Protein AF-A0AB73GB42-F1 (afdb_monomer_lite)

Radius of gyration: 40.01 Å; chains: 1; bounding box: 75×73×167 Å

Sequence (627 aa):
MSNLFEYNYPGRYLLINYNDEFYKKLLDSGYIVHRFNSINGIDCNIVTGPIDYFYIKLSTEISNFLELCNLIDHYRIKNLMLSIECVNEGHLDFIDTLIEKGYQINSNDKIKVGEGKVDIEITSIKSHQHNFKLNREILYLKERIDKIVSYICSGDEILIVDDGNNNIRNYLSYQIISDKIKFIQSSDLLIREKNKQYNIIFFINKKITFDSVTLEFLSESLLPSGRCILFNINTKIRKLLTTVNLDIESYSSTDKISSSIVNYSGSIENLCSSILIFMRNPLIFDSFKYSESFYGYNSPPDNLLAFQRDYINPWIVRSLVEFPSRNKSTYNLRNYCNTILETYPLLSPDYGAALAVLGYQYLNNHLKDDFIIQKITSYCSDIEKESFVSPHQTRWYISLSTLLGLIYRKKGFFFKSMPWFSKAYQSSERKFSPTIATKILQSYYMNITMLISLEKITSATVLLDSSINRIIDFFNVHENELLGRKKNPLNFVMYIYHDIIDWTIKLINIKRSLNINRMGSFYLANKNTWSSLLSERMEAINFQSLLINERDITIKDQTKIIDDRGLAIESQSIMIDERDNTIKDQAKLIDERDNTIRDQTQLIEERESTILSQEKIIKKLQDLAKE

Structure (mmCIF, N/CA/C/O backbone):
data_AF-A0AB73GB42-F1
#
_entry.id   AF-A0AB73GB42-F1
#
loop_
_atom_site.group_PDB
_atom_site.id
_atom_site.type_symbol
_atom_site.label_atom_id
_atom_site.label_alt_id
_atom_site.label_comp_id
_atom_site.label_asym_id
_atom_site.label_entity_id
_atom_site.label_seq_id
_atom_site.pdbx_PDB_ins_code
_atom_site.Cartn_x
_atom_site.Cartn_y
_atom_site.Cartn_z
_atom_site.occupancy
_atom_site.B_iso_or_equiv
_atom_site.auth_seq_id
_atom_site.auth_comp_id
_atom_site.auth_asym_id
_atom_site.auth_atom_id
_atom_site.pdbx_PDB_model_num
ATOM 1 N N . MET A 1 1 ? -10.241 51.118 22.091 1.00 37.38 1 MET A N 1
ATOM 2 C CA . MET A 1 1 ? -10.412 50.677 20.687 1.00 37.38 1 MET A CA 1
ATOM 3 C C . MET A 1 1 ? -9.047 50.198 20.200 1.00 37.38 1 MET A C 1
ATOM 5 O O . MET A 1 1 ? -8.408 50.839 19.382 1.00 37.38 1 MET A O 1
ATOM 9 N N . SER A 1 2 ? -8.550 49.121 20.802 1.00 31.88 2 SER A N 1
ATOM 10 C CA . SER A 1 2 ? -7.169 48.656 20.649 1.00 31.88 2 SER A CA 1
ATOM 11 C C . SER A 1 2 ? -7.150 47.162 20.966 1.00 31.88 2 SER A C 1
ATOM 13 O O . SER A 1 2 ? -7.649 46.783 22.019 1.00 31.88 2 SER A O 1
ATOM 15 N N . ASN A 1 3 ? -6.611 46.372 20.028 1.00 36.22 3 ASN A N 1
ATOM 16 C CA . ASN A 1 3 ? -6.337 44.920 20.044 1.00 36.22 3 ASN A CA 1
ATOM 17 C C . ASN A 1 3 ? -7.259 43.960 19.266 1.00 36.22 3 ASN A C 1
ATOM 19 O O . ASN A 1 3 ? -6.889 42.802 19.125 1.00 36.22 3 ASN A O 1
ATOM 23 N N . LEU A 1 4 ? -8.350 44.395 18.620 1.00 43.78 4 LEU A N 1
ATOM 24 C CA . LEU A 1 4 ? -9.080 43.500 17.689 1.00 43.78 4 LEU A CA 1
ATOM 25 C C . LEU A 1 4 ? -8.375 43.299 16.328 1.00 43.78 4 LEU A C 1
ATOM 27 O O . LEU A 1 4 ? -8.826 42.500 15.514 1.00 43.78 4 LEU A O 1
ATOM 31 N N . PHE A 1 5 ? -7.317 44.065 16.039 1.00 43.09 5 PHE A N 1
ATOM 32 C CA . PHE A 1 5 ? -6.806 44.254 14.675 1.00 43.09 5 PHE A CA 1
ATOM 33 C C . PHE A 1 5 ? -5.547 43.456 14.308 1.00 43.09 5 PHE A C 1
ATOM 35 O O . PHE A 1 5 ? -5.167 43.490 13.138 1.00 43.09 5 PHE A O 1
ATOM 42 N N . GLU A 1 6 ? -4.902 42.757 15.244 1.00 41.78 6 GLU A N 1
ATOM 43 C CA . GLU A 1 6 ? -3.605 42.104 14.977 1.00 41.78 6 GLU A CA 1
ATOM 44 C C . GLU A 1 6 ? -3.692 40.630 14.551 1.00 41.78 6 GLU A C 1
ATOM 46 O O . GLU A 1 6 ? -2.685 40.062 14.139 1.00 41.78 6 GLU A O 1
ATOM 51 N N . TYR A 1 7 ? -4.882 40.018 14.544 1.00 46.22 7 TYR A N 1
ATOM 52 C CA . TYR A 1 7 ? -5.030 38.582 14.272 1.00 46.22 7 TYR A CA 1
ATOM 53 C C . TYR A 1 7 ? -6.213 38.257 13.341 1.00 46.22 7 TYR A C 1
ATOM 55 O O . TYR A 1 7 ? -7.136 37.530 13.700 1.00 46.22 7 TYR A O 1
ATOM 63 N N . ASN A 1 8 ? -6.195 38.779 12.109 1.00 58.00 8 ASN A N 1
ATOM 64 C CA . ASN A 1 8 ? -7.148 38.367 11.069 1.00 58.00 8 ASN A CA 1
ATOM 65 C C . ASN A 1 8 ? -6.638 37.116 10.340 1.00 58.00 8 ASN A C 1
ATOM 67 O O . ASN A 1 8 ? -5.873 37.204 9.378 1.00 58.00 8 ASN A O 1
ATOM 71 N N . TYR A 1 9 ? -7.062 35.948 10.807 1.00 62.38 9 TYR A N 1
ATOM 72 C CA . TYR A 1 9 ? -6.734 34.659 10.205 1.00 62.38 9 TYR A CA 1
ATOM 73 C C . TYR A 1 9 ? -7.627 34.333 8.992 1.00 62.38 9 TYR A C 1
ATOM 75 O O . TYR A 1 9 ? -8.787 34.725 8.951 1.00 62.38 9 TYR A O 1
ATOM 83 N N . PRO A 1 10 ? -7.142 33.565 8.005 1.00 68.12 10 PRO A N 1
ATOM 84 C CA . PRO A 1 10 ? -7.968 33.165 6.871 1.00 68.12 10 PRO A CA 1
ATOM 85 C C . PRO A 1 10 ? -9.165 32.312 7.316 1.00 68.12 10 PRO A C 1
ATOM 87 O O . PRO A 1 10 ? -8.990 31.309 8.010 1.00 68.12 10 PRO A O 1
ATOM 90 N N . GLY A 1 11 ? -10.377 32.686 6.892 1.00 78.25 11 GLY A N 1
ATOM 91 C CA . GLY A 1 11 ? -11.596 31.953 7.240 1.00 78.25 11 GLY A CA 1
ATOM 92 C C . GLY A 1 11 ? -12.894 32.627 6.800 1.00 78.25 11 GLY A C 1
ATOM 93 O O . GLY A 1 11 ? -12.893 33.647 6.108 1.00 78.25 11 GLY A O 1
ATOM 94 N N . ARG A 1 12 ? -14.018 32.024 7.194 1.00 82.25 12 ARG A N 1
ATOM 95 C CA . ARG A 1 12 ? -15.366 32.577 7.012 1.00 82.25 12 ARG A CA 1
ATOM 96 C C . ARG A 1 12 ? -15.800 33.347 8.253 1.00 82.25 12 ARG A C 1
ATOM 98 O O . ARG A 1 12 ? -15.747 32.812 9.360 1.00 82.25 12 ARG A O 1
ATOM 105 N N . TYR A 1 13 ? -16.260 34.574 8.051 1.00 84.00 13 TYR A N 1
ATOM 106 C CA . TYR A 1 13 ? -16.623 35.512 9.105 1.00 84.00 13 TYR A CA 1
ATOM 107 C C . TYR A 1 13 ? -18.128 35.760 9.133 1.00 84.00 13 TYR A C 1
ATOM 109 O O . TYR A 1 13 ? -18.738 36.032 8.099 1.00 84.00 13 TYR A O 1
ATOM 117 N N . LEU A 1 14 ? -18.710 35.741 10.328 1.00 85.12 14 LEU A N 1
ATOM 118 C CA . LEU A 1 14 ? -20.053 36.244 10.598 1.00 85.12 14 LEU A CA 1
ATOM 119 C C . LEU A 1 14 ? -19.937 37.459 11.515 1.00 85.12 14 LEU A C 1
ATOM 121 O O . LEU A 1 14 ? -19.317 37.378 12.571 1.00 85.12 14 LEU A O 1
ATOM 125 N N . LEU A 1 15 ? -20.503 38.589 11.103 1.00 83.62 15 LEU A N 1
ATOM 126 C CA . LEU A 1 15 ? -20.446 39.850 11.837 1.00 83.62 15 LEU A CA 1
ATOM 127 C C . LEU A 1 15 ? -21.859 40.298 12.213 1.00 83.62 15 LEU A C 1
ATOM 129 O O . LEU A 1 15 ? -22.701 40.475 11.332 1.00 83.62 15 LEU A O 1
ATOM 133 N N . ILE A 1 16 ? -22.099 40.556 13.498 1.00 82.44 16 ILE A N 1
ATOM 134 C CA . ILE A 1 16 ? -23.348 41.145 13.996 1.00 82.44 16 ILE A CA 1
ATOM 135 C C . ILE A 1 16 ? -23.044 42.462 14.703 1.00 82.44 16 ILE A C 1
ATOM 137 O O . ILE A 1 16 ? -22.248 42.495 15.640 1.00 82.44 16 ILE A O 1
ATOM 141 N N . ASN A 1 17 ? -23.703 43.543 14.277 1.00 77.38 17 ASN A N 1
ATOM 142 C CA . ASN A 1 17 ? -23.570 44.883 14.871 1.00 77.38 17 ASN A CA 1
ATOM 143 C C . ASN A 1 17 ? -22.151 45.492 14.813 1.00 77.38 17 ASN A C 1
ATOM 145 O O . ASN A 1 17 ? -21.779 46.313 15.653 1.00 77.38 17 ASN A O 1
ATOM 149 N N . TYR A 1 18 ? -21.363 45.134 13.792 1.00 77.19 18 TYR A N 1
ATOM 150 C CA . TYR A 1 18 ? -20.072 45.771 13.490 1.00 77.19 18 TYR A CA 1
ATOM 151 C C . TYR A 1 18 ? -20.193 46.855 12.412 1.00 77.19 18 TYR A C 1
ATOM 153 O O . TYR A 1 18 ? -21.120 46.850 11.597 1.00 77.19 18 TYR A O 1
ATOM 161 N N . ASN A 1 19 ? -19.247 47.798 12.415 1.00 76.56 19 ASN A N 1
ATOM 162 C CA . ASN A 1 19 ? -19.203 48.927 11.485 1.00 76.56 19 ASN A CA 1
ATOM 163 C C . ASN A 1 19 ? -18.773 48.519 10.058 1.00 76.56 19 ASN A C 1
ATOM 165 O O . ASN A 1 19 ? -18.157 47.475 9.838 1.00 76.56 19 ASN A O 1
ATOM 169 N N . ASP A 1 20 ? -19.089 49.373 9.079 1.00 77.00 20 ASP A N 1
ATOM 170 C CA . ASP A 1 20 ? -18.779 49.157 7.655 1.00 77.00 20 ASP A CA 1
ATOM 171 C C . ASP A 1 20 ? -17.281 49.074 7.357 1.00 77.00 20 ASP A C 1
ATOM 173 O O . ASP A 1 20 ? -16.865 48.381 6.430 1.00 77.00 20 ASP A O 1
ATOM 177 N N . GLU A 1 21 ? -16.467 49.767 8.147 1.00 79.75 21 GLU A N 1
ATOM 178 C CA . GLU A 1 21 ? -15.018 49.814 7.973 1.00 79.75 21 GLU A CA 1
ATOM 179 C C . GLU A 1 21 ? -14.362 48.449 8.241 1.00 79.75 21 GLU A C 1
ATOM 181 O O . GLU A 1 21 ? -13.542 47.989 7.445 1.00 79.75 21 GLU A O 1
ATOM 186 N N . PHE A 1 22 ? -14.776 47.749 9.305 1.00 76.94 22 PHE A N 1
ATOM 187 C CA . PHE A 1 22 ? -14.261 46.414 9.627 1.00 76.94 22 PHE A CA 1
ATOM 188 C C . PHE A 1 22 ? -14.697 45.361 8.599 1.00 76.94 22 PHE A C 1
ATOM 190 O O . PHE A 1 22 ? -13.892 44.535 8.169 1.00 76.94 22 PHE A O 1
ATOM 197 N N . TYR A 1 23 ? -15.952 45.437 8.149 1.00 81.25 23 TYR A N 1
ATOM 198 C CA . TYR A 1 23 ? -16.490 44.571 7.100 1.00 81.25 23 TYR A CA 1
ATOM 199 C C . TYR A 1 23 ? -15.720 44.702 5.780 1.00 81.25 23 TYR A C 1
ATOM 201 O O . TYR A 1 23 ? -15.296 43.693 5.215 1.00 81.25 23 TYR A O 1
ATOM 209 N N . LYS A 1 24 ? -15.483 45.938 5.314 1.00 80.38 24 LYS A N 1
ATOM 210 C CA . LYS A 1 24 ? -14.729 46.190 4.075 1.00 80.38 24 LYS A CA 1
ATOM 211 C C . LYS A 1 24 ? -13.308 45.636 4.147 1.00 80.38 24 LYS A C 1
ATOM 213 O O . LYS A 1 24 ? -12.878 44.961 3.223 1.00 80.38 24 LYS A O 1
ATOM 218 N N . LYS A 1 25 ? -12.619 45.816 5.277 1.00 80.00 25 LYS A N 1
ATOM 219 C CA . LYS A 1 25 ? -11.246 45.323 5.463 1.00 80.00 25 LYS A CA 1
ATOM 220 C C . LYS A 1 25 ? -11.128 43.795 5.345 1.00 80.00 25 LYS A C 1
ATOM 222 O O . LYS A 1 25 ? -10.147 43.294 4.795 1.00 80.00 25 LYS A O 1
ATOM 227 N N . LEU A 1 26 ? -12.111 43.049 5.857 1.00 80.19 26 LEU A N 1
ATOM 228 C CA . LEU A 1 26 ? -12.140 41.585 5.743 1.00 80.19 26 LEU A CA 1
ATOM 229 C C . LEU A 1 26 ? -12.457 41.126 4.310 1.00 80.19 26 LEU A C 1
ATOM 231 O O . LEU A 1 26 ? -11.834 40.180 3.829 1.00 80.19 26 LEU A O 1
ATOM 235 N N . LEU A 1 27 ? -13.361 41.820 3.611 1.00 79.19 27 LEU A N 1
ATOM 236 C CA . LEU A 1 27 ? -13.637 41.555 2.195 1.00 79.19 27 LEU A CA 1
ATOM 237 C C . LEU A 1 27 ? -12.428 41.837 1.297 1.00 79.19 27 LEU A C 1
ATOM 239 O O . LEU A 1 27 ? -12.094 41.005 0.457 1.00 79.19 27 LEU A O 1
ATOM 243 N N . ASP A 1 28 ? -11.740 42.963 1.504 1.00 80.38 28 ASP A N 1
ATOM 244 C CA . ASP A 1 28 ? -10.545 43.342 0.736 1.00 80.38 28 ASP A CA 1
ATOM 245 C C . ASP A 1 28 ? -9.388 42.341 0.934 1.00 80.38 28 ASP A C 1
ATOM 247 O O . ASP A 1 28 ? -8.522 42.202 0.073 1.00 80.38 28 ASP A O 1
ATOM 251 N N . SER A 1 29 ? -9.399 41.591 2.044 1.00 77.69 29 SER A N 1
ATOM 252 C CA . SER A 1 29 ? -8.449 40.504 2.331 1.00 77.69 29 SER A CA 1
ATOM 253 C C . SER A 1 29 ? -8.814 39.172 1.648 1.00 77.69 29 SER A C 1
ATOM 255 O O . SER A 1 29 ? -8.097 38.185 1.802 1.00 77.69 29 SER A O 1
ATOM 257 N N . GLY A 1 30 ? -9.919 39.123 0.893 1.00 75.81 30 GLY A N 1
ATOM 258 C CA . GLY A 1 30 ? -10.374 37.942 0.153 1.00 75.81 30 GLY A CA 1
ATOM 259 C C . GLY A 1 30 ? -11.151 36.918 0.987 1.00 75.81 30 GLY A C 1
ATOM 260 O O . GLY A 1 30 ? -11.306 35.774 0.557 1.00 75.81 30 GLY A O 1
ATOM 261 N N . TYR A 1 31 ? -11.627 37.293 2.177 1.00 82.94 31 TYR A N 1
ATOM 262 C CA . TYR A 1 31 ? -12.375 36.400 3.063 1.00 82.94 31 TYR A CA 1
ATOM 263 C C . TYR A 1 31 ? -13.877 36.410 2.763 1.00 82.94 31 TYR A C 1
ATOM 265 O O . TYR A 1 31 ? -14.429 37.382 2.249 1.00 82.94 31 TYR A O 1
ATOM 273 N N . ILE A 1 32 ? -14.562 35.318 3.111 1.00 80.94 32 ILE A N 1
ATOM 274 C CA . ILE A 1 32 ? -16.024 35.236 3.001 1.00 80.94 32 ILE A CA 1
ATOM 275 C C . ILE A 1 32 ? -16.608 35.869 4.261 1.00 80.94 32 ILE A C 1
ATOM 277 O O . ILE A 1 32 ? -16.381 35.359 5.357 1.00 80.94 32 ILE A O 1
ATOM 281 N N . VAL A 1 33 ? -17.351 36.965 4.114 1.00 83.25 33 VAL A N 1
ATOM 282 C CA . VAL A 1 33 ? -17.886 37.733 5.245 1.00 83.25 33 VAL A CA 1
ATOM 283 C C . VAL A 1 33 ? -19.393 37.899 5.097 1.00 83.25 33 VAL A C 1
ATOM 285 O O . VAL A 1 33 ? -19.867 38.482 4.125 1.00 83.25 33 VAL A O 1
ATOM 288 N N . HIS A 1 34 ? -20.145 37.429 6.086 1.00 84.50 34 HIS A N 1
ATOM 289 C CA . HIS A 1 34 ? -21.583 37.648 6.205 1.00 84.50 34 HIS A CA 1
ATOM 290 C C . HIS A 1 34 ? -21.840 38.680 7.307 1.00 84.50 34 HIS A C 1
ATOM 292 O O . HIS A 1 34 ? -21.381 38.501 8.433 1.00 84.50 34 HIS A O 1
ATOM 298 N N . ARG A 1 35 ? -22.559 39.768 7.004 1.00 83.88 35 ARG A N 1
ATOM 299 C CA . ARG A 1 35 ? -22.850 40.838 7.972 1.00 83.88 35 ARG A CA 1
ATOM 300 C C . ARG A 1 35 ? -24.347 41.021 8.169 1.00 83.88 35 ARG A C 1
ATOM 302 O O . ARG A 1 35 ? -25.082 41.147 7.195 1.00 83.88 35 ARG A O 1
ATOM 309 N N . PHE A 1 36 ? -24.758 41.121 9.431 1.00 81.31 36 PHE A N 1
ATOM 310 C CA . PHE A 1 36 ? -26.142 41.344 9.836 1.00 81.31 36 PHE A CA 1
ATOM 311 C C . PHE A 1 36 ? -26.248 42.431 10.919 1.00 81.31 36 PHE A C 1
ATOM 313 O O . PHE A 1 36 ? -25.330 42.643 11.714 1.00 81.31 36 PHE A O 1
ATOM 320 N N . ASN A 1 37 ? -27.395 43.115 10.956 1.00 73.75 37 ASN A N 1
ATOM 321 C CA . ASN A 1 37 ? -27.709 44.156 11.950 1.00 73.75 37 ASN A CA 1
ATOM 322 C C . ASN A 1 37 ? -28.471 43.610 13.170 1.00 73.75 37 ASN A C 1
ATOM 324 O O . ASN A 1 37 ? -28.777 44.346 14.097 1.00 73.75 37 ASN A O 1
ATOM 328 N N . SER A 1 38 ? -28.874 42.341 13.147 1.00 71.94 38 SER A N 1
ATOM 329 C CA . SER A 1 38 ? -29.502 41.669 14.284 1.00 71.94 38 SER A CA 1
ATOM 330 C C . SER A 1 38 ? -29.405 40.158 14.111 1.00 71.94 38 SER A C 1
ATOM 332 O O . SER A 1 38 ? -29.253 39.666 12.991 1.00 71.94 38 SER A O 1
ATOM 334 N N . ILE A 1 39 ? -29.513 39.430 15.221 1.00 69.00 39 ILE A N 1
ATOM 335 C CA . ILE A 1 39 ? -29.509 37.960 15.253 1.00 69.00 39 ILE A CA 1
ATOM 336 C C . ILE A 1 39 ? -30.718 37.400 14.485 1.00 69.00 39 ILE A C 1
ATOM 338 O O . ILE A 1 39 ? -30.569 36.491 13.674 1.00 69.00 39 ILE A O 1
ATOM 342 N N . ASN A 1 40 ? -31.890 38.021 14.645 1.00 66.06 40 ASN A N 1
ATOM 343 C CA . ASN A 1 40 ? -33.143 37.594 14.009 1.00 66.06 40 ASN A CA 1
ATOM 344 C C . ASN A 1 40 ? -33.156 37.805 12.484 1.00 66.06 40 ASN A C 1
ATOM 346 O O . ASN A 1 40 ? -34.045 37.306 11.801 1.00 66.06 40 ASN A O 1
ATOM 350 N N . GLY A 1 41 ? -32.193 38.560 11.947 1.00 63.03 41 GLY A N 1
ATOM 351 C CA . GLY A 1 41 ? -32.036 38.799 10.512 1.00 63.03 41 GLY A CA 1
ATOM 352 C C . GLY A 1 41 ? -31.163 37.772 9.785 1.00 63.03 41 GLY A C 1
ATOM 353 O O . GLY A 1 41 ? -30.924 37.945 8.592 1.00 63.03 41 GLY A O 1
ATOM 354 N N . ILE A 1 42 ? -30.648 36.747 10.476 1.00 68.94 42 ILE A N 1
ATOM 355 C CA . ILE A 1 42 ? -29.793 35.720 9.871 1.00 68.94 42 ILE A CA 1
ATOM 356 C C . ILE A 1 42 ? -30.660 34.731 9.090 1.00 68.94 42 ILE A C 1
ATOM 358 O O . ILE A 1 42 ? -31.368 33.913 9.670 1.00 68.94 42 ILE A O 1
ATOM 362 N N . ASP A 1 43 ? -30.564 34.774 7.763 1.00 67.19 43 ASP A N 1
ATOM 363 C CA . ASP A 1 43 ? -31.169 33.763 6.896 1.00 67.19 43 ASP A CA 1
ATOM 364 C C . ASP A 1 43 ? -30.204 32.582 6.703 1.00 67.19 43 ASP A C 1
ATOM 366 O O . ASP A 1 43 ? -29.174 32.694 6.027 1.00 67.19 43 ASP A O 1
ATOM 370 N N . CYS A 1 44 ? -30.552 31.429 7.284 1.00 59.94 44 CYS A N 1
ATOM 371 C CA . CYS A 1 44 ? -29.765 30.196 7.193 1.00 59.94 44 CYS A CA 1
ATOM 372 C C . CYS A 1 44 ? -29.655 29.626 5.770 1.00 59.94 44 CYS A C 1
ATOM 374 O O . CYS A 1 44 ? -28.834 28.745 5.530 1.00 59.94 44 CYS A O 1
ATOM 376 N N . ASN A 1 45 ? -30.439 30.129 4.811 1.00 55.41 45 ASN A N 1
ATOM 377 C CA . ASN A 1 45 ? -30.300 29.753 3.404 1.00 55.41 45 ASN A CA 1
ATOM 378 C C . ASN A 1 45 ? -29.192 30.540 2.685 1.00 55.41 45 ASN A C 1
ATOM 380 O O . ASN A 1 45 ? -28.692 30.088 1.656 1.00 55.41 45 ASN A O 1
ATOM 384 N N . ILE A 1 46 ? -28.799 31.707 3.211 1.00 59.28 46 ILE A N 1
ATOM 385 C CA . ILE A 1 46 ? -27.765 32.579 2.626 1.00 59.28 46 ILE A CA 1
ATOM 386 C C . ILE A 1 46 ? -26.374 32.219 3.167 1.00 59.28 46 ILE A C 1
ATOM 388 O O . ILE A 1 46 ? -25.376 32.307 2.450 1.00 59.28 46 ILE A O 1
ATOM 392 N N . VAL A 1 47 ? -26.293 31.796 4.430 1.00 63.22 47 VAL A N 1
ATOM 393 C CA . VAL A 1 47 ? -25.034 31.417 5.083 1.00 63.22 47 VAL A CA 1
ATOM 394 C C . VAL A 1 47 ? -24.826 29.907 4.946 1.00 63.22 47 VAL A C 1
ATOM 396 O O . VAL A 1 47 ? -25.342 29.117 5.727 1.00 63.22 47 VAL A O 1
ATOM 399 N N . THR A 1 48 ? -24.068 29.477 3.936 1.00 57.66 48 THR A N 1
ATOM 400 C CA . THR A 1 48 ? -23.853 28.043 3.675 1.00 57.66 48 THR A CA 1
ATOM 401 C C . THR A 1 48 ? -22.505 27.549 4.199 1.00 57.66 48 THR A C 1
ATOM 403 O O . THR A 1 48 ? -21.452 27.931 3.680 1.00 57.66 48 THR A O 1
ATOM 406 N N . GLY A 1 49 ? -22.525 26.616 5.152 1.00 63.38 49 GLY A N 1
ATOM 407 C CA . GLY A 1 49 ? -21.340 25.925 5.680 1.00 63.38 49 GLY A CA 1
ATOM 408 C C . GLY A 1 49 ? -20.792 26.517 6.988 1.00 63.38 49 GLY A C 1
ATOM 409 O O . GLY A 1 49 ? -21.378 27.450 7.529 1.00 63.38 49 GLY A O 1
ATOM 410 N N . PRO A 1 50 ? -19.691 25.960 7.526 1.00 69.94 50 PRO A N 1
ATOM 411 C CA . PRO A 1 50 ? -19.172 26.346 8.836 1.00 69.94 50 PRO A CA 1
ATOM 412 C C . PRO A 1 50 ? -18.608 27.771 8.829 1.00 69.94 50 PRO A C 1
ATOM 414 O O . PRO A 1 50 ? -18.054 28.210 7.821 1.00 69.94 50 PRO A O 1
ATOM 417 N N . ILE A 1 51 ? -18.726 28.472 9.953 1.00 77.56 51 ILE A N 1
ATOM 418 C CA . ILE A 1 51 ? -18.177 29.814 10.167 1.00 77.56 51 ILE A CA 1
ATOM 419 C C . ILE A 1 51 ? -16.960 29.678 11.078 1.00 77.56 51 ILE A C 1
ATOM 421 O O . ILE A 1 51 ? -17.051 29.118 12.163 1.00 77.56 51 ILE A O 1
ATOM 425 N N . ASP A 1 52 ? -15.803 30.171 10.646 1.00 75.69 52 ASP A N 1
ATOM 426 C CA . ASP A 1 52 ? -14.577 30.076 11.443 1.00 75.69 52 ASP A CA 1
ATOM 427 C C . ASP A 1 52 ? -14.562 31.123 12.564 1.00 75.69 52 ASP A C 1
ATOM 429 O O . ASP A 1 52 ? -14.111 30.843 13.676 1.00 75.69 52 ASP A O 1
ATOM 433 N N . TYR A 1 53 ? -15.096 32.311 12.278 1.00 79.56 53 TYR A N 1
ATOM 434 C CA . TYR A 1 53 ? -15.023 33.473 13.151 1.00 79.56 53 TYR A CA 1
ATOM 435 C C . TYR A 1 53 ? -16.382 34.155 13.285 1.00 79.56 53 TYR A C 1
ATOM 437 O O . TYR A 1 53 ? -16.951 34.615 12.294 1.00 79.56 53 TYR A O 1
ATOM 445 N N . PHE A 1 54 ? -16.886 34.274 14.510 1.00 82.88 54 PHE A N 1
ATOM 446 C CA . PHE A 1 54 ? -18.136 34.966 14.799 1.00 82.88 54 PHE A CA 1
ATOM 447 C C . PHE A 1 54 ? -17.886 36.166 15.695 1.00 82.88 54 PHE A C 1
ATOM 449 O O . PHE A 1 54 ? -17.472 36.015 16.838 1.00 82.88 54 PHE A O 1
ATOM 456 N N . TYR A 1 55 ? -18.143 37.359 15.177 1.00 81.81 55 TYR A N 1
ATOM 457 C CA . TYR A 1 55 ? -17.982 38.607 15.906 1.00 81.81 55 TYR A CA 1
ATOM 458 C C . TYR A 1 55 ? -19.355 39.194 16.189 1.00 81.81 55 TYR A C 1
ATOM 460 O O . TYR A 1 55 ? -20.120 39.479 15.262 1.00 81.81 55 TYR A O 1
ATOM 468 N N . ILE A 1 56 ? -19.658 39.409 17.465 1.00 81.12 56 ILE A N 1
ATOM 469 C CA . ILE A 1 56 ? -20.933 39.978 17.891 1.00 81.12 56 ILE A CA 1
ATOM 470 C C . ILE A 1 56 ? -20.687 41.143 18.834 1.00 81.12 56 ILE A C 1
ATOM 472 O O . ILE A 1 56 ? -19.990 41.017 19.839 1.00 81.12 56 ILE A O 1
ATOM 476 N N . LYS A 1 57 ? -21.323 42.273 18.531 1.00 77.00 57 LYS A N 1
ATOM 477 C CA . LYS A 1 57 ? -21.406 43.400 19.451 1.00 77.00 57 LYS A CA 1
ATOM 478 C C . LYS A 1 57 ? -22.755 43.378 20.181 1.00 77.00 57 LYS A C 1
ATOM 480 O O . LYS A 1 57 ? -23.797 43.575 19.548 1.00 77.00 57 LYS A O 1
ATOM 485 N N . LEU A 1 58 ? -22.730 43.122 21.491 1.00 72.69 58 LEU A N 1
ATOM 486 C CA . LEU A 1 58 ? -23.915 43.060 22.352 1.00 72.69 58 LEU A CA 1
ATOM 487 C C . LEU A 1 58 ? -24.179 44.443 22.981 1.00 72.69 58 LEU A C 1
ATOM 489 O O . LEU A 1 58 ? -23.316 44.996 23.667 1.00 72.69 58 LEU A O 1
ATOM 493 N N . SER A 1 59 ? -25.372 44.998 22.755 1.00 64.12 59 SER A N 1
ATOM 494 C CA . SER A 1 59 ? -25.926 46.093 23.566 1.00 64.12 59 SER A CA 1
ATOM 495 C C . SER A 1 59 ? -26.651 45.522 24.788 1.00 64.12 59 SER A C 1
ATOM 497 O O . SER A 1 59 ? -27.022 44.353 24.788 1.00 64.12 59 SER A O 1
ATOM 499 N N . THR A 1 60 ? -26.873 46.348 25.811 1.00 51.62 60 THR A N 1
ATOM 500 C CA . THR A 1 60 ? -27.331 45.994 27.174 1.00 51.62 60 THR A CA 1
ATOM 501 C C . THR A 1 60 ? -28.584 45.117 27.308 1.00 51.62 60 THR A C 1
ATOM 503 O O . THR A 1 60 ? -28.824 44.602 28.396 1.00 51.62 60 THR A O 1
ATOM 506 N N . GLU A 1 61 ? -29.355 44.900 26.243 1.00 53.75 61 GLU A N 1
ATOM 507 C CA . GLU A 1 61 ? -30.490 43.976 26.230 1.00 53.75 61 GLU A CA 1
ATOM 508 C C . GLU A 1 61 ? -30.397 43.025 25.035 1.00 53.75 61 GLU A C 1
ATOM 510 O O . GLU A 1 61 ? -30.606 43.415 23.885 1.00 53.75 61 GLU A O 1
ATOM 515 N N . ILE A 1 62 ? -30.112 41.754 25.313 1.00 53.78 62 ILE A N 1
ATOM 516 C CA . ILE A 1 62 ? -30.367 40.657 24.382 1.00 53.78 62 ILE A CA 1
ATOM 517 C C . ILE A 1 62 ? -31.307 39.698 25.083 1.00 53.78 62 ILE A C 1
ATOM 519 O O . ILE A 1 62 ? -30.954 39.055 26.065 1.00 53.78 62 ILE A O 1
ATOM 523 N N . SER A 1 63 ? -32.525 39.618 24.566 1.00 49.91 63 SER A N 1
ATOM 5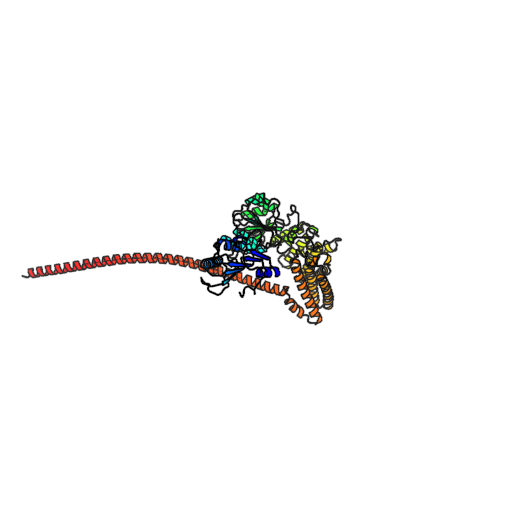24 C CA . SER A 1 63 ? -33.588 38.779 25.108 1.00 49.91 63 SER A CA 1
ATOM 525 C C . SER A 1 63 ? -33.459 37.297 24.731 1.00 49.91 63 SER A C 1
ATOM 527 O O . SER A 1 63 ? -34.160 36.483 25.319 1.00 49.91 63 SER A O 1
ATOM 529 N N . ASN A 1 64 ? -32.551 36.914 23.818 1.00 62.53 64 ASN A N 1
ATOM 530 C CA . ASN A 1 64 ? -32.487 35.555 23.258 1.00 62.53 64 ASN A CA 1
ATOM 531 C C . ASN A 1 64 ? -31.070 34.938 23.232 1.00 62.53 64 ASN A C 1
ATOM 533 O O . ASN A 1 64 ? -30.540 34.570 22.182 1.00 62.53 64 ASN A O 1
ATOM 537 N N . PHE A 1 65 ? -30.461 34.730 24.403 1.00 67.56 65 PHE A N 1
ATOM 538 C CA . PHE A 1 65 ? -29.213 33.950 24.528 1.00 67.56 65 PHE A CA 1
ATOM 539 C C . PHE A 1 65 ? -29.332 32.509 23.989 1.00 67.56 65 PHE A C 1
ATOM 541 O O . PHE A 1 65 ? -28.360 31.940 23.490 1.00 67.56 65 PHE A O 1
ATOM 548 N N . LEU A 1 66 ? -30.539 31.932 24.014 1.00 63.31 66 LEU A N 1
ATOM 549 C CA . LEU A 1 66 ? -30.815 30.595 23.483 1.00 63.31 66 LEU A CA 1
ATOM 550 C C . LEU A 1 66 ? -30.637 30.511 21.955 1.00 63.31 66 LEU A C 1
ATOM 552 O O . LEU A 1 66 ? -30.095 29.529 21.450 1.00 63.31 66 LEU A O 1
ATOM 556 N N . GLU A 1 67 ? -31.047 31.539 21.209 1.00 67.25 67 GLU A N 1
ATOM 557 C CA . GLU A 1 67 ? -30.889 31.571 19.746 1.00 67.25 67 GLU A CA 1
ATOM 558 C C . GLU A 1 67 ? -29.425 31.737 19.338 1.00 67.25 67 GLU A C 1
ATOM 560 O O . GLU A 1 67 ? -28.967 31.084 18.402 1.00 67.25 67 GLU A O 1
ATOM 565 N N . LEU A 1 68 ? -28.666 32.539 20.087 1.00 71.56 68 LEU A N 1
ATOM 566 C CA . LEU A 1 68 ? -27.219 32.669 19.916 1.00 71.56 68 LEU A CA 1
ATOM 567 C C . LEU A 1 68 ? -26.502 31.332 20.093 1.00 71.56 68 LEU A C 1
ATOM 569 O O . LEU A 1 68 ? -25.705 30.946 19.239 1.00 71.56 68 LEU A O 1
ATOM 573 N N . CYS A 1 69 ? -26.836 30.597 21.154 1.00 67.25 69 CYS A N 1
ATOM 574 C CA . CYS A 1 69 ? -26.344 29.240 21.373 1.00 67.25 69 CYS A CA 1
ATOM 575 C C . CYS A 1 69 ? -26.668 28.314 20.192 1.00 67.25 69 CYS A C 1
ATOM 577 O O . CYS A 1 69 ? -25.789 27.596 19.719 1.00 67.25 69 CYS A O 1
ATOM 579 N N . ASN A 1 70 ? -27.900 28.360 19.680 1.00 67.94 70 ASN A N 1
ATOM 580 C CA . ASN A 1 70 ? -28.306 27.537 18.541 1.00 67.94 70 ASN A CA 1
ATOM 581 C C . ASN A 1 70 ? -27.539 27.891 17.258 1.00 67.94 70 ASN A C 1
ATOM 583 O O . ASN A 1 70 ? -27.196 26.996 16.491 1.00 67.94 70 ASN A O 1
ATOM 587 N N . LEU A 1 71 ? -27.239 29.171 17.023 1.00 70.38 71 LEU A N 1
ATOM 588 C CA . LEU A 1 71 ? -26.450 29.619 15.871 1.00 70.38 71 LEU A CA 1
ATOM 589 C C . LEU A 1 71 ? -24.983 29.194 15.979 1.00 70.38 71 LEU A C 1
ATOM 591 O O . LEU A 1 71 ? -24.406 28.738 14.991 1.00 70.38 71 LEU A O 1
ATOM 595 N N . ILE A 1 72 ? -24.400 29.308 17.174 1.00 72.19 72 ILE A N 1
ATOM 596 C CA . ILE A 1 72 ? -23.037 28.845 17.463 1.00 72.19 72 ILE A CA 1
ATOM 597 C C . ILE A 1 72 ? -22.910 27.348 17.160 1.00 72.19 72 ILE A C 1
ATOM 599 O O . ILE A 1 72 ? -21.983 26.939 16.451 1.00 72.19 72 ILE A O 1
ATOM 603 N N . ASP A 1 73 ? -23.888 26.558 17.608 1.00 67.12 73 ASP A N 1
ATOM 604 C CA . ASP A 1 73 ? -23.946 25.117 17.363 1.00 67.12 73 ASP A CA 1
ATOM 605 C C . ASP A 1 73 ? -24.199 24.798 15.874 1.00 67.12 73 ASP A C 1
ATOM 607 O O . ASP A 1 73 ? -23.546 23.920 15.301 1.00 67.12 73 ASP A O 1
ATOM 611 N N . HIS A 1 74 ? -25.108 25.528 15.216 1.00 70.50 74 HIS A N 1
ATOM 612 C CA . HIS A 1 74 ? -25.473 25.315 13.812 1.00 70.50 74 HIS A CA 1
ATOM 613 C C . HIS A 1 74 ? -24.299 25.571 12.856 1.00 70.50 74 HIS A C 1
ATOM 615 O O . HIS A 1 74 ? -24.020 24.748 11.980 1.00 70.50 74 HIS A O 1
ATOM 621 N N . TYR A 1 75 ? -23.579 26.682 13.044 1.00 67.56 75 TYR A N 1
ATOM 622 C CA . TYR A 1 75 ? -22.483 27.094 12.163 1.00 67.56 75 TYR A CA 1
ATOM 623 C C . TYR A 1 75 ? -21.100 26.597 12.598 1.00 67.56 75 TYR A C 1
ATOM 625 O O . TYR A 1 75 ? -20.121 26.882 11.909 1.00 67.56 75 TYR A O 1
ATOM 633 N N . ARG A 1 76 ? -21.001 25.808 13.680 1.00 64.19 76 ARG A N 1
ATOM 634 C CA . ARG A 1 76 ? -19.755 25.152 14.133 1.00 64.19 76 ARG A CA 1
ATOM 635 C C . ARG A 1 76 ? -18.617 26.156 14.350 1.00 64.19 76 ARG A C 1
ATOM 637 O O . ARG A 1 76 ? -17.516 26.002 13.818 1.00 64.19 76 ARG A O 1
ATOM 644 N N . ILE A 1 77 ? -18.925 27.200 15.111 1.00 71.44 77 ILE A N 1
ATOM 645 C CA . ILE A 1 77 ? -18.082 28.388 15.248 1.00 71.44 77 ILE A CA 1
ATOM 646 C C . ILE A 1 77 ? -16.829 28.067 16.062 1.00 71.44 77 ILE A C 1
ATOM 648 O O . ILE A 1 77 ? -16.931 27.614 17.204 1.00 71.44 77 ILE A O 1
ATOM 652 N N . LYS A 1 78 ? -15.647 28.291 15.470 1.00 69.62 78 LYS A N 1
ATOM 653 C CA . LYS A 1 78 ? -14.354 28.001 16.118 1.00 69.62 78 LYS A CA 1
ATOM 654 C C . LYS A 1 78 ? -13.968 29.084 17.116 1.00 69.62 78 LYS A C 1
ATOM 656 O O . LYS A 1 78 ? -13.548 28.766 18.224 1.00 69.62 78 LYS A O 1
ATOM 661 N N . ASN A 1 79 ? -14.113 30.345 16.714 1.00 74.00 79 ASN A N 1
ATOM 662 C CA . ASN A 1 79 ? -13.754 31.497 17.531 1.00 74.00 79 ASN A CA 1
ATOM 663 C C . ASN A 1 79 ? -14.930 32.468 17.598 1.00 74.00 79 ASN A C 1
ATOM 665 O O . ASN A 1 79 ? -15.435 32.917 16.565 1.00 74.00 79 ASN A O 1
ATOM 669 N N . LEU A 1 80 ? -15.354 32.779 18.817 1.00 79.06 80 LEU A N 1
ATOM 670 C CA . LEU A 1 80 ? -16.411 33.727 19.123 1.00 79.06 80 LEU A CA 1
ATOM 671 C C . LEU A 1 80 ? -15.788 34.951 19.795 1.00 79.06 80 LEU A C 1
ATOM 673 O O . LEU A 1 80 ? -15.138 34.836 20.830 1.00 79.06 80 LEU A O 1
ATOM 677 N N . MET A 1 81 ? -16.012 36.121 19.213 1.00 77.94 81 MET A N 1
ATOM 678 C CA . MET A 1 81 ? -15.602 37.399 19.771 1.00 77.94 81 MET A CA 1
ATOM 679 C C . MET A 1 81 ? -16.842 38.163 20.226 1.00 77.94 81 MET A C 1
ATOM 681 O O . MET A 1 81 ? -17.690 38.524 19.404 1.00 77.94 81 MET A O 1
ATOM 685 N N . LEU A 1 82 ? -16.946 38.404 21.532 1.00 76.81 82 LEU A N 1
ATOM 686 C CA . LEU A 1 82 ? -18.045 39.149 22.142 1.00 76.81 82 LEU A CA 1
ATOM 687 C C . LEU A 1 82 ? -17.557 40.532 22.562 1.00 76.81 82 LEU A C 1
ATOM 689 O O . LEU A 1 82 ? -16.734 40.659 23.461 1.00 76.81 82 LEU A O 1
ATOM 693 N N . SER A 1 83 ? -18.097 41.573 21.941 1.00 75.88 83 SER A N 1
ATOM 694 C CA . SER A 1 83 ? -17.896 42.959 22.368 1.00 75.88 83 SER A CA 1
ATOM 695 C C . SER A 1 83 ? -19.112 43.420 23.169 1.00 75.88 83 SER A C 1
ATOM 697 O O . SER A 1 83 ? -20.162 43.688 22.583 1.00 75.88 83 SER A O 1
ATOM 699 N N . ILE A 1 84 ? -18.980 43.529 24.490 1.00 73.50 84 ILE A N 1
ATOM 700 C CA . ILE A 1 84 ? -20.058 43.898 25.420 1.00 73.50 84 ILE A CA 1
ATOM 701 C C . ILE A 1 84 ? -19.837 45.336 25.886 1.00 73.50 84 ILE A C 1
ATOM 703 O O . ILE A 1 84 ? -18.761 45.665 26.373 1.00 73.50 84 ILE A O 1
ATOM 707 N N . GLU A 1 85 ? -20.827 46.218 25.727 1.00 71.62 85 GLU A N 1
ATOM 708 C CA . GLU A 1 85 ? -20.682 47.627 26.139 1.00 71.62 85 GLU A CA 1
ATOM 709 C C . GLU A 1 85 ? -20.791 47.838 27.656 1.00 71.62 85 GLU A C 1
ATOM 711 O O . GLU A 1 85 ? -20.100 48.703 28.194 1.00 71.62 85 GLU A O 1
ATOM 716 N N . CYS A 1 86 ? -21.636 47.056 28.331 1.00 72.19 86 CYS A N 1
ATOM 717 C CA . CYS A 1 86 ? -21.767 47.028 29.787 1.00 72.19 86 CYS A CA 1
ATOM 718 C C . CYS A 1 86 ? -22.213 45.625 30.226 1.00 72.19 86 CYS A C 1
ATOM 720 O O . CYS A 1 86 ? -23.213 45.099 29.723 1.00 72.19 86 CYS A O 1
ATOM 722 N N . VAL A 1 87 ? -21.453 44.998 31.125 1.00 70.00 87 VAL A N 1
ATOM 723 C CA . VAL A 1 87 ? -21.697 43.612 31.555 1.00 70.00 87 VAL A CA 1
ATOM 724 C C . VAL A 1 87 ? -22.836 43.562 32.580 1.00 70.00 87 VAL A C 1
ATOM 726 O O . VAL A 1 87 ? -22.813 44.284 33.577 1.00 70.00 87 VAL A O 1
ATOM 729 N N . ASN A 1 88 ? -23.814 42.680 32.354 1.00 72.06 88 ASN A N 1
ATOM 730 C CA . ASN A 1 88 ? -24.940 42.409 33.255 1.00 72.06 88 ASN A CA 1
ATOM 731 C C . ASN A 1 88 ? -24.936 40.919 33.658 1.00 72.06 88 ASN A C 1
ATOM 733 O O . ASN A 1 88 ? -24.144 40.144 33.120 1.00 72.06 88 ASN A O 1
ATOM 737 N N . GLU A 1 89 ? -25.806 40.516 34.589 1.00 66.06 89 GLU A N 1
ATOM 738 C CA . GLU A 1 89 ? -25.879 39.119 35.056 1.00 66.06 89 GLU A CA 1
ATOM 739 C C . GLU A 1 89 ? -26.201 38.132 33.921 1.00 66.06 89 GLU A C 1
ATOM 741 O O . GLU A 1 89 ? -25.539 37.108 33.806 1.00 66.06 89 GLU A O 1
ATOM 746 N N . GLY A 1 90 ? -27.105 38.478 32.997 1.00 68.19 90 GLY A N 1
ATOM 747 C CA . GLY A 1 90 ? -27.440 37.609 31.861 1.00 68.19 90 GLY A CA 1
ATOM 748 C C . GLY A 1 90 ? -26.271 37.351 30.898 1.00 68.19 90 GLY A C 1
ATOM 749 O O . GLY A 1 90 ? -26.169 36.270 30.320 1.00 68.19 90 GLY A O 1
ATOM 750 N N . HIS A 1 91 ? -25.354 38.311 30.738 1.00 72.62 91 HIS A N 1
ATOM 751 C CA . HIS A 1 91 ? -24.123 38.114 29.970 1.00 72.62 91 HIS A CA 1
ATOM 752 C C . HIS A 1 91 ? -23.172 37.127 30.659 1.00 72.62 91 HIS A C 1
ATOM 754 O O . HIS A 1 91 ? -22.527 36.342 29.966 1.00 72.62 91 HIS A O 1
ATOM 760 N N . LEU A 1 92 ? -23.096 37.150 31.995 1.00 68.12 92 LEU A N 1
ATOM 761 C CA . LEU A 1 92 ? -22.300 36.189 32.763 1.00 68.12 92 LEU A CA 1
ATOM 762 C C . LEU A 1 92 ? -22.903 34.784 32.667 1.00 68.12 92 LEU A C 1
ATOM 764 O O . LEU A 1 92 ? -22.178 33.860 32.316 1.00 68.12 92 LEU A O 1
ATOM 768 N N . ASP A 1 93 ? -24.223 34.647 32.821 1.00 66.81 93 ASP A N 1
ATOM 769 C CA . ASP A 1 93 ? -24.926 33.365 32.660 1.00 66.81 93 ASP A CA 1
ATOM 770 C C . ASP A 1 93 ? -24.715 32.763 31.259 1.00 66.81 93 ASP A C 1
ATOM 772 O O . ASP A 1 93 ? -24.515 31.557 31.095 1.00 66.81 93 ASP A O 1
ATOM 776 N N . PHE A 1 94 ? -24.732 33.600 30.218 1.00 72.12 94 PHE A N 1
ATOM 777 C CA . PHE A 1 94 ? -24.460 33.167 28.847 1.00 72.12 94 PHE A CA 1
ATOM 778 C C . PHE A 1 94 ? -23.019 32.680 28.666 1.00 72.12 94 PHE A C 1
ATOM 780 O O . PHE A 1 94 ? -22.786 31.658 28.017 1.00 72.12 94 PHE A O 1
ATOM 787 N N . ILE A 1 95 ? -22.054 33.394 29.242 1.00 70.50 95 ILE A N 1
ATOM 788 C CA . ILE A 1 95 ? -20.645 33.005 29.215 1.00 70.50 95 ILE A CA 1
ATOM 789 C C . ILE A 1 95 ? -20.447 31.685 29.971 1.00 70.50 95 ILE A C 1
ATOM 791 O O . ILE A 1 95 ? -19.822 30.776 29.426 1.00 70.50 95 ILE A O 1
ATOM 795 N N . ASP A 1 96 ? -21.040 31.53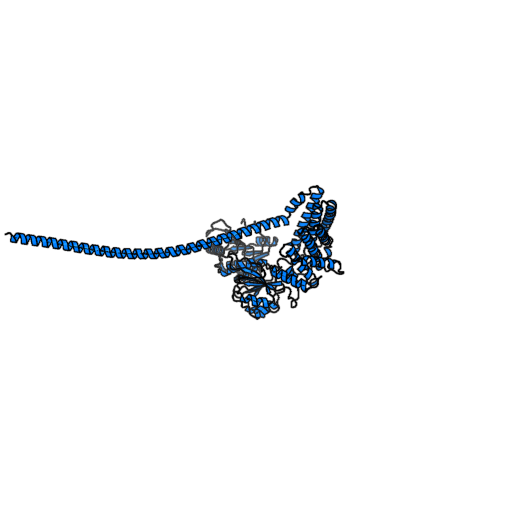4 31.155 1.00 64.81 96 ASP A N 1
ATOM 796 C CA . ASP A 1 96 ? -21.000 30.292 31.932 1.00 64.81 96 ASP A CA 1
ATOM 797 C C . ASP A 1 96 ? -21.629 29.129 31.152 1.00 64.81 96 ASP A C 1
ATOM 799 O O . ASP A 1 96 ? -21.045 28.050 31.071 1.00 64.81 96 ASP A O 1
ATOM 803 N N . THR A 1 97 ? -22.739 29.369 30.447 1.00 65.69 97 THR A N 1
ATOM 804 C CA . THR A 1 97 ? -23.359 28.374 29.553 1.00 65.69 97 THR A CA 1
ATOM 805 C C . THR A 1 97 ? -22.409 27.941 28.424 1.00 65.69 97 THR A C 1
ATOM 807 O O . THR A 1 97 ? -22.383 26.771 28.033 1.00 65.69 97 THR A O 1
ATOM 810 N N . LEU A 1 98 ? -21.606 28.858 27.873 1.00 67.25 98 LEU A N 1
ATOM 811 C CA . LEU A 1 98 ? -20.598 28.528 26.858 1.00 67.25 98 LEU A CA 1
ATOM 812 C C . LEU A 1 98 ? -19.419 27.741 27.453 1.00 67.25 98 LEU A C 1
ATOM 814 O O . LEU A 1 98 ? -18.943 26.798 26.814 1.00 67.25 98 LEU A O 1
ATOM 818 N N . ILE A 1 99 ? -18.985 28.070 28.674 1.00 63.53 99 ILE A N 1
ATOM 819 C CA . ILE A 1 99 ? -17.973 27.294 29.409 1.00 63.53 99 ILE A CA 1
ATOM 820 C C . ILE A 1 99 ? -18.484 25.872 29.666 1.00 63.53 99 ILE A C 1
ATOM 822 O O . ILE A 1 99 ? -17.773 24.906 29.382 1.00 63.53 99 ILE A O 1
ATOM 826 N N . GLU A 1 100 ? -19.729 25.718 30.128 1.00 57.47 100 GLU A N 1
ATOM 827 C CA . GLU A 1 100 ? -20.374 24.411 30.317 1.00 57.47 100 GLU A CA 1
ATOM 828 C C . GLU A 1 100 ? -20.428 23.601 29.012 1.00 57.47 100 GLU A C 1
ATOM 830 O O . GLU A 1 100 ? -20.260 22.379 29.021 1.00 57.47 100 GLU A O 1
ATOM 835 N N . LYS A 1 101 ? -20.590 24.278 27.868 1.00 57.16 101 LYS A N 1
ATOM 836 C CA . LYS A 1 101 ? -20.538 23.675 26.527 1.00 57.16 101 LYS A CA 1
ATOM 837 C C . LYS A 1 101 ? -19.120 23.366 26.018 1.00 57.16 101 LYS A C 1
ATOM 839 O O . LYS A 1 101 ? -18.989 22.782 24.940 1.00 57.16 101 LYS A O 1
ATOM 844 N N . GLY A 1 102 ? -18.069 23.680 26.779 1.00 55.69 102 GLY A N 1
ATOM 845 C CA . GLY A 1 102 ? -16.678 23.324 26.471 1.00 55.69 102 GLY A CA 1
ATOM 846 C C . GLY A 1 102 ? -15.878 24.394 25.721 1.00 55.69 102 GLY A C 1
ATOM 847 O O . GLY A 1 102 ? -14.839 24.082 25.133 1.00 55.69 102 GLY A O 1
ATOM 848 N N . TYR A 1 103 ? -16.342 25.644 25.723 1.00 66.12 103 TYR A N 1
ATOM 849 C CA . TYR A 1 103 ? -15.579 26.776 25.204 1.00 66.12 103 TYR A CA 1
ATOM 850 C C . TYR A 1 103 ? -14.649 27.363 26.276 1.00 66.12 103 TYR A C 1
ATOM 852 O O . TYR A 1 103 ? -14.986 27.383 27.457 1.00 66.12 103 TYR A O 1
ATOM 860 N N . GLN A 1 104 ? -13.477 27.861 25.868 1.00 65.38 104 GLN A N 1
ATOM 861 C CA . GLN A 1 104 ? -12.519 28.496 26.772 1.00 65.38 104 GLN A CA 1
ATOM 862 C C . GLN A 1 104 ? -12.454 29.999 26.531 1.00 65.38 104 GLN A C 1
ATOM 864 O O . GLN A 1 104 ? -12.311 30.458 25.397 1.00 65.38 104 GLN A O 1
ATOM 869 N N . ILE A 1 105 ? -12.522 30.757 27.620 1.00 67.75 105 ILE A N 1
ATOM 870 C CA . ILE A 1 105 ? -12.303 32.199 27.616 1.00 67.75 105 ILE A CA 1
ATOM 871 C C . ILE A 1 105 ? -10.797 32.452 27.642 1.00 67.75 105 ILE A C 1
ATOM 873 O O . ILE A 1 105 ? -10.103 31.976 28.542 1.00 67.75 105 ILE A O 1
ATOM 877 N N . ASN A 1 106 ? -10.294 33.208 26.670 1.00 62.00 106 ASN A N 1
ATOM 878 C CA . ASN A 1 106 ? -8.871 33.540 26.572 1.00 62.00 106 ASN A CA 1
ATOM 879 C C . ASN A 1 106 ? -8.497 34.838 27.313 1.00 62.00 106 ASN A C 1
ATOM 881 O O . ASN A 1 106 ? -7.330 35.229 27.306 1.00 62.00 106 ASN A O 1
ATOM 885 N N . SER A 1 107 ? -9.449 35.510 27.970 1.00 61.19 107 SER A N 1
ATOM 886 C CA . SER A 1 107 ? -9.172 36.679 28.810 1.00 61.19 107 SER A CA 1
ATOM 887 C C . SER A 1 107 ? -8.764 36.267 30.231 1.00 61.19 107 SER A C 1
ATOM 889 O O . SER A 1 107 ? -9.526 35.605 30.930 1.00 61.19 107 SER A O 1
ATOM 891 N N . ASN A 1 108 ? -7.587 36.711 30.681 1.00 44.56 108 ASN A N 1
ATOM 892 C CA . ASN A 1 108 ? -7.054 36.446 32.029 1.00 44.56 108 ASN A CA 1
ATOM 893 C C . ASN A 1 108 ? -7.738 37.253 33.157 1.00 44.56 108 ASN A C 1
ATOM 895 O O . ASN A 1 108 ? -7.398 37.069 34.327 1.00 44.56 108 ASN A O 1
ATOM 899 N N . ASP A 1 109 ? -8.686 38.134 32.831 1.00 52.47 109 ASP A N 1
ATOM 900 C CA . ASP A 1 109 ? -9.309 39.053 33.784 1.00 52.47 109 ASP A CA 1
ATOM 901 C C . ASP A 1 109 ? -10.645 38.511 34.322 1.00 52.47 109 ASP A C 1
ATOM 903 O O . ASP A 1 109 ? -11.464 37.960 33.586 1.00 52.47 109 ASP A O 1
ATOM 907 N N . LYS A 1 110 ? -10.881 38.670 35.633 1.00 55.22 110 LYS A N 1
ATOM 908 C CA . LYS A 1 110 ? -12.162 38.330 36.275 1.00 55.22 110 LYS A CA 1
ATOM 909 C C . LYS A 1 110 ? -13.217 39.371 35.892 1.00 55.22 110 LYS A C 1
ATOM 911 O O . LYS A 1 110 ? -13.241 40.432 36.508 1.00 55.22 110 LYS A O 1
ATOM 916 N N . ILE A 1 111 ? -14.078 39.039 34.931 1.00 62.78 111 ILE A N 1
ATOM 917 C CA . ILE A 1 111 ? -15.178 39.895 34.459 1.00 62.78 111 ILE A CA 1
ATOM 918 C C . ILE A 1 111 ? -16.183 40.139 35.599 1.00 62.78 111 ILE A C 1
ATOM 920 O O . ILE A 1 111 ? -16.610 39.189 36.261 1.00 62.78 111 ILE A O 1
ATOM 924 N N . LYS A 1 112 ? -16.577 41.397 35.835 1.00 60.16 112 LYS A N 1
ATOM 925 C CA . LYS A 1 112 ? -17.567 41.780 36.863 1.00 60.16 112 LYS A CA 1
ATOM 926 C C . LYS A 1 112 ? -18.761 42.533 36.279 1.00 60.16 112 LYS A C 1
ATOM 928 O O . LYS A 1 112 ? -18.642 43.285 35.316 1.00 60.16 112 LYS A O 1
ATOM 933 N N . VAL A 1 113 ? -19.917 42.383 36.929 1.00 55.84 113 VAL A N 1
ATOM 934 C CA . VAL A 1 113 ? -21.125 43.169 36.630 1.00 55.84 113 VAL A CA 1
ATOM 935 C C . VAL A 1 113 ? -20.829 44.663 36.805 1.00 55.84 113 VAL A C 1
ATOM 937 O O . VAL A 1 113 ? -20.281 45.072 37.830 1.00 55.84 113 VAL A O 1
ATOM 940 N N . GLY A 1 114 ? -21.195 45.475 35.810 1.00 55.53 114 GLY A N 1
ATOM 941 C CA . GLY A 1 114 ? -20.962 46.923 35.808 1.00 55.53 114 GLY A CA 1
ATOM 942 C C . GLY A 1 114 ? -19.591 47.369 35.282 1.00 55.53 114 GLY A C 1
ATOM 943 O O . GLY A 1 114 ? -19.303 48.567 35.298 1.00 55.53 114 GLY A O 1
ATOM 944 N N . GLU A 1 115 ? -18.750 46.449 34.797 1.00 60.59 115 GLU A N 1
ATOM 945 C CA . GLU A 1 115 ? -17.572 46.816 34.004 1.00 60.59 115 GLU A CA 1
ATOM 946 C C . GLU A 1 115 ? -17.997 47.420 32.656 1.00 60.59 115 GLU A C 1
ATOM 948 O O . GLU A 1 115 ? -19.027 47.046 32.090 1.00 60.59 115 GLU A O 1
ATOM 953 N N . GLY A 1 116 ? -17.215 48.400 32.180 1.00 60.88 116 GLY A N 1
ATOM 954 C CA . GLY A 1 116 ? -17.464 49.127 30.930 1.00 60.88 116 GLY A CA 1
ATOM 955 C C . GLY A 1 116 ? -17.300 48.249 29.685 1.00 60.88 116 GLY A C 1
ATOM 956 O O . GLY A 1 116 ? -17.561 47.054 29.712 1.00 60.88 116 GLY A O 1
ATOM 957 N N . LYS A 1 117 ? -16.850 48.821 28.562 1.00 68.12 117 LYS A N 1
ATOM 958 C CA . LYS A 1 117 ? -16.702 48.029 27.335 1.00 68.12 117 LYS A CA 1
ATOM 959 C C . LYS A 1 117 ? -15.663 46.909 27.518 1.00 68.12 117 LYS A C 1
ATOM 961 O O . LYS A 1 117 ? -14.476 47.211 27.643 1.00 68.12 117 LYS A O 1
ATOM 966 N N . VAL A 1 118 ? -16.104 45.653 27.444 1.00 70.00 118 VAL A N 1
ATOM 967 C CA . VAL A 1 118 ? -15.267 44.445 27.518 1.00 70.00 118 VAL A CA 1
ATOM 968 C C . VAL A 1 118 ? -15.324 43.700 26.186 1.00 70.00 118 VAL A C 1
ATOM 970 O O . VAL A 1 118 ? -16.401 43.455 25.644 1.00 70.00 118 VAL A O 1
ATOM 973 N N . ASP A 1 119 ? -14.157 43.337 25.660 1.00 67.56 119 ASP A N 1
ATOM 974 C CA . ASP A 1 119 ? -14.011 42.486 24.480 1.00 67.56 119 ASP A CA 1
ATOM 975 C C . ASP A 1 119 ? -13.519 41.104 24.951 1.00 67.56 119 ASP A C 1
ATOM 977 O O . ASP A 1 119 ? -12.426 40.988 25.502 1.00 67.56 119 ASP A O 1
ATOM 981 N N . ILE A 1 120 ? -14.340 40.069 24.774 1.00 69.19 120 ILE A N 1
ATOM 982 C CA . ILE A 1 120 ? -14.093 38.710 25.268 1.00 69.19 120 ILE A CA 1
ATOM 983 C C . ILE A 1 120 ? -13.864 37.792 24.074 1.00 69.19 120 ILE A C 1
ATOM 985 O O . ILE A 1 120 ? -14.750 37.608 23.236 1.00 69.19 120 ILE A O 1
ATOM 989 N N . GLU A 1 121 ? -12.680 37.190 24.027 1.00 69.88 121 GLU A N 1
ATOM 990 C CA . GLU A 1 121 ? -12.367 36.142 23.065 1.00 69.88 121 GLU A CA 1
ATOM 991 C C . GLU A 1 121 ? -12.654 34.774 23.682 1.00 69.88 121 GLU A C 1
ATOM 993 O O . GLU A 1 121 ? -12.085 34.392 24.710 1.00 69.88 121 GLU A O 1
ATOM 998 N N . ILE A 1 122 ? -13.543 34.033 23.030 1.00 69.56 122 ILE A N 1
ATOM 999 C CA . ILE A 1 122 ? -13.941 32.690 23.413 1.00 69.56 122 ILE A CA 1
ATOM 1000 C C . ILE A 1 122 ? -13.541 31.755 22.278 1.00 69.56 122 ILE A C 1
ATOM 1002 O O . ILE A 1 122 ? -14.038 31.852 21.154 1.00 69.56 122 ILE A O 1
ATOM 1006 N N . THR A 1 123 ? -12.637 30.829 22.571 1.00 60.53 123 THR A N 1
ATOM 1007 C CA . THR A 1 123 ? -12.149 29.867 21.583 1.00 60.53 123 THR A CA 1
ATOM 1008 C C . THR A 1 123 ? -12.675 28.481 21.903 1.00 60.53 123 THR A C 1
ATOM 1010 O O . THR A 1 123 ? -12.710 28.052 23.059 1.00 60.53 123 THR A O 1
ATOM 1013 N N . SER A 1 124 ? -13.118 27.757 20.876 1.00 61.00 124 SER A N 1
ATOM 1014 C CA . SER A 1 124 ? -13.401 26.338 21.043 1.00 61.00 124 SER A CA 1
ATOM 1015 C C . SER A 1 124 ? -12.068 25.645 21.315 1.00 61.00 124 SER A C 1
ATOM 1017 O O . SER A 1 124 ? -11.158 25.712 20.478 1.00 61.00 124 SER A O 1
ATOM 1019 N N . ILE A 1 125 ? -11.933 24.968 22.454 1.00 50.12 125 ILE A N 1
ATOM 1020 C CA . ILE A 1 125 ? -10.766 24.121 22.694 1.00 50.12 125 ILE A CA 1
ATOM 1021 C C . ILE A 1 125 ? -10.727 23.106 21.551 1.00 50.12 125 ILE A C 1
ATOM 1023 O O . ILE A 1 125 ? -11.742 22.486 21.228 1.00 50.12 125 ILE A O 1
ATOM 1027 N N . LYS A 1 126 ? -9.560 22.933 20.914 1.00 41.22 126 LYS A N 1
ATOM 1028 C CA . LYS A 1 126 ? -9.305 21.844 19.961 1.00 41.22 126 LYS A CA 1
ATOM 1029 C C . LYS A 1 126 ? -9.395 20.498 20.678 1.00 41.22 126 LYS A C 1
ATOM 1031 O O . LYS A 1 126 ? -8.403 19.860 20.994 1.00 41.22 126 LYS A O 1
ATOM 1036 N N . SER A 1 127 ? -10.621 20.077 20.908 1.00 36.09 127 SER A N 1
ATOM 1037 C CA . SER A 1 127 ? -11.109 18.719 20.901 1.00 36.09 127 SER A CA 1
ATOM 1038 C C . SER A 1 127 ? -12.624 18.858 20.975 1.00 36.09 127 SER A C 1
ATOM 1040 O O . SER A 1 127 ? -13.158 19.485 21.883 1.00 36.09 127 SER A O 1
ATOM 1042 N N . HIS A 1 128 ? -13.357 18.229 20.064 1.00 38.03 128 HIS A N 1
ATOM 1043 C CA . HIS A 1 128 ? -14.680 17.735 20.426 1.00 38.03 128 HIS A CA 1
ATOM 1044 C C . HIS A 1 128 ? -14.510 16.625 21.491 1.00 38.03 128 HIS A C 1
ATOM 1046 O O . HIS A 1 128 ? -14.901 15.479 21.271 1.00 38.03 128 HIS A O 1
ATOM 1052 N N . GLN A 1 129 ? -13.920 16.930 22.653 1.00 32.34 129 GLN A N 1
ATOM 1053 C CA . GLN A 1 129 ? -14.254 16.235 23.885 1.00 32.34 129 GLN A CA 1
ATOM 1054 C C . GLN A 1 129 ? -15.584 16.820 24.329 1.00 32.34 129 GLN A C 1
ATOM 1056 O O . GLN A 1 129 ? -15.686 17.702 25.171 1.00 32.34 129 GLN A O 1
ATOM 1061 N N . HIS A 1 130 ? -16.628 16.335 23.668 1.00 38.31 130 HIS A N 1
ATOM 1062 C CA . HIS A 1 130 ? -17.977 16.449 24.167 1.00 38.31 130 HIS A CA 1
ATOM 1063 C C . HIS A 1 130 ? -18.008 15.902 25.602 1.00 38.31 130 HIS A C 1
ATOM 1065 O O . HIS A 1 130 ? -18.143 14.694 25.779 1.00 38.31 130 HIS A O 1
ATOM 1071 N N . ASN A 1 131 ? -18.012 16.780 26.605 1.00 28.33 131 ASN A N 1
ATOM 1072 C CA . ASN A 1 131 ? -18.676 16.513 27.882 1.00 28.33 131 ASN A CA 1
ATOM 1073 C C . ASN A 1 131 ? -20.198 16.632 27.698 1.00 28.33 131 ASN A C 1
ATOM 1075 O O . ASN A 1 131 ? -20.916 17.255 28.467 1.00 28.33 131 ASN A O 1
ATOM 1079 N N . PHE A 1 132 ? -20.722 15.982 26.660 1.00 34.78 132 PHE A N 1
ATOM 1080 C CA . PHE A 1 132 ? -22.062 15.439 26.768 1.00 34.78 132 PHE A CA 1
ATOM 1081 C C . PHE A 1 132 ? -21.950 14.272 27.751 1.00 34.78 132 PHE A C 1
ATOM 1083 O O . PHE A 1 132 ? -20.953 13.546 27.740 1.00 34.78 132 PHE A O 1
ATOM 1090 N N . LYS A 1 133 ? -23.001 13.995 28.521 1.00 34.00 133 LYS A N 1
ATOM 1091 C CA . LYS A 1 133 ? -23.288 12.613 28.929 1.00 34.00 133 LYS A CA 1
ATOM 1092 C C . LYS A 1 133 ? -23.483 11.781 27.649 1.00 34.00 133 LYS A C 1
ATOM 1094 O O . LYS A 1 133 ? -24.600 11.498 27.234 1.00 34.00 133 LYS A O 1
ATOM 1099 N N . LEU A 1 134 ? -22.395 11.467 26.950 1.00 37.34 134 LEU A N 1
ATOM 1100 C CA . LEU A 1 134 ? -22.384 10.594 25.792 1.00 37.34 134 LEU A CA 1
ATOM 1101 C C . LEU A 1 134 ? -22.555 9.186 26.358 1.00 37.34 134 LEU A C 1
ATOM 1103 O O . LEU A 1 134 ? -21.746 8.742 27.174 1.00 37.34 134 LEU A O 1
ATOM 1107 N N . ASN A 1 135 ? -23.612 8.484 25.952 1.00 44.34 135 ASN A N 1
ATOM 1108 C CA . ASN A 1 135 ? -23.774 7.070 26.283 1.00 44.34 135 ASN A CA 1
ATOM 1109 C C . ASN A 1 135 ? -22.461 6.321 25.999 1.00 44.34 135 ASN A C 1
ATOM 1111 O O . ASN A 1 135 ? -21.865 6.518 24.936 1.00 44.34 135 ASN A O 1
ATOM 1115 N N . ARG A 1 136 ? -22.031 5.438 26.916 1.00 48.56 136 ARG A N 1
ATOM 1116 C CA . ARG A 1 136 ? -20.826 4.592 26.754 1.00 48.56 136 ARG A CA 1
ATOM 1117 C C . ARG A 1 136 ? -20.772 3.909 25.378 1.00 48.56 136 ARG A C 1
ATOM 1119 O O . ARG A 1 136 ? -19.696 3.750 24.813 1.00 48.56 136 ARG A O 1
ATOM 1126 N N . GLU A 1 137 ? -21.931 3.571 24.807 1.00 51.41 137 GLU A N 1
ATOM 1127 C CA . GLU A 1 137 ? -22.045 2.990 23.464 1.00 51.41 137 GLU A CA 1
ATOM 1128 C C . GLU A 1 137 ? -21.554 3.911 22.331 1.00 51.41 137 GLU A C 1
ATOM 1130 O O . GLU A 1 137 ? -20.940 3.423 21.385 1.00 51.41 137 GLU A O 1
ATOM 1135 N N . ILE A 1 138 ? -21.765 5.231 22.414 1.00 54.31 138 ILE A N 1
ATOM 1136 C CA . ILE A 1 138 ? -21.335 6.180 21.371 1.00 54.31 138 ILE A CA 1
ATOM 1137 C C . ILE A 1 138 ? -19.818 6.379 21.426 1.00 54.31 138 ILE A C 1
ATOM 1139 O O . ILE A 1 138 ? -19.170 6.394 20.381 1.00 54.31 138 ILE A O 1
ATOM 1143 N N . LEU A 1 139 ? -19.240 6.498 22.627 1.00 54.75 139 LEU A N 1
ATOM 1144 C CA . LEU A 1 139 ? -17.786 6.616 22.798 1.00 54.75 139 LEU A CA 1
ATOM 1145 C C . LEU A 1 139 ? -17.071 5.371 22.246 1.00 54.75 139 LEU A C 1
ATOM 1147 O O . LEU A 1 139 ? -16.118 5.476 21.480 1.00 54.75 139 LEU A O 1
ATOM 1151 N N . TYR A 1 140 ? -17.624 4.194 22.548 1.00 59.66 140 TYR A N 1
ATOM 1152 C CA . TYR A 1 140 ? -17.141 2.913 22.045 1.00 59.66 140 TYR A CA 1
ATOM 1153 C C . TYR A 1 140 ? -17.248 2.778 20.516 1.00 59.66 140 TYR A C 1
ATOM 1155 O O . TYR A 1 140 ? -16.375 2.194 19.876 1.00 59.66 140 TYR A O 1
ATOM 1163 N N . LEU A 1 141 ? -18.302 3.321 19.897 1.00 63.03 141 LEU A N 1
ATOM 1164 C CA . LEU A 1 141 ? -18.437 3.340 18.436 1.00 63.03 141 LEU A CA 1
ATOM 1165 C C . LEU A 1 141 ? -17.437 4.298 17.774 1.00 63.03 141 LEU A C 1
ATOM 1167 O O . LEU A 1 141 ? -16.886 3.944 16.733 1.00 63.03 141 LEU A O 1
ATOM 1171 N N . LYS A 1 142 ? -17.142 5.456 18.383 1.00 65.31 142 LYS A N 1
ATOM 1172 C CA . LYS A 1 142 ? -16.150 6.418 17.868 1.00 65.31 142 LYS A CA 1
ATOM 1173 C C . LYS A 1 142 ? -14.750 5.809 17.757 1.00 65.31 142 LYS A C 1
ATOM 1175 O O . LYS A 1 142 ? -14.189 5.804 16.666 1.00 65.31 142 LYS A O 1
ATOM 1180 N N . GLU A 1 143 ? -14.250 5.182 18.824 1.00 65.69 143 GLU A N 1
ATOM 1181 C CA . GLU A 1 143 ? -12.937 4.506 18.810 1.00 65.69 143 GLU A CA 1
ATOM 1182 C C . GLU A 1 143 ? -12.828 3.420 17.730 1.00 65.69 143 GLU A C 1
ATOM 1184 O O . GLU A 1 143 ? -11.748 3.111 17.224 1.00 65.69 143 GLU A O 1
ATOM 1189 N N . ARG A 1 144 ? -13.954 2.789 17.388 1.00 71.12 144 ARG A N 1
ATOM 1190 C CA . ARG A 1 144 ? -14.014 1.730 16.380 1.00 71.12 144 ARG A CA 1
ATOM 1191 C C . ARG A 1 144 ? -14.052 2.294 14.968 1.00 71.12 144 ARG A C 1
ATOM 1193 O O . ARG A 1 144 ? -13.415 1.727 14.085 1.00 71.12 144 ARG A O 1
ATOM 1200 N N . ILE A 1 145 ? -14.756 3.406 14.773 1.00 71.44 145 ILE A N 1
ATOM 1201 C CA . ILE A 1 145 ? -14.793 4.151 13.513 1.00 71.44 145 ILE A CA 1
ATOM 1202 C C . ILE A 1 145 ? -13.392 4.648 13.149 1.00 71.44 145 ILE A C 1
ATOM 1204 O O . ILE A 1 145 ? -12.966 4.419 12.020 1.00 71.44 145 ILE A O 1
ATOM 1208 N N . ASP A 1 146 ? -12.641 5.214 14.098 1.00 70.56 146 ASP A N 1
ATOM 1209 C CA . ASP A 1 146 ? -11.291 5.751 13.850 1.00 70.56 146 ASP A CA 1
ATOM 1210 C C . ASP A 1 146 ? -10.335 4.692 13.280 1.00 70.56 146 ASP A C 1
ATOM 1212 O O . ASP A 1 146 ? -9.519 4.964 12.400 1.00 70.56 146 ASP A O 1
ATOM 1216 N N . LYS A 1 147 ? -10.493 3.436 13.708 1.00 72.56 147 LYS A N 1
ATOM 1217 C CA . LYS A 1 147 ? -9.701 2.298 13.208 1.00 72.56 147 LYS A CA 1
ATOM 1218 C C . LYS A 1 147 ? -10.054 1.920 11.769 1.00 72.56 147 LYS A C 1
ATOM 1220 O O . LYS A 1 147 ? -9.214 1.393 11.033 1.00 72.56 147 LYS A O 1
ATOM 1225 N N . ILE A 1 148 ? -11.289 2.191 11.358 1.00 78.12 148 ILE A N 1
ATOM 1226 C CA . ILE A 1 148 ? -11.816 1.867 10.033 1.00 78.12 148 ILE A CA 1
ATOM 1227 C C . ILE A 1 148 ? -11.515 2.972 9.015 1.00 78.12 148 ILE A C 1
ATOM 1229 O O . ILE A 1 148 ? -11.425 2.662 7.831 1.00 78.12 148 ILE A O 1
ATOM 1233 N N . VAL A 1 149 ? -11.267 4.220 9.438 1.00 74.62 149 VAL A N 1
ATOM 1234 C CA . VAL A 1 149 ? -10.932 5.337 8.526 1.00 74.62 149 VAL A CA 1
ATOM 1235 C C . VAL A 1 149 ? -9.791 4.969 7.564 1.00 74.62 149 VAL A C 1
ATOM 1237 O O . VAL A 1 149 ? -9.837 5.319 6.391 1.00 74.62 149 VAL A O 1
ATOM 1240 N N . SER A 1 150 ? -8.834 4.141 8.002 1.00 76.94 150 SER A N 1
ATOM 1241 C CA . SER A 1 150 ? -7.743 3.606 7.163 1.00 76.94 150 SER A CA 1
ATOM 1242 C C . SER A 1 150 ? -8.168 2.698 5.990 1.00 76.94 150 SER A C 1
ATOM 1244 O O . SER A 1 150 ? -7.313 2.211 5.247 1.00 76.94 150 SER A O 1
ATOM 1246 N N . TYR A 1 151 ? -9.453 2.373 5.860 1.00 80.81 151 TYR A N 1
ATOM 1247 C CA . TYR A 1 151 ? -10.030 1.580 4.769 1.00 80.81 151 TYR A CA 1
ATOM 1248 C C . TYR A 1 151 ? -10.834 2.432 3.781 1.00 80.81 151 TYR A C 1
ATOM 1250 O O . TYR A 1 151 ? -11.321 1.886 2.790 1.00 80.81 151 TYR A O 1
ATOM 1258 N N . ILE A 1 152 ? -10.974 3.732 4.055 1.00 82.06 152 ILE A N 1
ATOM 1259 C CA . ILE A 1 152 ? -11.812 4.666 3.310 1.00 82.06 152 ILE A CA 1
ATOM 1260 C C . ILE A 1 152 ? -10.928 5.663 2.567 1.00 82.06 152 ILE A C 1
ATOM 1262 O O . ILE A 1 152 ? -9.992 6.224 3.137 1.00 82.06 152 ILE A O 1
ATOM 1266 N N . CYS A 1 153 ? -11.249 5.908 1.304 1.00 77.94 153 CYS A N 1
ATOM 1267 C CA . CYS A 1 153 ? -10.555 6.859 0.448 1.00 77.94 153 CYS A CA 1
ATOM 1268 C C . CYS A 1 153 ? -11.473 8.025 0.072 1.00 77.94 153 CYS A C 1
ATOM 1270 O O . CYS A 1 153 ? -12.696 7.908 0.102 1.00 77.94 153 CYS A O 1
ATOM 1272 N N . SER A 1 154 ? -10.887 9.156 -0.323 1.00 75.38 154 SER A N 1
ATOM 1273 C CA . SER A 1 154 ? -11.634 10.374 -0.672 1.00 75.38 154 SER A CA 1
ATOM 1274 C C . SER A 1 154 ? -12.588 10.200 -1.862 1.00 75.38 154 SER A C 1
ATOM 1276 O O . SER A 1 154 ? -13.604 10.880 -1.937 1.00 75.38 154 SER A O 1
ATOM 1278 N N . GLY A 1 155 ? -12.274 9.296 -2.795 1.00 77.25 155 GLY A N 1
ATOM 1279 C CA . GLY A 1 155 ? -13.098 9.023 -3.978 1.00 77.25 155 GLY A CA 1
ATOM 1280 C C . GLY A 1 155 ? -14.207 7.984 -3.776 1.00 77.25 155 GLY A C 1
ATOM 1281 O O . GLY A 1 155 ? -14.963 7.726 -4.712 1.00 77.25 155 GLY A O 1
ATOM 1282 N N . ASP A 1 156 ? -14.303 7.363 -2.597 1.00 85.69 156 ASP A N 1
ATOM 1283 C CA . ASP A 1 156 ? -15.247 6.269 -2.366 1.00 85.69 156 ASP A CA 1
ATOM 1284 C C . ASP A 1 156 ? -16.691 6.771 -2.262 1.00 85.69 156 ASP A C 1
ATOM 1286 O O . ASP A 1 156 ? -16.985 7.695 -1.508 1.00 85.69 156 ASP A O 1
ATOM 1290 N N . GLU A 1 157 ? -17.616 6.120 -2.967 1.00 89.44 157 GLU A N 1
ATOM 1291 C CA . GLU A 1 157 ? -19.054 6.282 -2.745 1.00 89.44 157 GLU A CA 1
ATOM 1292 C C . GLU A 1 157 ? -19.498 5.411 -1.575 1.00 89.44 157 GLU A C 1
ATOM 1294 O O . GLU A 1 157 ? -19.398 4.180 -1.624 1.00 89.44 157 GLU A O 1
ATOM 1299 N N . ILE A 1 158 ? -19.958 6.060 -0.505 1.00 89.81 158 ILE A N 1
ATOM 1300 C CA . ILE A 1 158 ? -20.172 5.416 0.789 1.00 89.81 158 ILE A CA 1
ATOM 1301 C C . ILE A 1 158 ? -21.648 5.458 1.155 1.00 89.81 158 ILE A C 1
ATOM 1303 O O . ILE A 1 158 ? -22.244 6.531 1.277 1.00 89.81 158 ILE A O 1
ATOM 1307 N N . LEU A 1 159 ? -22.216 4.282 1.406 1.00 90.56 159 LEU A N 1
ATOM 1308 C CA . LEU A 1 159 ? -23.535 4.139 2.003 1.00 90.56 159 LEU A CA 1
ATOM 1309 C C . LEU A 1 159 ? -23.404 3.775 3.476 1.00 90.56 159 LEU A C 1
ATOM 1311 O O . LEU A 1 159 ? -22.729 2.813 3.834 1.00 90.56 159 LEU A O 1
ATOM 1315 N N . ILE A 1 160 ? -24.091 4.516 4.331 1.00 87.00 160 ILE A N 1
ATOM 1316 C CA . ILE A 1 160 ? -24.197 4.227 5.753 1.00 87.00 160 ILE A CA 1
ATOM 1317 C C . ILE A 1 160 ? -25.644 3.869 6.059 1.00 87.00 160 ILE A C 1
ATOM 1319 O O . ILE A 1 160 ? -26.544 4.699 5.922 1.00 87.00 160 ILE A O 1
ATOM 1323 N N . VAL A 1 161 ? -25.842 2.624 6.480 1.00 84.44 161 VAL A N 1
ATOM 1324 C CA . VAL A 1 161 ? -27.120 2.082 6.928 1.00 84.44 161 VAL A CA 1
ATOM 1325 C C . VAL A 1 161 ? -27.159 2.154 8.452 1.00 84.44 161 VAL A C 1
ATOM 1327 O O . VAL A 1 161 ? -26.416 1.450 9.149 1.00 84.44 161 VAL A O 1
ATOM 1330 N N . ASP A 1 162 ? -28.010 3.037 8.970 1.00 79.12 162 ASP A N 1
ATOM 1331 C CA . ASP A 1 162 ? -28.202 3.248 10.403 1.00 79.12 162 ASP A CA 1
ATOM 1332 C C . ASP A 1 162 ? -29.684 3.454 10.746 1.00 79.12 162 ASP A C 1
ATOM 1334 O O . ASP A 1 162 ? -30.329 4.392 10.280 1.00 79.12 162 ASP A O 1
ATOM 1338 N N . ASP A 1 163 ? -30.202 2.587 11.616 1.00 70.31 163 ASP A N 1
ATOM 1339 C CA . ASP A 1 163 ? -31.598 2.593 12.066 1.00 70.31 163 ASP A CA 1
ATOM 1340 C C . ASP A 1 163 ? -31.829 3.371 13.369 1.00 70.31 163 ASP A C 1
ATOM 1342 O O . ASP A 1 163 ? -32.926 3.297 13.924 1.00 70.31 163 ASP A O 1
ATOM 1346 N N . GLY A 1 164 ? -30.830 4.077 13.924 1.00 58.19 164 GLY A N 1
ATOM 1347 C CA . GLY A 1 164 ? -31.035 4.637 15.264 1.00 58.19 164 GLY A CA 1
ATOM 1348 C C . GLY A 1 164 ? -30.099 5.696 15.843 1.00 58.19 164 GLY A C 1
ATOM 1349 O O . GLY A 1 164 ? -30.234 5.927 17.040 1.00 58.19 164 GLY A O 1
ATOM 1350 N N . ASN A 1 165 ? -29.187 6.364 15.118 1.00 55.34 165 ASN A N 1
ATOM 1351 C CA . ASN A 1 165 ? -28.300 7.350 15.763 1.00 55.34 165 ASN A CA 1
ATOM 1352 C C . ASN A 1 165 ? -27.957 8.604 14.927 1.00 55.34 165 ASN A C 1
ATOM 1354 O O . ASN A 1 165 ? -26.896 8.707 14.306 1.00 55.34 165 ASN A O 1
ATOM 1358 N N . ASN A 1 166 ? -28.758 9.670 15.073 1.00 54.84 166 ASN A N 1
ATOM 1359 C CA . ASN A 1 166 ? -28.460 10.996 14.496 1.00 54.84 166 ASN A CA 1
ATOM 1360 C C . ASN A 1 166 ? -27.084 11.568 14.915 1.00 54.84 166 ASN A C 1
ATOM 1362 O O . ASN A 1 166 ? -26.464 12.305 14.152 1.00 54.84 166 ASN A O 1
ATOM 1366 N N . ASN A 1 167 ? -26.558 11.196 16.089 1.00 53.41 167 ASN A N 1
ATOM 1367 C CA . ASN A 1 167 ? -25.271 11.697 16.591 1.00 53.41 167 ASN A CA 1
ATOM 1368 C C . ASN A 1 167 ? -24.043 11.050 15.916 1.00 53.41 167 ASN A C 1
ATOM 1370 O O . ASN A 1 167 ? -22.989 11.683 15.823 1.00 53.41 167 ASN A O 1
ATOM 1374 N N . ILE A 1 168 ? -24.158 9.812 15.417 1.00 59.00 168 ILE A N 1
ATOM 1375 C CA . ILE A 1 168 ? -23.062 9.110 14.718 1.00 59.00 168 ILE A CA 1
ATOM 1376 C C . ILE A 1 168 ? -22.899 9.654 13.298 1.00 59.00 168 ILE A C 1
ATOM 1378 O O . ILE A 1 168 ? -21.776 9.774 12.807 1.00 59.00 168 ILE A O 1
ATOM 1382 N N . ARG A 1 169 ? -24.009 10.059 12.672 1.00 64.19 169 ARG A N 1
ATOM 1383 C CA . ARG A 1 169 ? -24.030 10.697 11.353 1.00 64.19 169 ARG A CA 1
ATOM 1384 C C . ARG A 1 169 ? -23.105 11.910 11.281 1.00 64.19 169 ARG A C 1
ATOM 1386 O O . ARG A 1 169 ? -22.277 11.996 10.377 1.00 64.19 169 ARG A O 1
ATOM 1393 N N . ASN A 1 170 ? -23.189 12.791 12.278 1.00 59.00 170 ASN A N 1
ATOM 1394 C CA . ASN A 1 170 ? -22.316 13.958 12.367 1.00 59.00 170 ASN A CA 1
ATOM 1395 C C . ASN A 1 170 ? -20.850 13.538 12.535 1.00 59.00 170 ASN A C 1
ATOM 1397 O O . ASN A 1 170 ? -20.003 14.015 11.789 1.00 59.00 170 ASN A O 1
ATOM 1401 N N . TYR A 1 171 ? -20.544 12.593 13.430 1.00 62.34 171 TYR A N 1
ATOM 1402 C CA . TYR A 1 171 ? -19.171 12.118 13.645 1.00 62.34 171 TYR A CA 1
ATOM 1403 C C . TYR A 1 171 ? -18.534 11.513 12.384 1.00 62.34 171 TYR A C 1
ATOM 1405 O O . TYR A 1 171 ? -17.418 11.876 12.021 1.00 62.34 171 TYR A O 1
ATOM 1413 N N . LEU A 1 172 ? -19.256 10.633 11.683 1.00 63.50 172 LEU A N 1
ATOM 1414 C CA . LEU A 1 172 ? -18.771 10.011 10.450 1.00 63.50 172 LEU A CA 1
ATOM 1415 C C . LEU A 1 172 ? -18.552 11.040 9.343 1.00 63.50 172 LEU A C 1
ATOM 1417 O O . LEU A 1 172 ? -17.549 10.954 8.646 1.00 63.50 172 LEU A O 1
ATOM 1421 N N . SER A 1 173 ? -19.420 12.050 9.235 1.00 65.31 173 SER A N 1
ATOM 1422 C CA . SER A 1 173 ? -19.221 13.145 8.276 1.00 65.31 173 SER A CA 1
ATOM 1423 C C . SER A 1 173 ? -17.971 13.993 8.549 1.00 65.31 173 SER A C 1
ATOM 1425 O O . SER A 1 173 ? -17.480 14.640 7.635 1.00 65.31 173 SER A O 1
ATOM 1427 N N . TYR A 1 174 ? -17.450 13.994 9.783 1.00 61.75 174 TYR A N 1
ATOM 1428 C CA . TYR A 1 174 ? -16.213 14.702 10.129 1.00 61.75 174 TYR A CA 1
ATOM 1429 C C . TYR A 1 174 ? -14.948 13.865 9.924 1.00 61.75 174 TYR A C 1
ATOM 1431 O O . TYR A 1 174 ? -13.903 14.429 9.617 1.00 61.75 174 TYR A O 1
ATOM 1439 N N . GLN A 1 175 ? -15.017 12.549 10.149 1.00 65.94 175 GLN A N 1
ATOM 1440 C CA . GLN A 1 175 ? -13.843 11.666 10.095 1.00 65.94 175 GLN A CA 1
ATOM 1441 C C . GLN A 1 175 ? -13.592 11.070 8.708 1.00 65.94 175 GLN A C 1
ATOM 1443 O O . GLN A 1 175 ? -12.463 10.710 8.374 1.00 65.94 175 GLN A O 1
ATOM 1448 N N . ILE A 1 176 ? -14.642 10.913 7.902 1.00 69.25 176 ILE A N 1
ATOM 1449 C CA . ILE A 1 176 ? -14.532 10.324 6.572 1.00 69.25 176 ILE A CA 1
ATOM 1450 C C . ILE A 1 176 ? -14.039 11.382 5.583 1.00 69.25 176 ILE A C 1
ATOM 1452 O O . ILE A 1 176 ? -14.632 12.442 5.444 1.00 69.25 176 ILE A O 1
ATOM 1456 N N . ILE A 1 177 ? -12.967 11.049 4.864 1.00 67.00 177 ILE A N 1
ATOM 1457 C CA . ILE A 1 177 ? -12.317 11.931 3.880 1.00 67.00 177 ILE A CA 1
ATOM 1458 C C . ILE A 1 177 ? -13.150 12.056 2.585 1.00 67.00 177 ILE A C 1
ATOM 1460 O O . ILE A 1 177 ? -12.926 12.963 1.793 1.00 67.00 177 ILE A O 1
ATOM 1464 N N . SER A 1 178 ? -14.086 11.134 2.332 1.00 70.88 178 SER A N 1
ATOM 1465 C CA . SER A 1 178 ? -14.949 11.174 1.144 1.00 70.88 178 SER A CA 1
ATOM 1466 C C . SER A 1 178 ? -16.062 12.211 1.260 1.00 70.88 178 SER A C 1
ATOM 1468 O O . SER A 1 178 ? -16.791 12.244 2.249 1.00 70.88 178 SER A O 1
ATOM 1470 N N . ASP A 1 179 ? -16.270 12.962 0.179 1.00 71.06 179 ASP A N 1
ATOM 1471 C CA . ASP A 1 179 ? -17.375 13.915 0.040 1.00 71.06 179 ASP A CA 1
ATOM 1472 C C . ASP A 1 179 ? -18.699 13.235 -0.374 1.00 71.06 179 ASP A C 1
ATOM 1474 O O . ASP A 1 179 ? -19.764 13.856 -0.369 1.00 71.06 179 ASP A O 1
ATOM 1478 N N . LYS A 1 180 ? -18.660 11.947 -0.744 1.00 82.56 180 LYS A N 1
ATOM 1479 C CA . LYS A 1 180 ? -19.797 11.195 -1.299 1.00 82.56 180 LYS A CA 1
ATOM 1480 C C . LYS A 1 180 ? -20.383 10.210 -0.288 1.00 82.56 180 LYS A C 1
ATOM 1482 O O . LYS A 1 180 ? -20.378 8.995 -0.496 1.00 82.56 180 LYS A O 1
ATOM 1487 N N . ILE A 1 181 ? -20.908 10.743 0.811 1.00 84.62 181 ILE A N 1
ATOM 1488 C CA . ILE A 1 181 ? -21.500 9.946 1.891 1.00 84.62 181 ILE A CA 1
ATOM 1489 C C . ILE A 1 181 ? -23.021 10.060 1.858 1.00 84.62 181 ILE A C 1
ATOM 1491 O O . ILE A 1 181 ? -23.581 11.158 1.882 1.00 84.62 181 ILE A O 1
ATOM 1495 N N . LYS A 1 182 ? -23.704 8.916 1.884 1.00 86.44 182 LYS A N 1
ATOM 1496 C CA . LYS A 1 182 ? -25.158 8.844 1.995 1.00 86.44 182 LYS A CA 1
ATOM 1497 C C . LYS A 1 182 ? -25.581 8.067 3.235 1.00 86.44 182 LYS A C 1
ATOM 1499 O O . LYS A 1 182 ? -25.027 7.016 3.527 1.00 86.44 182 LYS A O 1
ATOM 1504 N N . PHE A 1 183 ? -26.597 8.572 3.931 1.00 84.62 183 PHE A N 1
ATOM 1505 C CA . PHE A 1 183 ? -27.179 7.941 5.116 1.00 84.62 183 PHE A CA 1
ATOM 1506 C C . PHE A 1 183 ? -28.607 7.492 4.823 1.00 84.62 183 PHE A C 1
ATOM 1508 O O . PHE A 1 183 ? -29.403 8.298 4.334 1.00 84.62 183 PHE A O 1
ATOM 1515 N N . ILE A 1 184 ? -28.925 6.239 5.143 1.00 83.81 184 ILE A N 1
ATOM 1516 C CA . ILE A 1 184 ? -30.265 5.660 5.002 1.00 83.81 184 ILE A CA 1
ATOM 1517 C C . ILE A 1 184 ? -30.613 4.770 6.201 1.00 83.81 184 ILE A C 1
ATOM 1519 O O . ILE A 1 184 ? -29.725 4.300 6.913 1.00 83.81 184 ILE A O 1
ATOM 1523 N N . GLN A 1 185 ? -31.906 4.508 6.378 1.00 81.12 185 GLN A N 1
ATOM 1524 C CA . GLN A 1 185 ? -32.401 3.444 7.253 1.00 81.12 185 GLN A CA 1
ATOM 1525 C C . GLN A 1 185 ? -32.449 2.114 6.484 1.00 81.12 185 GLN A C 1
ATOM 1527 O O . GLN A 1 185 ? -32.558 2.104 5.257 1.00 81.12 185 GLN A O 1
ATOM 1532 N N . SER A 1 186 ? -32.375 0.985 7.185 1.00 76.31 186 SER A N 1
ATOM 1533 C CA . SER A 1 186 ? -32.429 -0.358 6.595 1.00 76.31 186 SER A CA 1
ATOM 1534 C C . SER A 1 186 ? -33.750 -0.622 5.871 1.00 76.31 186 SER A C 1
ATOM 1536 O O . SER A 1 186 ? -33.753 -1.249 4.814 1.00 76.31 186 SER A O 1
ATOM 1538 N N . SER A 1 187 ? -34.860 -0.063 6.362 1.00 74.75 187 SER A N 1
ATOM 1539 C CA . SER A 1 187 ? -36.175 -0.122 5.709 1.00 74.75 187 SER A CA 1
ATOM 1540 C C . SER A 1 187 ? -36.195 0.503 4.307 1.00 74.75 187 SER A C 1
ATOM 1542 O O . SER A 1 187 ? -37.008 0.111 3.472 1.00 74.75 187 SER A O 1
ATOM 1544 N N . ASP A 1 188 ? -35.291 1.444 4.024 1.00 77.12 188 ASP A N 1
ATOM 1545 C CA . ASP A 1 188 ? -35.241 2.181 2.760 1.00 77.12 188 ASP A CA 1
ATOM 1546 C C . ASP A 1 188 ? -34.355 1.515 1.689 1.00 77.12 188 ASP A C 1
ATOM 1548 O O . ASP A 1 188 ? -34.324 1.999 0.552 1.00 77.12 188 ASP A O 1
ATOM 1552 N N . LEU A 1 189 ? -33.647 0.421 2.012 1.00 76.38 189 LEU A N 1
ATOM 1553 C CA . LEU A 1 189 ? -32.632 -0.203 1.145 1.00 76.38 189 LEU A CA 1
ATOM 1554 C C . LEU A 1 189 ? -33.149 -0.499 -0.274 1.00 76.38 189 LEU A C 1
ATOM 1556 O O . LEU A 1 189 ? -32.587 -0.012 -1.256 1.00 76.38 189 LEU A O 1
ATOM 1560 N N . LEU A 1 190 ? -34.261 -1.232 -0.390 1.00 68.56 190 LEU A N 1
ATOM 1561 C CA . LEU A 1 190 ? -34.849 -1.599 -1.688 1.00 68.56 190 LEU A CA 1
ATOM 1562 C C . LEU A 1 190 ? -35.618 -0.459 -2.368 1.00 68.56 190 LEU A C 1
ATOM 1564 O O . LEU A 1 190 ? -35.805 -0.481 -3.583 1.00 68.56 190 LEU A O 1
ATOM 1568 N N . ILE A 1 191 ? -36.095 0.523 -1.601 1.00 66.00 191 ILE A N 1
ATOM 1569 C CA . ILE A 1 191 ? -36.973 1.584 -2.112 1.00 66.00 191 ILE A CA 1
ATOM 1570 C C . ILE A 1 191 ? -36.142 2.725 -2.707 1.00 66.00 191 ILE A C 1
ATOM 1572 O O . ILE A 1 191 ? -36.485 3.260 -3.760 1.00 66.00 191 ILE A O 1
ATOM 1576 N N . ARG A 1 192 ? -35.050 3.115 -2.038 1.00 61.66 192 ARG A N 1
ATOM 1577 C CA . ARG A 1 192 ? -34.286 4.327 -2.378 1.00 61.66 192 ARG A CA 1
ATOM 1578 C C . ARG A 1 192 ? -32.979 4.062 -3.112 1.00 61.66 192 ARG A C 1
ATOM 1580 O O . ARG A 1 192 ? -32.516 4.955 -3.831 1.00 61.66 192 ARG A O 1
ATOM 1587 N N . GLU A 1 193 ? -32.387 2.880 -2.950 1.00 74.56 193 GLU A N 1
ATOM 1588 C CA . GLU A 1 193 ? -31.042 2.574 -3.463 1.00 74.56 193 GLU A CA 1
ATOM 1589 C C . GLU A 1 193 ? -31.000 1.473 -4.526 1.00 74.56 193 GLU A C 1
ATOM 1591 O O . GLU A 1 193 ? -29.916 1.047 -4.922 1.00 74.56 193 GLU A O 1
ATOM 1596 N N . LYS A 1 194 ? -32.158 1.057 -5.053 1.00 67.69 194 LYS A N 1
ATOM 1597 C CA . LYS A 1 194 ? -32.222 0.078 -6.142 1.00 67.69 194 LYS A CA 1
ATOM 1598 C C . LYS A 1 194 ? -31.342 0.512 -7.324 1.00 67.69 194 LYS A C 1
ATOM 1600 O O . LYS A 1 194 ? -31.443 1.649 -7.789 1.00 67.69 194 LYS A O 1
ATOM 1605 N N . ASN A 1 195 ? -30.492 -0.399 -7.800 1.00 71.94 195 ASN A N 1
ATOM 1606 C CA . ASN A 1 195 ? -29.522 -0.209 -8.890 1.00 71.94 195 ASN A CA 1
ATOM 1607 C C . ASN A 1 195 ? -28.411 0.829 -8.641 1.00 71.94 195 ASN A C 1
ATOM 1609 O O . ASN A 1 195 ? -27.681 1.164 -9.577 1.00 71.94 195 ASN A O 1
ATOM 1613 N N . LYS A 1 196 ? -28.256 1.358 -7.421 1.00 85.06 196 LYS A N 1
ATOM 1614 C CA . LYS A 1 196 ? -27.112 2.221 -7.099 1.00 85.06 196 LYS A CA 1
ATOM 1615 C C . LYS A 1 196 ? -25.929 1.397 -6.641 1.00 85.06 196 LYS A C 1
ATOM 1617 O O . LYS A 1 196 ? -26.095 0.343 -6.035 1.00 85.06 196 LYS A O 1
ATOM 1622 N N . GLN A 1 197 ? -24.745 1.901 -6.951 1.00 88.69 197 GLN A N 1
ATOM 1623 C CA . GLN A 1 197 ? -23.485 1.221 -6.718 1.00 88.69 197 GLN A CA 1
ATOM 1624 C C . GLN A 1 197 ? -22.658 1.989 -5.695 1.00 88.69 197 GLN A C 1
ATOM 1626 O O . GLN A 1 197 ? -22.624 3.214 -5.719 1.00 88.69 197 GLN A O 1
ATOM 1631 N N . TYR A 1 198 ? -21.998 1.259 -4.804 1.00 91.00 198 TYR A N 1
ATOM 1632 C CA . TYR A 1 198 ? -21.199 1.824 -3.725 1.00 91.00 198 TYR A CA 1
ATOM 1633 C C . TYR A 1 198 ? -19.835 1.158 -3.659 1.00 91.00 198 TYR A C 1
ATOM 1635 O O . TYR A 1 198 ? -19.695 -0.052 -3.852 1.00 91.00 198 TYR A O 1
ATOM 1643 N N . ASN A 1 199 ? -18.825 1.956 -3.327 1.00 91.19 199 ASN A N 1
ATOM 1644 C CA . ASN A 1 199 ? -17.498 1.470 -2.980 1.00 91.19 199 ASN A CA 1
ATOM 1645 C C . ASN A 1 199 ? -17.501 0.835 -1.591 1.00 91.19 199 ASN A C 1
ATOM 1647 O O . ASN A 1 199 ? -16.858 -0.192 -1.380 1.00 91.19 199 ASN A O 1
ATOM 1651 N N . ILE A 1 200 ? -18.194 1.463 -0.636 1.00 91.38 200 ILE A N 1
ATOM 1652 C CA . ILE A 1 200 ? -18.210 1.023 0.757 1.00 91.38 200 ILE A CA 1
ATOM 1653 C C . ILE A 1 200 ? -19.628 1.089 1.315 1.00 91.38 200 ILE A C 1
ATOM 1655 O O . ILE A 1 200 ? -20.327 2.086 1.145 1.00 91.38 200 ILE A O 1
ATOM 1659 N N . ILE A 1 201 ? -20.036 0.039 2.025 1.00 90.88 201 ILE A N 1
ATOM 1660 C CA . ILE A 1 201 ? -21.314 -0.014 2.738 1.00 90.88 201 ILE A CA 1
ATOM 1661 C C . ILE A 1 201 ? -21.055 -0.296 4.221 1.00 90.88 201 ILE A C 1
ATOM 1663 O O . ILE A 1 201 ? -20.405 -1.281 4.579 1.00 90.88 201 ILE A O 1
ATOM 1667 N N . PHE A 1 202 ? -21.569 0.576 5.086 1.00 87.19 202 PHE A N 1
ATOM 1668 C CA . PHE A 1 202 ? -21.501 0.464 6.541 1.00 87.19 202 PHE A CA 1
ATOM 1669 C C . PHE A 1 202 ? -22.839 0.016 7.115 1.00 87.19 202 PHE A C 1
ATOM 1671 O O . PHE A 1 202 ? -23.864 0.634 6.841 1.00 87.19 202 PHE A O 1
ATOM 1678 N N . PHE A 1 203 ? -22.803 -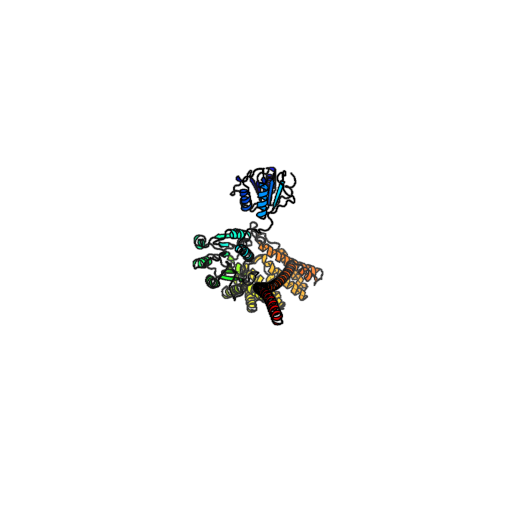0.973 8.003 1.00 84.38 203 PHE A N 1
ATOM 1679 C CA . PHE A 1 203 ? -23.947 -1.369 8.822 1.00 84.38 203 PHE A CA 1
ATOM 1680 C C . PHE A 1 203 ? -23.605 -1.181 10.299 1.00 84.38 203 PHE A C 1
ATOM 1682 O O . PHE A 1 203 ? -22.826 -1.946 10.871 1.00 84.38 203 PHE A O 1
ATOM 1689 N N . ILE A 1 204 ? -24.165 -0.135 10.912 1.00 73.50 204 ILE A N 1
ATOM 1690 C CA . ILE A 1 204 ? -23.755 0.334 12.248 1.00 73.50 204 ILE A CA 1
ATOM 1691 C C . ILE A 1 204 ? -24.569 -0.326 13.375 1.00 73.50 204 ILE A C 1
ATOM 1693 O O . ILE A 1 204 ? -24.071 -0.476 14.494 1.00 73.50 204 ILE A O 1
ATOM 1697 N N . ASN A 1 205 ? -25.812 -0.739 13.110 1.00 66.81 205 ASN A N 1
ATOM 1698 C CA . ASN A 1 205 ? -26.753 -1.134 14.160 1.00 66.81 205 ASN A CA 1
ATOM 1699 C C . ASN A 1 205 ? -26.794 -2.659 14.418 1.00 66.81 205 ASN A C 1
ATOM 1701 O O . ASN A 1 205 ? -26.870 -3.462 13.492 1.00 66.81 205 ASN A O 1
ATOM 1705 N N . LYS A 1 206 ? -26.843 -3.048 15.706 1.00 58.25 206 LYS A N 1
ATOM 1706 C CA . LYS A 1 206 ? -26.970 -4.436 16.208 1.00 58.25 206 LYS A CA 1
ATOM 1707 C C . LYS A 1 206 ? -28.259 -5.146 15.760 1.00 58.25 206 LYS A C 1
ATOM 1709 O O . LYS A 1 206 ? -28.327 -6.367 15.842 1.00 58.25 206 LYS A O 1
ATOM 1714 N N . LYS A 1 207 ? -29.297 -4.401 15.362 1.00 57.72 207 LYS A N 1
ATOM 1715 C CA . LYS A 1 207 ? -30.618 -4.951 15.000 1.00 57.72 207 LYS A CA 1
ATOM 1716 C C . LYS A 1 207 ? -30.776 -5.313 13.520 1.00 57.72 207 LYS A C 1
ATOM 1718 O O . LYS A 1 207 ? -31.831 -5.817 13.152 1.00 57.72 207 LYS A O 1
ATOM 1723 N N . ILE A 1 208 ? -29.766 -5.069 12.685 1.00 64.44 208 ILE A N 1
ATOM 1724 C CA . ILE A 1 208 ? -29.873 -5.316 11.244 1.00 64.44 208 ILE A CA 1
ATOM 1725 C C . ILE A 1 208 ? -29.857 -6.825 10.991 1.00 64.44 208 ILE A C 1
ATOM 1727 O O . ILE A 1 208 ? -28.881 -7.520 11.286 1.00 64.44 208 ILE A O 1
ATOM 1731 N N . THR A 1 209 ? -30.962 -7.338 10.456 1.00 67.56 209 THR A N 1
ATOM 1732 C CA . THR A 1 209 ? -31.097 -8.736 10.051 1.00 67.56 209 THR A CA 1
ATOM 1733 C C . THR A 1 209 ? -30.585 -8.910 8.627 1.00 67.56 209 THR A C 1
ATOM 1735 O O . THR A 1 209 ? -31.122 -8.309 7.706 1.00 67.56 209 THR A O 1
ATOM 1738 N N . PHE A 1 210 ? -29.573 -9.761 8.438 1.00 73.44 210 PHE A N 1
ATOM 1739 C CA . PHE A 1 210 ? -29.118 -10.186 7.108 1.00 73.44 210 PHE A CA 1
ATOM 1740 C C . PHE A 1 210 ? -30.069 -11.245 6.547 1.00 73.44 210 PHE A C 1
ATOM 1742 O O . PHE A 1 210 ? -29.794 -12.444 6.600 1.00 73.44 210 PHE A O 1
ATOM 1749 N N . ASP A 1 211 ? -31.225 -10.784 6.088 1.00 74.88 211 ASP A N 1
ATOM 1750 C CA . ASP A 1 211 ? -32.212 -11.561 5.350 1.00 74.88 211 ASP A CA 1
ATOM 1751 C C . ASP A 1 211 ? -31.870 -11.635 3.851 1.00 74.88 211 ASP A C 1
ATOM 1753 O O . ASP A 1 211 ? -30.874 -11.072 3.388 1.00 74.88 211 ASP A O 1
ATOM 1757 N N . SER A 1 212 ? -32.689 -12.354 3.076 1.00 76.19 212 SER A N 1
ATOM 1758 C CA . SER A 1 212 ? -32.489 -12.497 1.628 1.00 76.19 212 SER A CA 1
ATOM 1759 C C . SER A 1 212 ? -32.433 -11.147 0.913 1.00 76.19 212 SER A C 1
ATOM 1761 O O . SER A 1 212 ? -31.625 -10.980 0.010 1.00 76.19 212 SER A O 1
ATOM 1763 N N . VAL A 1 213 ? -33.229 -10.177 1.367 1.00 78.94 213 VAL A N 1
ATOM 1764 C CA . VAL A 1 213 ? -33.289 -8.819 0.817 1.00 78.94 213 VAL A CA 1
ATOM 1765 C C . VAL A 1 213 ? -31.962 -8.083 0.993 1.00 78.94 213 VAL A C 1
ATOM 1767 O O . VAL A 1 213 ? -31.425 -7.523 0.039 1.00 78.94 213 VAL A O 1
ATOM 1770 N N . THR A 1 214 ? -31.403 -8.093 2.202 1.00 79.88 214 THR A N 1
ATOM 1771 C CA . THR A 1 214 ? -30.135 -7.408 2.492 1.00 79.88 214 THR A CA 1
ATOM 1772 C C . THR A 1 214 ? -28.971 -8.046 1.731 1.00 79.88 214 THR A C 1
ATOM 1774 O O . THR A 1 214 ? -28.061 -7.352 1.272 1.00 79.88 214 THR A O 1
ATOM 1777 N N . LEU A 1 215 ? -28.998 -9.372 1.575 1.00 81.69 215 LEU A N 1
ATOM 1778 C CA . LEU A 1 215 ? -27.999 -10.114 0.804 1.00 81.69 215 LEU A CA 1
ATOM 1779 C C . LEU A 1 215 ? -28.111 -9.835 -0.700 1.00 81.69 215 LEU A C 1
ATOM 1781 O O . LEU A 1 215 ? -27.089 -9.607 -1.343 1.00 81.69 215 LEU A O 1
ATOM 1785 N N . GLU A 1 216 ? -29.326 -9.796 -1.247 1.00 82.00 216 GLU A N 1
ATOM 1786 C CA . GLU A 1 216 ? -29.589 -9.415 -2.639 1.00 82.00 216 GLU A CA 1
ATOM 1787 C C . GLU A 1 216 ? -29.090 -7.991 -2.909 1.00 82.00 216 GLU A C 1
ATOM 1789 O O . GLU A 1 216 ? -28.296 -7.782 -3.825 1.00 82.00 216 GLU A O 1
ATOM 1794 N N . PHE A 1 217 ? -29.416 -7.040 -2.030 1.00 86.38 217 PHE A N 1
ATOM 1795 C CA . PHE A 1 217 ? -28.910 -5.672 -2.114 1.00 86.38 217 PHE A CA 1
ATOM 1796 C C . PHE A 1 217 ? -27.377 -5.613 -2.118 1.00 86.38 217 PHE A C 1
ATOM 1798 O O . PHE A 1 217 ? -26.783 -4.960 -2.972 1.00 86.38 217 PHE A O 1
ATOM 1805 N N . LEU A 1 218 ? -26.705 -6.322 -1.205 1.00 85.62 218 LEU A N 1
ATOM 1806 C CA . LEU A 1 218 ? -25.240 -6.393 -1.203 1.00 85.62 218 LEU A CA 1
ATOM 1807 C C . LEU A 1 218 ? -24.691 -6.952 -2.523 1.00 85.62 218 LEU A C 1
ATOM 1809 O O . LEU A 1 218 ? -23.686 -6.453 -3.033 1.00 85.62 218 LEU A O 1
ATOM 1813 N N . SER A 1 219 ? -25.364 -7.956 -3.086 1.00 84.00 219 SER A N 1
ATOM 1814 C CA . SER A 1 219 ? -24.989 -8.588 -4.350 1.00 84.00 219 SER A CA 1
ATOM 1815 C C . SER A 1 219 ? -25.145 -7.662 -5.561 1.00 84.00 219 SER A C 1
ATOM 1817 O O . SER A 1 219 ? -24.347 -7.755 -6.494 1.00 84.00 219 SER A O 1
ATOM 1819 N N . GLU A 1 220 ? -26.086 -6.723 -5.538 1.00 85.31 220 GLU A N 1
ATOM 1820 C CA . GLU A 1 220 ? -26.348 -5.804 -6.652 1.00 85.31 220 GLU A CA 1
ATOM 1821 C C . GLU A 1 220 ? -25.614 -4.465 -6.506 1.00 85.31 220 GLU A C 1
ATOM 1823 O O . GLU A 1 220 ? -25.140 -3.899 -7.492 1.00 85.31 220 GLU A O 1
ATOM 1828 N N . SER A 1 221 ? -25.488 -3.963 -5.277 1.00 88.88 221 SER A N 1
ATOM 1829 C CA . SER A 1 221 ? -25.070 -2.584 -5.011 1.00 88.88 221 SER A CA 1
ATOM 1830 C C . SER A 1 221 ? -23.622 -2.428 -4.566 1.00 88.88 221 SER A C 1
ATOM 1832 O O . SER A 1 221 ? -23.053 -1.353 -4.741 1.00 88.88 221 SER A O 1
ATOM 1834 N N . LEU A 1 222 ? -22.978 -3.450 -4.000 1.00 91.38 222 LEU A N 1
ATOM 1835 C CA . LEU A 1 222 ? -21.566 -3.333 -3.629 1.00 91.38 222 LEU A CA 1
ATOM 1836 C C . LEU A 1 222 ? -20.676 -3.586 -4.848 1.00 91.38 222 LEU A C 1
ATOM 1838 O O . LEU A 1 222 ? -20.709 -4.678 -5.409 1.00 91.38 222 LEU A O 1
ATOM 1842 N N . LEU A 1 223 ? -19.856 -2.615 -5.247 1.00 92.31 223 LEU A N 1
ATOM 1843 C CA . LEU A 1 223 ? -18.963 -2.768 -6.400 1.00 92.31 223 LEU A CA 1
ATOM 1844 C C . LEU A 1 223 ? -17.934 -3.895 -6.193 1.00 92.31 223 LEU A C 1
ATOM 1846 O O . LEU A 1 223 ? -17.552 -4.174 -5.051 1.00 92.31 223 LEU A O 1
ATOM 1850 N N . PRO A 1 224 ? -17.425 -4.532 -7.267 1.00 92.81 224 PRO A N 1
ATOM 1851 C CA . PRO A 1 224 ? -16.259 -5.409 -7.166 1.00 92.81 224 PRO A CA 1
ATOM 1852 C C . PRO A 1 224 ? -15.078 -4.667 -6.523 1.00 92.81 224 PRO A C 1
ATOM 1854 O O . PRO A 1 224 ? -14.876 -3.477 -6.770 1.00 92.81 224 PRO A O 1
ATOM 1857 N N . SER A 1 225 ? -14.313 -5.345 -5.660 1.00 91.88 225 SER A N 1
ATOM 1858 C CA . SER A 1 225 ? -13.306 -4.716 -4.780 1.00 91.88 225 SER A CA 1
ATOM 1859 C C . SER A 1 225 ? -13.875 -3.726 -3.742 1.00 91.88 225 SER A C 1
ATOM 1861 O O . SER A 1 225 ? -13.104 -3.091 -3.024 1.00 91.88 225 SER A O 1
ATOM 1863 N N . GLY A 1 226 ? -15.197 -3.579 -3.631 1.00 92.06 226 GLY A N 1
ATOM 1864 C CA . GLY A 1 226 ? -15.853 -2.765 -2.609 1.00 92.06 226 GLY A CA 1
ATOM 1865 C C . GLY A 1 226 ? -15.845 -3.430 -1.234 1.00 92.06 226 GLY A C 1
ATOM 1866 O O . GLY A 1 226 ? -15.688 -4.648 -1.121 1.00 92.06 226 GLY A O 1
ATOM 1867 N N . ARG A 1 227 ? -16.017 -2.637 -0.171 1.00 92.56 227 ARG A N 1
ATOM 1868 C CA . ARG A 1 227 ? -15.986 -3.114 1.220 1.00 92.56 227 ARG A CA 1
ATOM 1869 C C . ARG A 1 227 ? -17.346 -3.063 1.899 1.00 92.56 227 ARG A C 1
ATOM 1871 O O . ARG A 1 227 ? -18.061 -2.072 1.816 1.00 92.56 227 ARG A O 1
ATOM 1878 N N . CYS A 1 228 ? -17.662 -4.110 2.650 1.00 91.31 228 CYS A N 1
ATOM 1879 C CA . CYS A 1 228 ? -18.792 -4.137 3.569 1.00 91.31 228 CYS A CA 1
ATOM 1880 C C . CYS A 1 228 ? -18.262 -4.181 5.001 1.00 91.31 228 CYS A C 1
ATOM 1882 O O . CYS A 1 228 ? -17.510 -5.089 5.364 1.00 91.31 228 CYS A O 1
ATOM 1884 N N . ILE A 1 229 ? -18.645 -3.202 5.817 1.00 88.38 229 ILE A N 1
ATOM 1885 C CA . ILE A 1 229 ? -18.159 -3.054 7.189 1.00 88.38 229 ILE A CA 1
ATOM 1886 C C . ILE A 1 229 ? -19.321 -3.222 8.150 1.00 88.38 229 ILE A C 1
ATOM 1888 O O . ILE A 1 229 ? -20.334 -2.526 8.066 1.00 88.38 229 ILE A O 1
ATOM 1892 N N . LEU A 1 230 ? -19.148 -4.151 9.080 1.00 83.38 230 LEU A N 1
ATOM 1893 C CA . LEU A 1 230 ? -20.195 -4.622 9.964 1.00 83.38 230 LEU A CA 1
ATOM 1894 C C . LEU A 1 230 ? -19.761 -4.487 11.427 1.00 83.38 230 LEU A C 1
ATOM 1896 O O . LEU A 1 230 ? -18.631 -4.835 11.790 1.00 83.38 230 LEU A O 1
ATOM 1900 N N . PHE A 1 231 ? -20.679 -4.032 12.281 1.00 75.75 231 PHE A N 1
ATOM 1901 C CA . PHE A 1 231 ? -20.463 -3.899 13.721 1.00 75.75 231 PHE A CA 1
ATOM 1902 C C . PHE A 1 231 ? -21.323 -4.906 14.507 1.00 75.75 231 PHE A C 1
ATOM 1904 O O . PHE A 1 231 ? -22.535 -4.956 14.354 1.00 75.75 231 PHE A O 1
ATOM 1911 N N . ASN A 1 232 ? -20.681 -5.639 15.422 1.00 65.00 232 ASN A N 1
ATOM 1912 C CA . ASN A 1 232 ? -21.224 -6.580 16.413 1.00 65.00 232 ASN A CA 1
ATOM 1913 C C . ASN A 1 232 ? -21.942 -7.790 15.797 1.00 65.00 232 ASN A C 1
ATOM 1915 O O . ASN A 1 232 ? -23.156 -7.784 15.622 1.00 65.00 232 ASN A O 1
ATOM 1919 N N . ILE A 1 233 ? -21.186 -8.848 15.491 1.00 62.59 233 ILE A N 1
ATOM 1920 C CA . ILE A 1 233 ? -21.657 -9.949 14.637 1.00 62.59 233 ILE A CA 1
ATOM 1921 C C . ILE A 1 233 ? -21.587 -11.297 15.347 1.00 62.59 233 ILE A C 1
ATOM 1923 O O . ILE A 1 233 ? -20.644 -11.584 16.079 1.00 62.59 233 ILE A O 1
ATOM 1927 N N . ASN A 1 234 ? -22.576 -12.146 15.058 1.00 59.62 234 ASN A N 1
ATOM 1928 C CA . ASN A 1 234 ? -22.610 -13.553 15.446 1.00 59.62 234 ASN A CA 1
ATOM 1929 C C . ASN A 1 234 ? -22.084 -14.447 14.303 1.00 59.62 234 ASN A C 1
ATOM 1931 O O . ASN A 1 234 ? -22.352 -14.197 13.127 1.00 59.62 234 ASN A O 1
ATOM 1935 N N . THR A 1 235 ? -21.408 -15.540 14.657 1.00 59.59 235 THR A N 1
ATOM 1936 C CA . THR A 1 235 ? -20.895 -16.616 13.785 1.00 59.59 235 THR A CA 1
ATOM 1937 C C . THR A 1 235 ? -21.824 -17.059 12.639 1.00 59.59 235 THR A C 1
ATOM 1939 O O . THR A 1 235 ? -21.329 -17.426 11.573 1.00 59.59 235 THR A O 1
ATOM 1942 N N . LYS A 1 236 ? -23.158 -16.990 12.797 1.00 63.62 236 LYS A N 1
ATOM 1943 C CA . LYS A 1 236 ? -24.140 -17.325 11.741 1.00 63.62 236 LYS A CA 1
ATOM 1944 C C . LYS A 1 236 ? -24.029 -16.439 10.492 1.00 63.62 236 LYS A C 1
ATOM 1946 O O . LYS A 1 236 ? -24.176 -16.945 9.383 1.00 63.62 236 LYS A O 1
ATOM 1951 N N . ILE A 1 237 ? -23.713 -15.153 10.656 1.00 65.75 237 ILE A N 1
ATOM 1952 C CA . ILE A 1 237 ? -23.645 -14.168 9.559 1.00 65.75 237 ILE A CA 1
ATOM 1953 C C . ILE A 1 237 ? -22.491 -14.488 8.593 1.00 65.75 237 ILE A C 1
ATOM 1955 O O . ILE A 1 237 ? -22.610 -14.252 7.394 1.00 65.75 237 ILE A O 1
ATOM 1959 N N . ARG A 1 238 ? -21.413 -15.127 9.075 1.00 64.00 238 ARG A N 1
ATOM 1960 C CA . ARG A 1 238 ? -20.276 -15.541 8.235 1.00 64.00 238 ARG A CA 1
ATOM 1961 C C . ARG A 1 238 ? -20.705 -16.458 7.090 1.00 64.00 238 ARG A C 1
ATOM 1963 O O . ARG A 1 238 ? -20.327 -16.207 5.955 1.00 64.00 238 ARG A O 1
ATOM 1970 N N . LYS A 1 239 ? -21.478 -17.511 7.388 1.00 66.44 239 LYS A N 1
ATOM 1971 C CA . LYS A 1 239 ? -21.913 -18.483 6.369 1.00 66.44 239 LYS A CA 1
ATOM 1972 C C . LYS A 1 239 ? -22.844 -17.848 5.338 1.00 66.44 239 LYS A C 1
ATOM 1974 O O . LYS A 1 239 ? -22.786 -18.216 4.174 1.00 66.44 239 LYS A O 1
ATOM 1979 N N . LEU A 1 240 ? -23.678 -16.902 5.766 1.00 66.56 240 LEU A N 1
ATOM 1980 C CA . LEU A 1 240 ? -24.588 -16.175 4.883 1.00 66.56 240 LEU A CA 1
ATOM 1981 C C . LEU A 1 240 ? -23.820 -15.235 3.949 1.00 66.56 240 LEU A C 1
ATOM 1983 O O . LEU A 1 240 ? -24.022 -15.291 2.745 1.00 66.56 240 LEU A O 1
ATOM 1987 N N . LEU A 1 241 ? -22.877 -14.439 4.450 1.00 67.75 241 LEU A N 1
ATOM 1988 C CA . LEU A 1 241 ? -22.157 -13.479 3.603 1.00 67.75 241 LEU A CA 1
ATOM 1989 C C . LEU A 1 241 ? -21.205 -14.142 2.601 1.00 67.75 241 LEU A C 1
ATOM 1991 O O . LEU A 1 241 ? -21.043 -13.627 1.497 1.00 67.75 241 LEU A O 1
ATOM 1995 N N . THR A 1 242 ? -20.661 -15.325 2.910 1.00 64.62 242 THR A N 1
ATOM 1996 C CA . THR A 1 242 ? -19.897 -16.101 1.917 1.00 64.62 242 THR A CA 1
ATOM 1997 C C . THR A 1 242 ? -20.743 -16.529 0.714 1.00 64.62 242 THR A C 1
ATOM 1999 O O . THR A 1 242 ? -20.189 -16.744 -0.356 1.00 64.62 242 THR A O 1
ATOM 2002 N N . THR A 1 243 ? -22.077 -16.606 0.842 1.00 68.94 243 THR A N 1
ATOM 2003 C CA . THR A 1 243 ? -22.961 -16.905 -0.305 1.00 68.94 243 THR A CA 1
ATOM 2004 C C . THR A 1 243 ? -23.098 -15.739 -1.287 1.00 68.94 243 THR A C 1
ATOM 2006 O O . THR A 1 243 ? -23.546 -15.944 -2.409 1.00 68.94 243 THR A O 1
ATOM 2009 N N . VAL A 1 244 ? -22.661 -14.535 -0.898 1.00 75.94 244 VAL A N 1
ATOM 2010 C CA . VAL A 1 244 ? -22.742 -13.304 -1.704 1.00 75.94 244 VAL A CA 1
ATOM 2011 C C . VAL A 1 244 ? -21.362 -12.875 -2.217 1.00 75.94 244 VAL A C 1
ATOM 2013 O O . VAL A 1 244 ? -21.129 -11.707 -2.514 1.00 75.94 244 VAL A O 1
ATOM 2016 N N . ASN A 1 245 ? -20.414 -13.811 -2.326 1.00 86.12 245 ASN A N 1
ATOM 2017 C CA . ASN A 1 245 ? -19.066 -13.538 -2.841 1.00 86.12 245 ASN A CA 1
ATOM 2018 C C . ASN A 1 245 ? -18.307 -12.461 -2.043 1.00 86.12 245 ASN A C 1
ATOM 2020 O O . ASN A 1 245 ? -17.569 -11.649 -2.608 1.00 86.12 245 ASN A O 1
ATOM 2024 N N . LEU A 1 246 ? -18.518 -12.432 -0.725 1.00 88.38 246 LEU A N 1
ATOM 2025 C CA . LEU A 1 246 ? -17.811 -11.553 0.199 1.00 88.38 246 LEU A CA 1
ATOM 2026 C C . LEU A 1 246 ? -16.743 -12.332 0.960 1.00 88.38 246 LEU A C 1
ATOM 2028 O O . LEU A 1 246 ? -17.048 -13.248 1.726 1.00 88.38 246 LEU A O 1
ATOM 2032 N N . ASP A 1 247 ? -15.498 -11.901 0.795 1.00 89.62 247 ASP A N 1
ATOM 2033 C CA . ASP A 1 247 ? -14.334 -12.488 1.442 1.00 89.62 247 ASP A CA 1
ATOM 2034 C C . ASP A 1 247 ? -13.943 -11.661 2.673 1.00 89.62 247 ASP A C 1
ATOM 2036 O O . ASP A 1 247 ? -13.918 -10.428 2.640 1.00 89.62 247 ASP A O 1
ATOM 2040 N N . ILE A 1 248 ? -13.637 -12.330 3.789 1.00 87.69 248 ILE A N 1
ATOM 2041 C CA . ILE A 1 248 ? -13.241 -11.653 5.035 1.00 87.69 248 ILE A CA 1
ATOM 2042 C C . ILE A 1 248 ? -11.871 -11.016 4.826 1.00 87.69 248 ILE A C 1
ATOM 2044 O O . ILE A 1 248 ? -10.886 -11.724 4.646 1.00 87.69 248 ILE A O 1
ATOM 2048 N N . GLU A 1 249 ? -11.781 -9.694 4.903 1.00 89.62 249 GLU A N 1
ATOM 2049 C CA . GLU A 1 249 ? -10.515 -8.971 4.804 1.00 89.62 249 GLU A CA 1
ATOM 2050 C C . GLU A 1 249 ? -9.849 -8.842 6.177 1.00 89.62 249 GLU A C 1
ATOM 2052 O O . GLU A 1 249 ? -8.686 -9.220 6.340 1.00 89.62 249 GLU A O 1
ATOM 2057 N N . SER A 1 250 ? -10.601 -8.364 7.172 1.00 87.31 250 SER A N 1
ATOM 2058 C CA . SER A 1 250 ? -10.089 -8.088 8.517 1.00 87.31 250 SER A CA 1
ATOM 2059 C C . SER A 1 250 ? -11.185 -8.175 9.577 1.00 87.31 250 SER A C 1
ATOM 2061 O O . SER A 1 250 ? -12.372 -8.030 9.286 1.00 87.31 250 SER A O 1
ATOM 2063 N N . TYR A 1 251 ? -10.792 -8.375 10.832 1.00 82.81 251 TYR A N 1
ATOM 2064 C CA . TYR A 1 251 ? -11.709 -8.456 11.968 1.00 82.81 251 TYR A CA 1
ATOM 2065 C C . TYR A 1 251 ? -11.063 -7.920 13.248 1.00 82.81 251 TYR A C 1
ATOM 2067 O O . TYR A 1 251 ? -9.842 -7.905 13.366 1.00 82.81 251 TYR A O 1
ATOM 2075 N N . SER A 1 252 ? -11.853 -7.490 14.232 1.00 77.38 252 SER A N 1
ATOM 2076 C CA . SER A 1 252 ? -11.341 -7.177 15.576 1.00 77.38 252 SER A CA 1
ATOM 2077 C C . SER A 1 252 ? -11.702 -8.279 16.567 1.00 77.38 252 SER A C 1
ATOM 2079 O O . SER A 1 252 ? -12.864 -8.674 16.667 1.00 77.38 252 SER A O 1
ATOM 2081 N N . SER A 1 253 ? -10.712 -8.767 17.318 1.00 63.03 253 SER A N 1
ATOM 2082 C CA . SER A 1 253 ? -10.944 -9.703 18.427 1.00 63.03 253 SER A CA 1
ATOM 2083 C C . SER A 1 253 ? -11.463 -8.955 19.660 1.00 63.03 253 SER A C 1
ATOM 2085 O O . SER A 1 253 ? -10.996 -7.854 19.960 1.00 63.03 253 SER A O 1
ATOM 2087 N N . THR A 1 254 ? -12.431 -9.541 20.370 1.00 54.16 254 THR A N 1
ATOM 2088 C CA . THR A 1 254 ? -12.940 -9.028 21.654 1.00 54.16 254 THR A CA 1
ATOM 2089 C C . THR A 1 254 ? -12.000 -9.281 22.832 1.00 54.16 254 THR A C 1
ATOM 2091 O O . THR A 1 254 ? -12.192 -8.675 23.879 1.00 54.16 254 THR A O 1
ATOM 2094 N N . ASP A 1 255 ? -10.969 -10.118 22.675 1.00 46.69 255 ASP A N 1
ATOM 2095 C CA . ASP A 1 255 ? -10.130 -10.576 23.797 1.00 46.69 255 ASP A CA 1
ATOM 2096 C C . ASP A 1 255 ? -9.012 -9.589 24.189 1.00 46.69 255 ASP A C 1
ATOM 2098 O O . ASP A 1 255 ? -8.284 -9.806 25.164 1.00 46.69 255 ASP A O 1
ATOM 2102 N N . LYS A 1 256 ? -8.865 -8.485 23.443 1.00 44.72 256 LYS A N 1
ATOM 2103 C CA . LYS A 1 256 ? -7.881 -7.429 23.708 1.00 44.72 256 LYS A CA 1
ATOM 2104 C C . LYS A 1 256 ? -8.588 -6.132 24.097 1.00 44.72 256 LYS A C 1
ATOM 2106 O O . LYS A 1 256 ? -9.395 -5.600 23.338 1.00 44.72 256 LYS A O 1
ATOM 2111 N N . ILE A 1 257 ? -8.227 -5.612 25.272 1.00 40.31 257 ILE A N 1
ATOM 2112 C CA . ILE A 1 257 ? -8.689 -4.325 25.826 1.00 40.31 257 ILE A CA 1
ATOM 2113 C C . ILE A 1 257 ? -8.380 -3.171 24.846 1.00 40.31 257 ILE A C 1
ATOM 2115 O O . ILE A 1 257 ? -9.131 -2.204 24.767 1.00 40.31 257 ILE A O 1
ATOM 2119 N N . SER A 1 258 ? -7.379 -3.342 23.972 1.00 47.75 258 SER A N 1
ATOM 2120 C CA . SER A 1 258 ? -7.253 -2.622 22.705 1.00 47.75 258 SER A CA 1
ATOM 2121 C C . SER A 1 258 ? -7.810 -3.466 21.545 1.00 47.75 258 SER A C 1
ATOM 2123 O O . SER A 1 258 ? -7.205 -4.440 21.093 1.00 47.75 258 SER A O 1
ATOM 2125 N N . SER A 1 259 ? -8.980 -3.091 21.017 1.00 55.06 259 SER A N 1
ATOM 2126 C CA . SER A 1 259 ? -9.588 -3.742 19.843 1.00 55.06 259 SER A CA 1
ATOM 2127 C C . SER A 1 259 ? -8.768 -3.470 18.570 1.00 55.06 259 SER A C 1
ATOM 2129 O O . SER A 1 259 ? -9.124 -2.619 17.759 1.00 55.06 259 SER A O 1
ATOM 2131 N N . SER A 1 260 ? -7.609 -4.105 18.417 1.00 64.50 260 SER A N 1
ATOM 2132 C CA . SER A 1 260 ? -6.794 -4.012 17.203 1.00 64.50 260 SER A CA 1
ATOM 2133 C C . SER A 1 260 ? -7.470 -4.792 16.074 1.00 64.50 260 SER A C 1
ATOM 2135 O O . SER A 1 260 ? -7.972 -5.900 16.274 1.00 64.50 260 SER A O 1
ATOM 2137 N N . ILE A 1 261 ? -7.532 -4.182 14.889 1.00 74.06 261 ILE A N 1
ATOM 2138 C CA . ILE A 1 261 ? -8.017 -4.854 13.684 1.00 74.06 261 ILE A CA 1
ATOM 2139 C C . ILE A 1 261 ? -6.899 -5.777 13.196 1.00 74.06 261 ILE A C 1
ATOM 2141 O O . ILE A 1 261 ? -5.782 -5.328 12.949 1.00 74.06 261 ILE A O 1
ATOM 2145 N N . VAL A 1 262 ? -7.211 -7.062 13.071 1.00 79.81 262 VAL A N 1
ATOM 2146 C CA . VAL A 1 262 ? -6.317 -8.114 12.592 1.00 79.81 262 VAL A CA 1
ATOM 2147 C C . VAL A 1 262 ? -6.728 -8.496 11.174 1.00 79.81 262 VAL A C 1
ATOM 2149 O O . VAL A 1 262 ? -7.911 -8.697 10.891 1.00 79.81 262 VAL A O 1
ATOM 2152 N N . ASN A 1 263 ? -5.750 -8.598 10.277 1.00 84.94 263 ASN A N 1
ATOM 2153 C CA . ASN A 1 263 ? -5.985 -9.030 8.901 1.00 84.94 263 ASN A CA 1
ATOM 2154 C C . ASN A 1 263 ? -6.232 -10.543 8.861 1.00 84.94 263 ASN A C 1
ATOM 2156 O O . ASN A 1 263 ? -5.552 -11.312 9.542 1.00 84.94 263 ASN A O 1
ATOM 2160 N N . TYR A 1 264 ? -7.180 -10.981 8.038 1.00 84.25 264 TYR A N 1
ATOM 2161 C CA . TYR A 1 264 ? -7.540 -12.390 7.923 1.00 84.25 264 TYR A CA 1
ATOM 2162 C C . TYR A 1 264 ? -6.403 -13.232 7.326 1.00 84.25 264 TYR A C 1
ATOM 2164 O O . TYR A 1 264 ? -5.819 -12.872 6.300 1.00 84.25 264 TYR A O 1
ATOM 2172 N N . SER A 1 265 ? -6.118 -14.378 7.950 1.00 81.56 265 SER A N 1
ATOM 2173 C CA . SER A 1 265 ? -5.009 -15.280 7.605 1.00 81.56 265 SER A CA 1
ATOM 2174 C C . SER A 1 265 ? -5.444 -16.651 7.062 1.00 81.56 265 SER A C 1
ATOM 2176 O O . SER A 1 265 ? -4.588 -17.490 6.797 1.00 81.56 265 SER A O 1
ATOM 2178 N N . GLY A 1 266 ? -6.748 -16.887 6.870 1.00 77.56 266 GLY A N 1
ATOM 2179 C CA . GLY A 1 266 ? -7.292 -18.141 6.322 1.00 77.56 266 GLY A CA 1
ATOM 2180 C C . GLY A 1 266 ? -8.065 -18.999 7.331 1.00 77.56 266 GLY A C 1
ATOM 2181 O O . GLY A 1 266 ? -8.999 -19.700 6.947 1.00 77.56 266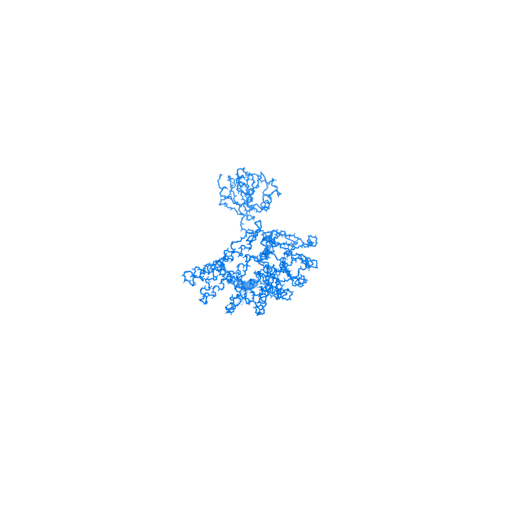 GLY A O 1
ATOM 2182 N N . SER A 1 267 ? -7.799 -18.877 8.632 1.00 70.06 267 SER A N 1
ATOM 2183 C CA . SER A 1 267 ? -8.549 -19.562 9.695 1.00 70.06 267 SER A CA 1
ATOM 2184 C C . SER A 1 267 ? -8.926 -18.597 10.817 1.00 70.06 267 SER A C 1
ATOM 2186 O O . SER A 1 267 ? -8.211 -17.638 11.091 1.00 70.06 267 SER A O 1
ATOM 2188 N N . ILE A 1 268 ? -10.075 -18.833 11.456 1.00 63.28 268 ILE A N 1
ATOM 2189 C CA . ILE A 1 268 ? -10.517 -18.071 12.632 1.00 63.28 268 ILE A CA 1
ATOM 2190 C C . ILE A 1 268 ? -10.997 -19.079 13.671 1.00 63.28 268 ILE A C 1
ATOM 2192 O O . ILE A 1 268 ? -11.925 -19.836 13.386 1.00 63.28 268 ILE A O 1
ATOM 2196 N N . GLU A 1 269 ? -10.358 -19.090 14.842 1.00 54.22 269 GLU A N 1
ATOM 2197 C CA . GLU A 1 269 ? -10.614 -20.076 15.901 1.00 54.22 269 GLU A CA 1
ATOM 2198 C C . GLU A 1 269 ? -11.836 -19.738 16.766 1.00 54.22 269 GLU A C 1
ATOM 2200 O O . GLU A 1 269 ? -12.493 -20.657 17.232 1.00 54.22 269 GLU A O 1
ATOM 2205 N N . ASN A 1 270 ? -12.216 -18.463 16.920 1.00 54.19 270 ASN A N 1
ATOM 2206 C CA . ASN A 1 270 ? -13.462 -18.058 17.584 1.00 54.19 270 ASN A CA 1
ATOM 2207 C C . ASN A 1 270 ? -13.892 -16.657 17.128 1.00 54.19 270 ASN A C 1
ATOM 2209 O O . ASN A 1 270 ? -13.094 -15.724 17.106 1.00 54.19 270 ASN A O 1
ATOM 2213 N N . LEU A 1 271 ? -15.159 -16.508 16.733 1.00 56.03 271 LEU A N 1
ATOM 2214 C CA . LEU A 1 271 ? -15.684 -15.306 16.074 1.00 56.03 271 LEU A CA 1
ATOM 2215 C C . LEU A 1 271 ? -16.752 -14.626 16.942 1.00 56.03 271 LEU A C 1
ATOM 2217 O O . LEU A 1 271 ? -17.912 -14.510 16.557 1.00 56.03 271 LEU A O 1
ATOM 2221 N N . CYS A 1 272 ? -16.338 -14.159 18.119 1.00 54.44 272 CYS A N 1
ATOM 2222 C CA . CYS A 1 272 ? -16.959 -13.001 18.757 1.00 54.44 272 CYS A CA 1
ATOM 2223 C C . CYS A 1 272 ? -16.148 -11.782 18.317 1.00 54.44 272 CYS A C 1
ATOM 2225 O O . CYS A 1 272 ? -15.247 -11.333 19.013 1.00 54.44 272 CYS A O 1
ATOM 2227 N N . SER A 1 273 ? -16.380 -11.299 17.096 1.00 58.47 273 SER A N 1
ATOM 2228 C CA . SER A 1 273 ? -15.674 -10.121 16.591 1.00 58.47 273 SER A CA 1
ATOM 2229 C C . SER A 1 273 ? -16.532 -8.889 16.775 1.00 58.47 273 SER A C 1
ATOM 2231 O O . SER A 1 273 ? -17.699 -8.869 16.366 1.00 58.47 273 SER A O 1
ATOM 2233 N N . SER A 1 274 ? -15.943 -7.835 17.329 1.00 68.12 274 SER A N 1
ATOM 2234 C CA . SER A 1 274 ? -16.660 -6.577 17.418 1.00 68.12 274 SER A CA 1
ATOM 2235 C C . SER A 1 274 ? -16.852 -6.014 16.002 1.00 68.12 274 SER A C 1
ATOM 2237 O O . SER A 1 274 ? -17.984 -5.734 15.633 1.00 68.12 274 SER A O 1
ATOM 2239 N N . ILE A 1 275 ? -15.825 -5.932 15.158 1.00 78.69 275 ILE A N 1
ATOM 2240 C CA . ILE A 1 275 ? -15.868 -5.419 13.777 1.00 78.69 275 ILE A CA 1
ATOM 2241 C C . ILE A 1 275 ? -15.521 -6.554 12.811 1.00 78.69 275 ILE A C 1
ATOM 2243 O O . ILE A 1 275 ? -14.554 -7.279 13.051 1.00 78.69 275 ILE A O 1
ATOM 2247 N N . LEU A 1 276 ? -16.252 -6.655 11.699 1.00 83.12 276 LEU A N 1
ATOM 2248 C CA . LEU A 1 276 ? -15.827 -7.412 10.519 1.00 83.12 276 LEU A CA 1
ATOM 2249 C C . LEU A 1 276 ? -15.797 -6.511 9.295 1.00 83.12 276 LEU A C 1
ATOM 2251 O O . LEU A 1 276 ? -16.711 -5.721 9.062 1.00 83.12 276 LEU A O 1
ATOM 2255 N N . ILE A 1 277 ? -14.748 -6.683 8.504 1.00 88.31 277 ILE A N 1
ATOM 2256 C CA . ILE A 1 277 ? -14.553 -6.017 7.226 1.00 88.31 277 ILE A CA 1
ATOM 2257 C C . ILE A 1 277 ? -14.495 -7.108 6.169 1.00 88.31 277 ILE A C 1
ATOM 2259 O O . ILE A 1 277 ? -13.633 -7.988 6.212 1.00 88.31 277 ILE A O 1
ATOM 2263 N N . PHE A 1 278 ? -15.428 -7.041 5.233 1.00 89.81 278 PHE A N 1
ATOM 2264 C CA . PHE A 1 278 ? -15.472 -7.887 4.055 1.00 89.81 278 PHE A CA 1
ATOM 2265 C C . PHE A 1 278 ? -15.078 -7.072 2.833 1.00 89.81 278 PHE A C 1
ATOM 2267 O O . PHE A 1 278 ? -15.403 -5.888 2.747 1.00 89.81 278 PHE A O 1
ATOM 2274 N N . MET A 1 279 ? -14.449 -7.727 1.868 1.00 92.56 279 MET A N 1
ATOM 2275 C CA . MET A 1 279 ? -14.262 -7.201 0.524 1.00 92.56 279 MET A CA 1
ATOM 2276 C C . MET A 1 279 ? -15.038 -8.078 -0.451 1.00 92.56 279 MET A C 1
ATOM 2278 O O . MET A 1 279 ? -14.972 -9.305 -0.371 1.00 92.56 279 MET A O 1
ATOM 2282 N N . ARG A 1 280 ? -15.766 -7.463 -1.382 1.00 92.81 280 ARG A N 1
ATOM 2283 C CA . ARG A 1 280 ? -16.384 -8.196 -2.483 1.00 92.81 280 ARG A CA 1
ATOM 2284 C C . ARG A 1 280 ? -15.296 -8.790 -3.361 1.00 92.81 280 ARG A C 1
ATOM 2286 O O . ARG A 1 280 ? -14.377 -8.073 -3.768 1.00 92.81 280 ARG A O 1
ATOM 2293 N N . ASN A 1 281 ? -15.427 -10.077 -3.667 1.00 92.62 281 ASN A N 1
ATOM 2294 C CA . ASN A 1 281 ? -14.482 -10.785 -4.508 1.00 92.62 281 ASN A CA 1
ATOM 2295 C C . ASN A 1 281 ? -14.326 -10.042 -5.851 1.00 92.62 281 ASN A C 1
ATOM 2297 O O . ASN A 1 281 ? -15.310 -9.870 -6.578 1.00 92.62 281 ASN A O 1
ATOM 2301 N N . PRO A 1 282 ? -13.113 -9.573 -6.188 1.00 93.56 282 PRO A N 1
ATOM 2302 C CA . PRO A 1 282 ? -12.887 -8.738 -7.362 1.00 93.56 282 PRO A CA 1
ATOM 2303 C C . PRO A 1 282 ? -13.021 -9.498 -8.681 1.00 93.56 282 PRO A C 1
ATOM 2305 O O . PRO A 1 282 ? -13.134 -8.876 -9.733 1.00 93.56 282 PRO A O 1
ATOM 2308 N N . LEU A 1 283 ? -12.991 -10.832 -8.644 1.00 93.69 283 LEU A N 1
ATOM 2309 C CA . LEU A 1 283 ? -13.059 -11.685 -9.828 1.00 93.69 283 LEU A CA 1
ATOM 2310 C C . LEU A 1 283 ? -14.495 -11.909 -10.311 1.00 93.69 283 LEU A C 1
ATOM 2312 O O . LEU A 1 283 ? -14.684 -12.454 -11.392 1.00 93.69 283 LEU A O 1
ATOM 2316 N N . ILE A 1 284 ? -15.494 -11.467 -9.543 1.00 90.00 284 ILE A N 1
ATOM 2317 C CA . ILE A 1 284 ? -16.913 -11.590 -9.882 1.00 90.00 284 ILE A CA 1
ATOM 2318 C C . ILE A 1 284 ? -17.437 -10.197 -10.232 1.00 90.00 284 ILE A C 1
ATOM 2320 O O . ILE A 1 284 ? -17.870 -9.438 -9.361 1.00 90.00 284 ILE A O 1
ATOM 2324 N N . PHE A 1 285 ? -17.340 -9.853 -11.519 1.00 86.62 285 PHE A N 1
ATOM 2325 C CA . PHE A 1 285 ? -17.555 -8.491 -12.017 1.00 86.62 285 PHE A CA 1
ATOM 2326 C C . PHE A 1 285 ? -18.483 -8.382 -13.236 1.00 86.62 285 PHE A C 1
ATOM 2328 O O . PHE A 1 285 ? -18.813 -7.260 -13.606 1.00 86.62 285 PHE A O 1
ATOM 2335 N N . ASP A 1 286 ? -18.934 -9.489 -13.837 1.00 79.44 286 ASP A N 1
ATOM 2336 C CA . ASP A 1 286 ? -19.673 -9.484 -15.117 1.00 79.44 286 ASP A CA 1
ATOM 2337 C C . ASP A 1 286 ? -20.949 -8.626 -15.102 1.00 79.44 286 ASP A C 1
ATOM 2339 O O . ASP A 1 286 ? -21.335 -8.042 -16.112 1.00 79.44 286 ASP A O 1
ATOM 2343 N N . SER A 1 287 ? -21.592 -8.496 -13.940 1.00 79.00 287 SER A N 1
ATOM 2344 C CA . SER A 1 287 ? -22.783 -7.662 -13.754 1.00 79.00 287 SER A CA 1
ATOM 2345 C C . SER A 1 287 ? -22.483 -6.163 -13.594 1.00 79.00 287 SER A C 1
ATOM 2347 O O . SER A 1 287 ? -23.411 -5.373 -13.421 1.00 79.00 287 SER A O 1
ATOM 2349 N N . PHE A 1 288 ? -21.213 -5.743 -13.632 1.00 85.00 288 PHE A N 1
ATOM 2350 C CA . PHE A 1 288 ? -20.783 -4.372 -13.351 1.00 85.00 288 PHE A CA 1
ATOM 2351 C C . PHE A 1 288 ? -19.983 -3.769 -14.503 1.00 85.00 288 PHE A C 1
ATOM 2353 O O . PHE A 1 288 ? -18.935 -4.271 -14.908 1.00 85.00 288 PHE A O 1
ATOM 2360 N N . LYS A 1 289 ? -20.414 -2.594 -14.967 1.00 87.50 289 LYS A N 1
ATOM 2361 C CA . LYS A 1 289 ? -19.612 -1.778 -15.879 1.00 87.50 289 LYS A CA 1
ATOM 2362 C C . LYS A 1 289 ? -18.556 -1.015 -15.085 1.00 87.50 289 LYS A C 1
ATOM 2364 O O . LYS A 1 289 ? -18.890 -0.259 -14.179 1.00 87.50 289 LYS A O 1
ATOM 2369 N N . TYR A 1 290 ? -17.290 -1.178 -15.452 1.00 89.50 290 TYR A N 1
ATOM 2370 C CA . TYR A 1 290 ? -16.209 -0.435 -14.815 1.00 89.50 290 TYR A CA 1
ATOM 2371 C C . TYR A 1 290 ? -16.227 1.056 -15.185 1.00 89.50 290 TYR A C 1
ATOM 2373 O O . TYR A 1 290 ? -16.404 1.425 -16.350 1.00 89.50 290 TYR A O 1
ATOM 2381 N N . SER A 1 291 ? -15.977 1.896 -14.181 1.00 84.19 291 SER A N 1
ATOM 2382 C CA . SER A 1 291 ? -15.688 3.325 -14.316 1.00 84.19 291 SER A CA 1
ATOM 2383 C C . SER A 1 291 ? -14.701 3.751 -13.231 1.00 84.19 291 SER A C 1
ATOM 2385 O O . SER A 1 291 ? -14.884 3.371 -12.071 1.00 84.19 291 SER A O 1
ATOM 2387 N N . GLU A 1 292 ? -13.699 4.569 -13.569 1.00 84.38 292 GLU A N 1
ATOM 2388 C CA . GLU A 1 292 ? -12.753 5.066 -12.565 1.00 84.38 292 GLU A CA 1
ATOM 2389 C C . GLU A 1 292 ? -13.404 6.149 -11.697 1.00 84.38 292 GLU A C 1
ATOM 2391 O O . GLU A 1 292 ? -13.442 7.332 -12.037 1.00 84.38 292 GLU A O 1
ATOM 2396 N N . SER A 1 293 ? -13.951 5.725 -10.561 1.00 77.44 293 SER A N 1
ATOM 2397 C CA . SER A 1 293 ? -14.558 6.617 -9.572 1.00 77.44 293 SER A CA 1
ATOM 2398 C C . SER A 1 293 ? -13.570 7.158 -8.536 1.00 77.44 293 SER A C 1
ATOM 2400 O O . SER A 1 293 ? -13.851 8.184 -7.924 1.00 77.44 293 SER A O 1
ATOM 2402 N N . PHE A 1 294 ? -12.416 6.511 -8.351 1.00 76.69 294 PHE A N 1
ATOM 2403 C CA . PHE A 1 294 ? -11.494 6.780 -7.248 1.00 76.69 294 PHE A CA 1
ATOM 2404 C C . PHE A 1 294 ? -10.729 8.087 -7.455 1.00 76.69 294 PHE A C 1
ATOM 2406 O O . PHE A 1 294 ? -10.641 8.916 -6.554 1.00 76.69 294 PHE A O 1
ATOM 2413 N N . TYR A 1 295 ? -10.216 8.290 -8.670 1.00 81.25 295 TYR A N 1
ATOM 2414 C CA . TYR A 1 295 ? -9.487 9.501 -9.062 1.00 81.25 295 TYR A CA 1
ATOM 2415 C C . TYR A 1 295 ? -10.381 10.537 -9.767 1.00 81.25 295 TYR A C 1
ATOM 2417 O O . TYR A 1 295 ? -9.963 11.662 -10.036 1.00 81.25 295 TYR A O 1
ATOM 2425 N N . GLY A 1 296 ? -11.628 10.163 -10.072 1.00 80.25 296 GLY A N 1
ATOM 2426 C CA . GLY A 1 296 ? -12.635 11.011 -10.713 1.00 80.25 296 GLY A CA 1
ATOM 2427 C C . GLY A 1 296 ? -12.498 11.170 -12.233 1.00 80.25 296 GLY A C 1
ATOM 2428 O O . GLY A 1 296 ? -13.386 11.753 -12.854 1.00 80.25 296 GLY A O 1
ATOM 2429 N N . TYR A 1 297 ? -11.415 10.686 -12.849 1.00 85.94 297 TYR A N 1
ATOM 2430 C CA . TYR A 1 297 ? -11.232 10.646 -14.305 1.00 85.94 297 TYR A CA 1
ATOM 2431 C C . TYR A 1 297 ? -10.155 9.632 -14.724 1.00 85.94 297 TYR A C 1
ATOM 2433 O O . TYR A 1 297 ? -9.323 9.234 -13.915 1.00 85.94 297 TYR A O 1
ATOM 2441 N N . ASN A 1 298 ? -10.138 9.277 -16.017 1.00 84.50 298 ASN A N 1
ATOM 2442 C CA . ASN A 1 298 ? -9.234 8.258 -16.580 1.00 84.50 298 ASN A CA 1
ATOM 2443 C C . ASN A 1 298 ? -8.030 8.848 -17.342 1.00 84.50 298 ASN A C 1
ATOM 2445 O O . ASN A 1 298 ? -7.098 8.121 -17.664 1.00 84.50 298 ASN A O 1
ATOM 2449 N N . SER A 1 299 ? -8.072 10.137 -17.701 1.00 87.81 299 SER A N 1
ATOM 2450 C CA . SER A 1 299 ? -6.966 10.868 -18.342 1.00 87.81 299 SER A CA 1
ATOM 2451 C C . SER A 1 299 ? -7.189 12.393 -18.247 1.00 87.81 299 SER A C 1
ATOM 2453 O O . SER A 1 299 ? -8.348 12.857 -18.163 1.00 87.81 299 SER A O 1
ATOM 2455 N N . PRO A 1 300 ? -6.101 13.192 -18.259 1.00 89.94 300 PRO A N 1
ATOM 2456 C CA . PRO A 1 300 ? -4.679 12.783 -18.227 1.00 89.94 300 PRO A CA 1
ATOM 2457 C C . PRO A 1 300 ? -4.185 12.459 -16.803 1.00 89.94 300 PRO A C 1
ATOM 2459 O O . PRO A 1 300 ? -4.778 13.006 -15.878 1.00 89.94 300 PRO A O 1
ATOM 2462 N N . PRO A 1 301 ? -3.120 11.662 -16.569 1.00 90.88 301 PRO A N 1
ATOM 2463 C CA . PRO A 1 301 ? -2.165 11.114 -17.544 1.00 90.88 301 PRO A CA 1
ATOM 2464 C C . PRO A 1 301 ? -2.772 10.054 -18.466 1.00 90.88 301 PRO A C 1
ATOM 2466 O O . PRO A 1 301 ? -3.712 9.361 -18.079 1.00 90.88 301 PRO A O 1
ATOM 2469 N N . ASP A 1 302 ? -2.236 9.908 -19.675 1.00 89.75 302 ASP A N 1
ATOM 2470 C CA . ASP A 1 302 ? -2.913 9.178 -20.759 1.00 89.75 302 ASP A CA 1
ATOM 2471 C C . ASP A 1 302 ? -2.975 7.665 -20.555 1.00 89.75 302 ASP A C 1
ATOM 2473 O O . ASP A 1 302 ? -3.943 7.011 -20.947 1.00 89.75 302 ASP A O 1
ATOM 2477 N N . ASN A 1 303 ? -1.946 7.093 -19.933 1.00 94.06 303 ASN A N 1
ATOM 2478 C CA . ASN A 1 303 ? -1.861 5.649 -19.725 1.00 94.06 303 ASN A CA 1
ATOM 2479 C C . ASN A 1 303 ? -1.951 5.238 -18.260 1.00 94.06 303 ASN A C 1
ATOM 2481 O O . ASN A 1 303 ? -2.229 4.075 -17.990 1.00 94.06 303 ASN A O 1
ATOM 2485 N N . LEU A 1 304 ? -1.700 6.153 -17.320 1.00 91.38 304 LEU A N 1
ATOM 2486 C CA . LEU A 1 304 ? -1.552 5.814 -15.902 1.00 91.38 304 LEU A CA 1
ATOM 2487 C C . LEU A 1 304 ? -2.833 5.227 -15.296 1.00 91.38 304 LEU A C 1
ATOM 2489 O O . LEU A 1 304 ? -2.742 4.314 -14.481 1.00 91.38 304 LEU A O 1
ATOM 2493 N N . LEU A 1 305 ? -3.991 5.753 -15.707 1.00 91.56 305 LEU A N 1
ATOM 2494 C CA . LEU A 1 305 ? -5.322 5.374 -15.216 1.00 91.56 305 LEU A CA 1
ATOM 2495 C C . LEU A 1 305 ? -6.167 4.668 -16.291 1.00 91.56 305 LEU A C 1
ATOM 2497 O O . LEU A 1 305 ? -7.377 4.499 -16.145 1.00 91.56 305 LEU A O 1
ATOM 2501 N N . ALA A 1 306 ? -5.544 4.238 -17.394 1.00 92.50 306 ALA A N 1
ATOM 2502 C CA . ALA A 1 306 ? -6.219 3.587 -18.518 1.00 92.50 306 ALA A CA 1
ATOM 2503 C C . ALA A 1 306 ? -6.553 2.106 -18.236 1.00 92.50 306 ALA A C 1
ATOM 2505 O O . ALA A 1 306 ? -6.376 1.240 -19.093 1.00 92.50 306 ALA A O 1
ATOM 2506 N N . PHE A 1 307 ? -7.032 1.797 -17.027 1.00 92.19 307 PHE A N 1
ATOM 2507 C CA . PHE A 1 307 ? -7.292 0.428 -16.579 1.00 92.19 307 PHE A CA 1
ATOM 2508 C C . PHE A 1 307 ? -8.361 -0.252 -17.428 1.00 92.19 307 PHE A C 1
ATOM 2510 O O . PHE A 1 307 ? -8.147 -1.361 -17.898 1.00 92.19 307 PHE A O 1
ATOM 2517 N N . GLN A 1 308 ? -9.463 0.449 -17.709 1.00 92.56 308 GLN A N 1
ATOM 2518 C CA . GLN A 1 308 ? -10.550 -0.054 -18.556 1.00 92.56 308 GLN A CA 1
ATOM 2519 C C . GLN A 1 308 ? -10.099 -0.424 -19.975 1.00 92.56 308 GLN A C 1
ATOM 2521 O O . GLN A 1 308 ? -10.726 -1.259 -20.617 1.00 92.56 308 GLN A O 1
ATOM 2526 N N . ARG A 1 309 ? -9.057 0.245 -20.483 1.00 94.00 309 ARG A N 1
ATOM 2527 C CA . ARG A 1 309 ? -8.531 0.017 -21.830 1.00 94.00 309 ARG A CA 1
ATOM 2528 C C . ARG A 1 309 ? -7.650 -1.229 -21.877 1.00 94.00 309 ARG A C 1
ATOM 2530 O O . ARG A 1 309 ? -7.728 -1.974 -22.845 1.00 94.00 309 ARG A O 1
ATOM 2537 N N . ASP A 1 310 ? -6.807 -1.417 -20.861 1.00 95.12 310 ASP A N 1
ATOM 2538 C CA . ASP A 1 310 ? -5.713 -2.389 -20.926 1.00 95.12 310 ASP A CA 1
ATOM 2539 C C . ASP A 1 310 ? -5.971 -3.677 -20.116 1.00 95.12 310 ASP A C 1
ATOM 2541 O O . ASP A 1 310 ? -5.434 -4.722 -20.476 1.00 95.12 310 ASP A O 1
ATOM 2545 N N . TYR A 1 311 ? -6.760 -3.633 -19.036 1.00 95.25 311 TYR A N 1
ATOM 2546 C CA . TYR A 1 311 ? -7.074 -4.812 -18.213 1.00 95.25 311 TYR A CA 1
ATOM 2547 C C . TYR A 1 311 ? -8.323 -5.528 -18.715 1.00 95.25 311 TYR A C 1
ATOM 2549 O O . TYR A 1 311 ? -9.288 -4.894 -19.140 1.00 95.25 311 TYR A O 1
ATOM 2557 N N . ILE A 1 312 ? -8.332 -6.852 -18.567 1.00 95.56 312 ILE A N 1
ATOM 2558 C CA . ILE A 1 312 ? -9.533 -7.667 -18.779 1.00 95.56 312 ILE A CA 1
ATOM 2559 C C . ILE A 1 312 ? -10.520 -7.408 -17.642 1.00 95.56 312 ILE A C 1
ATOM 2561 O O . ILE A 1 312 ? -11.701 -7.164 -17.882 1.00 95.56 312 ILE A O 1
ATOM 2565 N N . ASN A 1 313 ? -10.020 -7.405 -16.405 1.00 95.56 313 ASN A N 1
ATOM 2566 C CA . ASN A 1 313 ? -10.783 -7.059 -15.221 1.00 95.56 313 ASN A CA 1
ATOM 2567 C C . ASN A 1 313 ? -10.147 -5.849 -14.516 1.00 95.56 313 ASN A C 1
ATOM 2569 O O . ASN A 1 313 ? -9.341 -6.006 -13.599 1.00 95.56 313 ASN A O 1
ATOM 2573 N N . PRO A 1 314 ? -10.527 -4.613 -14.875 1.00 93.88 314 PRO A N 1
ATOM 2574 C CA . PRO A 1 314 ? -9.952 -3.411 -14.270 1.00 93.88 314 PRO A CA 1
ATOM 2575 C C . PRO A 1 314 ? -10.239 -3.269 -12.762 1.00 93.88 314 PRO A C 1
ATOM 2577 O O . PRO A 1 314 ? -9.532 -2.534 -12.071 1.00 93.88 314 PRO A O 1
ATOM 2580 N N . TRP A 1 315 ? -11.218 -3.994 -12.204 1.00 92.75 315 TRP A N 1
ATOM 2581 C CA . TRP A 1 315 ? -11.532 -3.933 -10.773 1.00 92.75 315 TRP A CA 1
ATOM 2582 C C . TRP A 1 315 ? -10.430 -4.509 -9.881 1.00 92.75 315 TRP A C 1
ATOM 2584 O O . TRP A 1 315 ? -10.323 -4.110 -8.715 1.00 92.75 315 TRP A O 1
ATOM 2594 N N . ILE A 1 316 ? -9.590 -5.414 -10.399 1.00 94.19 316 ILE A N 1
ATOM 2595 C CA . ILE A 1 316 ? -8.529 -6.056 -9.605 1.00 94.19 316 ILE A CA 1
ATOM 2596 C C . ILE A 1 316 ? -7.452 -5.055 -9.193 1.00 94.19 316 ILE A C 1
ATOM 2598 O O . ILE A 1 316 ? -6.749 -5.281 -8.214 1.00 94.19 316 ILE A O 1
ATOM 2602 N N . VAL A 1 317 ? -7.307 -3.944 -9.922 1.00 90.38 317 VAL A N 1
ATOM 2603 C CA . VAL A 1 317 ? -6.286 -2.931 -9.635 1.00 90.38 317 VAL A CA 1
ATOM 2604 C C . VAL A 1 317 ? -6.472 -2.391 -8.214 1.00 90.38 317 VAL A C 1
ATOM 2606 O O . VAL A 1 317 ? -5.508 -2.340 -7.445 1.00 90.38 317 VAL A O 1
ATOM 2609 N N . ARG A 1 318 ? -7.727 -2.143 -7.816 1.00 87.81 318 ARG A N 1
ATOM 2610 C CA . ARG A 1 318 ? -8.095 -1.690 -6.468 1.00 87.81 318 ARG A CA 1
ATOM 2611 C C . ARG A 1 318 ? -7.822 -2.728 -5.387 1.00 87.81 318 ARG A C 1
ATOM 2613 O O . ARG A 1 318 ? -7.422 -2.370 -4.290 1.00 87.81 318 ARG A O 1
ATOM 2620 N N . SER A 1 319 ? -8.043 -4.011 -5.660 1.00 89.12 319 SER A N 1
ATOM 2621 C CA . SER A 1 319 ? -7.918 -5.062 -4.641 1.00 89.12 319 SER A CA 1
ATOM 2622 C C . SER A 1 319 ? -6.521 -5.671 -4.552 1.00 89.12 319 SER A C 1
ATOM 2624 O O . SER A 1 319 ? -6.141 -6.115 -3.469 1.00 89.12 319 SER A O 1
ATOM 2626 N N . LEU A 1 320 ? -5.733 -5.678 -5.632 1.00 89.94 320 LEU A N 1
ATOM 2627 C CA . LEU A 1 320 ? -4.408 -6.309 -5.680 1.00 89.94 320 LEU A CA 1
ATOM 2628 C C . LEU A 1 320 ? -3.250 -5.311 -5.596 1.00 89.94 320 LEU A C 1
ATOM 2630 O O . LEU A 1 320 ? -2.208 -5.654 -5.029 1.00 89.94 320 LEU A O 1
ATOM 2634 N N . VAL A 1 321 ? -3.392 -4.115 -6.178 1.00 84.12 321 VAL A N 1
ATOM 2635 C CA . VAL A 1 321 ? -2.244 -3.257 -6.522 1.00 84.12 321 VAL A CA 1
ATOM 2636 C C . VAL A 1 321 ? -2.258 -1.919 -5.789 1.00 84.12 321 VAL A C 1
ATOM 2638 O O . VAL A 1 321 ? -1.229 -1.528 -5.237 1.00 84.12 321 VAL A O 1
ATOM 2641 N N . GLU A 1 322 ? -3.381 -1.209 -5.796 1.00 82.12 322 GLU A N 1
ATOM 2642 C CA . GLU A 1 322 ? -3.459 0.177 -5.328 1.00 82.12 322 GLU A CA 1
ATOM 2643 C C . GLU A 1 322 ? -3.471 0.305 -3.809 1.00 82.12 322 GLU A C 1
ATOM 2645 O O . GLU A 1 322 ? -4.190 -0.393 -3.112 1.00 82.12 322 GLU A O 1
ATOM 2650 N N . PHE A 1 323 ? -2.716 1.258 -3.271 1.00 72.00 323 PHE A N 1
ATOM 2651 C CA . PHE A 1 323 ? -2.810 1.623 -1.860 1.00 72.00 323 PHE A CA 1
ATOM 2652 C C . PHE A 1 323 ? -3.634 2.910 -1.709 1.00 72.00 323 PHE A C 1
ATOM 2654 O O . PHE A 1 323 ? -3.442 3.827 -2.507 1.00 72.00 323 PHE A O 1
ATOM 2661 N N . PRO A 1 324 ? -4.512 3.017 -0.690 1.00 74.19 324 PRO A N 1
ATOM 2662 C CA . PRO A 1 324 ? -4.746 2.062 0.402 1.00 74.19 324 PRO A CA 1
ATOM 2663 C C . PRO A 1 324 ? -5.899 1.061 0.143 1.00 74.19 324 PRO A C 1
ATOM 2665 O O . PRO A 1 324 ? -6.296 0.337 1.057 1.00 74.19 324 PRO A O 1
ATOM 2668 N N . SER A 1 325 ? -6.453 1.009 -1.073 1.00 82.38 325 SER A N 1
ATOM 2669 C CA . SER A 1 325 ? -7.611 0.172 -1.433 1.00 82.38 325 SER A CA 1
ATOM 2670 C C . SER A 1 325 ? -7.318 -1.332 -1.463 1.00 82.38 325 SER A C 1
ATOM 2672 O O . SER A 1 325 ? -8.234 -2.120 -1.228 1.00 82.38 325 SER A O 1
ATOM 2674 N N . ARG A 1 326 ? -6.058 -1.738 -1.647 1.00 88.12 326 ARG A N 1
ATOM 2675 C CA . ARG A 1 326 ? -5.609 -3.134 -1.698 1.00 88.12 326 ARG A CA 1
ATOM 2676 C C . ARG A 1 326 ? -6.126 -3.945 -0.517 1.00 88.12 326 ARG A C 1
ATOM 2678 O O . ARG A 1 326 ? -6.111 -3.487 0.626 1.00 88.12 326 ARG A O 1
ATOM 2685 N N . ASN A 1 327 ? -6.526 -5.181 -0.802 1.00 90.88 327 ASN A N 1
ATOM 2686 C CA . ASN A 1 327 ? -6.992 -6.123 0.204 1.00 90.88 327 ASN A CA 1
ATOM 2687 C C . ASN A 1 327 ? -5.891 -6.369 1.247 1.00 90.88 327 ASN A C 1
ATOM 2689 O O . ASN A 1 327 ? -4.766 -6.735 0.901 1.00 90.88 327 ASN A O 1
ATOM 2693 N N . LYS A 1 328 ? -6.202 -6.164 2.527 1.00 88.75 328 LYS A N 1
ATOM 2694 C CA . LYS A 1 328 ? -5.236 -6.308 3.625 1.00 88.75 328 LYS A CA 1
ATOM 2695 C C . LYS A 1 328 ? -5.014 -7.768 4.055 1.00 88.75 328 LYS A C 1
ATOM 2697 O O . LYS A 1 328 ? -4.012 -8.055 4.714 1.00 88.75 328 LYS A O 1
ATOM 2702 N N . SER A 1 329 ? -5.878 -8.705 3.651 1.00 89.44 329 SER A N 1
ATOM 2703 C CA . SER A 1 329 ? -5.676 -10.146 3.856 1.00 89.44 329 SER A CA 1
ATOM 2704 C C . SER A 1 329 ? -4.667 -10.703 2.850 1.00 89.44 329 SER A C 1
ATOM 2706 O O . SER A 1 329 ? -4.933 -10.814 1.651 1.00 89.44 329 SER A O 1
ATOM 2708 N N . THR A 1 330 ? -3.504 -11.132 3.347 1.00 85.38 330 THR A N 1
ATOM 2709 C CA . THR A 1 330 ? -2.485 -11.810 2.526 1.00 85.38 330 THR A CA 1
ATOM 2710 C C . THR A 1 330 ? -2.985 -13.141 1.966 1.00 85.38 330 THR A C 1
ATOM 2712 O O . THR A 1 330 ? -2.577 -13.524 0.868 1.00 85.38 330 THR A O 1
ATOM 2715 N N . TYR A 1 331 ? -3.887 -13.811 2.689 1.00 88.75 331 TYR A N 1
ATOM 2716 C CA . TYR A 1 331 ? -4.535 -15.049 2.270 1.00 88.75 331 TYR A CA 1
ATOM 2717 C C . TYR A 1 331 ? -5.437 -14.826 1.048 1.00 88.75 331 TYR A C 1
ATOM 2719 O O . TYR A 1 331 ? -5.207 -15.438 0.005 1.00 88.75 331 TYR A O 1
ATOM 2727 N N . ASN A 1 332 ? -6.391 -13.889 1.123 1.00 91.62 332 ASN A N 1
ATOM 2728 C CA . ASN A 1 332 ? -7.290 -13.616 -0.006 1.00 91.62 332 ASN A CA 1
ATOM 2729 C C . ASN A 1 332 ? -6.536 -13.055 -1.212 1.00 91.62 332 ASN A C 1
ATOM 2731 O O . ASN A 1 332 ? -6.776 -13.493 -2.333 1.00 91.62 332 ASN A O 1
ATOM 2735 N N . LEU A 1 333 ? -5.566 -12.154 -0.990 1.00 90.88 333 LEU A N 1
ATOM 2736 C CA . LEU A 1 333 ? -4.685 -11.666 -2.056 1.00 90.88 333 LEU A CA 1
ATOM 2737 C C . LEU A 1 333 ? -4.042 -12.821 -2.831 1.00 90.88 333 LEU A C 1
ATOM 2739 O O . LEU A 1 333 ? -4.010 -12.791 -4.060 1.00 90.88 333 LEU A O 1
ATOM 2743 N N . ARG A 1 334 ? -3.535 -13.838 -2.123 1.00 91.38 334 ARG A N 1
ATOM 2744 C CA . ARG A 1 334 ? -2.912 -15.008 -2.748 1.00 91.38 334 ARG A CA 1
ATOM 2745 C C . ARG A 1 334 ? -3.927 -15.824 -3.544 1.00 91.38 334 ARG A C 1
ATOM 2747 O O . ARG A 1 334 ? -3.620 -16.211 -4.668 1.00 91.38 334 ARG A O 1
ATOM 2754 N N . ASN A 1 335 ? -5.121 -16.041 -2.999 1.00 93.50 335 ASN A N 1
ATOM 2755 C CA . ASN A 1 335 ? -6.183 -16.779 -3.684 1.00 93.50 335 ASN A CA 1
ATOM 2756 C C . ASN A 1 335 ? -6.621 -16.080 -4.978 1.00 93.50 335 ASN A C 1
ATOM 2758 O O . ASN A 1 335 ? -6.716 -16.733 -6.018 1.00 93.50 335 ASN A O 1
ATOM 2762 N N . TYR A 1 336 ? -6.807 -14.756 -4.948 1.00 96.00 336 TYR A N 1
ATOM 2763 C CA . TYR A 1 336 ? -7.127 -13.985 -6.152 1.00 96.00 336 TYR A CA 1
ATOM 2764 C C . TYR A 1 336 ? -6.020 -14.104 -7.197 1.00 96.00 336 TYR A C 1
ATOM 2766 O O . TYR A 1 336 ? -6.299 -14.382 -8.360 1.00 96.00 336 TYR A O 1
ATOM 2774 N N . CYS A 1 337 ? -4.757 -13.958 -6.783 1.00 96.19 337 CYS A N 1
ATOM 2775 C CA . CYS A 1 337 ? -3.624 -14.079 -7.695 1.00 96.19 337 CYS A CA 1
ATOM 2776 C C . CYS A 1 337 ? -3.548 -15.473 -8.325 1.00 96.19 337 CYS A C 1
ATOM 2778 O O . CYS A 1 337 ? -3.398 -15.569 -9.536 1.00 96.19 337 CYS A O 1
ATOM 2780 N N . ASN A 1 338 ? -3.685 -16.544 -7.540 1.00 95.62 338 ASN A N 1
ATOM 2781 C CA . ASN A 1 338 ? -3.660 -17.911 -8.065 1.00 95.62 338 ASN A CA 1
ATOM 2782 C C . ASN A 1 338 ? -4.779 -18.144 -9.085 1.00 95.62 338 ASN A C 1
ATOM 2784 O O . ASN A 1 338 ? -4.507 -18.638 -10.173 1.00 95.62 338 ASN A O 1
ATOM 2788 N N . THR A 1 339 ? -5.996 -17.693 -8.774 1.00 97.00 339 THR A N 1
ATOM 2789 C CA . THR A 1 339 ? -7.140 -17.807 -9.688 1.00 97.00 339 THR A CA 1
ATOM 2790 C C . THR A 1 339 ? -6.875 -17.060 -10.998 1.00 97.00 339 THR A C 1
ATOM 2792 O O . THR A 1 339 ? -7.116 -17.602 -12.074 1.00 97.00 339 THR A O 1
ATOM 2795 N N . ILE A 1 340 ? -6.310 -15.846 -10.938 1.00 97.62 340 ILE A N 1
ATOM 2796 C CA . ILE A 1 340 ? -5.904 -15.091 -12.135 1.00 97.62 340 ILE A CA 1
ATOM 2797 C C . ILE A 1 340 ? -4.853 -15.870 -12.935 1.00 97.62 340 ILE A C 1
ATOM 2799 O O . ILE A 1 340 ? -4.987 -16.001 -14.148 1.00 97.62 340 ILE A O 1
ATOM 2803 N N . LEU A 1 341 ? -3.833 -16.428 -12.274 1.00 97.12 341 LEU A N 1
ATOM 2804 C CA . LEU A 1 341 ? -2.785 -17.200 -12.948 1.00 97.12 341 LEU A CA 1
ATOM 2805 C C . LEU A 1 341 ? -3.288 -18.508 -13.584 1.00 97.12 341 LEU A C 1
ATOM 2807 O O . LEU A 1 341 ? -2.575 -19.081 -14.407 1.00 97.12 341 LEU A O 1
ATOM 2811 N N . GLU A 1 342 ? -4.455 -19.003 -13.178 1.00 96.88 342 GLU A N 1
ATOM 2812 C CA . GLU A 1 342 ? -5.091 -20.204 -13.729 1.00 96.88 342 GLU A CA 1
ATOM 2813 C C . GLU A 1 342 ? -6.069 -19.887 -14.867 1.00 96.88 342 GLU A C 1
ATOM 2815 O O . GLU A 1 342 ? -6.236 -20.707 -15.767 1.00 96.88 342 GLU A O 1
ATOM 2820 N N . THR A 1 343 ? -6.711 -18.715 -14.841 1.00 96.50 343 THR A N 1
ATOM 2821 C CA . THR A 1 343 ? -7.874 -18.424 -15.700 1.00 96.50 343 THR A CA 1
ATOM 2822 C C . THR A 1 343 ? -7.669 -17.285 -16.700 1.00 96.50 343 THR A C 1
ATOM 2824 O O . THR A 1 343 ? -8.365 -17.250 -17.713 1.00 96.50 343 THR A O 1
ATOM 2827 N N . TYR A 1 344 ? -6.723 -16.367 -16.470 1.00 97.12 344 TYR A N 1
ATOM 2828 C CA . TYR A 1 344 ? -6.514 -15.200 -17.337 1.00 97.12 344 TYR A CA 1
ATOM 2829 C C . TYR A 1 344 ? -5.415 -15.464 -18.382 1.00 97.12 344 TYR A C 1
ATOM 2831 O O . TYR A 1 344 ? -4.480 -16.227 -18.125 1.00 97.12 344 TYR A O 1
ATOM 2839 N N . PRO A 1 345 ? -5.464 -14.801 -19.557 1.00 97.25 345 PRO A N 1
ATOM 2840 C CA . PRO A 1 345 ? -4.420 -14.890 -20.573 1.00 97.25 345 PRO A CA 1
ATOM 2841 C C . PRO A 1 345 ? -3.032 -14.549 -20.022 1.00 97.25 345 PRO A C 1
ATOM 2843 O O . PRO A 1 345 ? -2.859 -13.537 -19.338 1.00 97.25 345 PRO A O 1
ATOM 2846 N N . LEU A 1 346 ? -2.032 -15.355 -20.397 1.00 96.94 346 LEU A N 1
ATOM 2847 C CA . LEU A 1 346 ? -0.660 -15.294 -19.872 1.00 96.94 346 LEU A CA 1
ATOM 2848 C C . LEU A 1 346 ? 0.005 -13.921 -20.014 1.00 96.94 346 LEU A C 1
ATOM 2850 O O . LEU A 1 346 ? 0.831 -13.564 -19.187 1.00 96.94 346 LEU A O 1
ATOM 2854 N N . LEU A 1 347 ? -0.342 -13.158 -21.051 1.00 96.88 347 LEU A N 1
ATOM 2855 C CA . LEU A 1 347 ? 0.260 -11.851 -21.335 1.00 96.88 347 LEU A CA 1
ATOM 2856 C C . LEU A 1 347 ? -0.628 -10.675 -20.927 1.00 96.88 347 LEU A C 1
ATOM 2858 O O . LEU A 1 347 ? -0.277 -9.532 -21.203 1.00 96.88 347 LEU A O 1
ATOM 2862 N N . SER A 1 348 ? -1.772 -10.919 -20.286 1.00 97.69 348 SER A N 1
ATOM 2863 C CA . SER A 1 348 ? -2.644 -9.838 -19.817 1.00 97.69 348 SER A CA 1
ATOM 2864 C C . SER A 1 348 ? -1.974 -9.015 -18.703 1.00 97.69 348 SER A C 1
ATOM 2866 O O . SER A 1 348 ? -1.210 -9.565 -17.897 1.00 97.69 348 SER A O 1
ATOM 2868 N N . PRO A 1 349 ? -2.277 -7.707 -18.587 1.00 97.44 349 PRO A N 1
ATOM 2869 C CA . PRO A 1 349 ? -1.884 -6.923 -17.419 1.00 97.44 349 PRO A CA 1
ATOM 2870 C C . PRO A 1 349 ? -2.367 -7.516 -16.096 1.00 97.44 349 PRO A C 1
ATOM 2872 O O . PRO A 1 349 ? -1.675 -7.393 -15.089 1.00 97.44 349 PRO A O 1
ATOM 2875 N N . ASP A 1 350 ? -3.518 -8.186 -16.096 1.00 97.81 350 ASP A N 1
ATOM 2876 C CA . ASP A 1 350 ? -4.077 -8.876 -14.939 1.00 97.81 350 ASP A CA 1
ATOM 2877 C C . ASP A 1 350 ? -3.132 -9.968 -14.424 1.00 97.81 350 ASP A C 1
ATOM 2879 O O . ASP A 1 350 ? -2.774 -9.996 -13.242 1.00 97.81 350 ASP A O 1
ATOM 2883 N N . TYR A 1 351 ? -2.647 -10.813 -15.339 1.00 98.38 351 TYR A N 1
ATOM 2884 C CA . TYR A 1 351 ? -1.654 -11.843 -15.049 1.00 98.38 351 TYR A CA 1
ATOM 2885 C C . TYR A 1 351 ? -0.342 -11.222 -14.544 1.00 98.38 351 TYR A C 1
ATOM 2887 O O . TYR A 1 351 ? 0.209 -11.658 -13.530 1.00 98.38 351 TYR A O 1
ATOM 2895 N N . GLY A 1 352 ? 0.122 -10.142 -15.184 1.00 97.19 352 GLY A N 1
ATOM 2896 C CA . GLY A 1 352 ? 1.293 -9.377 -14.742 1.00 97.19 352 GLY A CA 1
ATOM 2897 C C . GLY A 1 352 ? 1.154 -8.805 -13.321 1.00 97.19 352 GLY A C 1
ATOM 2898 O O . GLY A 1 352 ? 2.098 -8.876 -12.527 1.00 97.19 352 GLY A O 1
ATOM 2899 N N . ALA A 1 353 ? -0.030 -8.300 -12.964 1.00 95.38 353 ALA A N 1
ATOM 2900 C CA . ALA A 1 353 ? -0.339 -7.786 -11.631 1.00 95.38 353 ALA A CA 1
ATOM 2901 C C . ALA A 1 353 ? -0.300 -8.890 -10.564 1.00 95.38 353 ALA A C 1
ATOM 2903 O O . ALA A 1 353 ? 0.329 -8.720 -9.514 1.00 95.38 353 ALA A O 1
ATOM 2904 N N . ALA A 1 354 ? -0.916 -10.042 -10.849 1.00 96.44 354 ALA A N 1
ATOM 2905 C CA . ALA A 1 354 ? -0.900 -11.207 -9.966 1.00 96.44 354 ALA A CA 1
ATOM 2906 C C . ALA A 1 354 ? 0.529 -11.727 -9.732 1.00 96.44 354 ALA A C 1
ATOM 2908 O O . ALA A 1 354 ? 0.933 -11.975 -8.590 1.00 96.44 354 ALA A O 1
ATOM 2909 N N . LEU A 1 355 ? 1.335 -11.811 -10.797 1.00 97.50 355 LEU A N 1
ATOM 2910 C CA . LEU A 1 355 ? 2.750 -12.169 -10.704 1.00 97.50 355 LEU A CA 1
ATOM 2911 C C . LEU A 1 355 ? 3.546 -11.196 -9.833 1.00 97.50 355 LEU A C 1
ATOM 2913 O O . LEU A 1 355 ? 4.397 -11.632 -9.057 1.00 97.50 355 LEU A O 1
ATOM 2917 N N . ALA A 1 356 ? 3.279 -9.893 -9.927 1.00 94.19 356 ALA A N 1
ATOM 2918 C CA . ALA A 1 356 ? 3.974 -8.904 -9.114 1.00 94.19 356 ALA A CA 1
ATOM 2919 C C . ALA A 1 356 ? 3.650 -9.078 -7.624 1.00 94.19 356 ALA A C 1
ATOM 2921 O O . ALA A 1 356 ? 4.560 -9.070 -6.793 1.00 94.19 356 ALA A O 1
ATOM 2922 N N . VAL A 1 357 ? 2.375 -9.291 -7.279 1.00 90.69 357 VAL A N 1
ATOM 2923 C CA . VAL A 1 357 ? 1.952 -9.544 -5.893 1.00 90.69 357 VAL A CA 1
ATOM 2924 C C . VAL A 1 357 ? 2.648 -10.782 -5.326 1.00 90.69 357 VAL A C 1
ATOM 2926 O O . VAL A 1 357 ? 3.295 -10.688 -4.278 1.00 90.69 357 VAL A O 1
ATOM 2929 N N . LEU A 1 358 ? 2.569 -11.918 -6.023 1.00 93.50 358 LEU A N 1
ATOM 2930 C CA . LEU A 1 358 ? 3.179 -13.171 -5.570 1.00 93.50 358 LEU A CA 1
ATOM 2931 C C . LEU A 1 358 ? 4.710 -13.086 -5.550 1.00 93.50 358 LEU A C 1
ATOM 2933 O O . LEU A 1 358 ? 5.349 -13.542 -4.605 1.00 93.50 358 LEU A O 1
ATOM 2937 N N . GLY A 1 359 ? 5.323 -12.444 -6.542 1.00 91.75 359 GLY A N 1
ATOM 2938 C CA . GLY A 1 359 ? 6.773 -12.290 -6.601 1.00 91.75 359 GLY A CA 1
ATOM 2939 C C . GLY A 1 359 ? 7.328 -11.410 -5.473 1.00 91.75 359 GLY A C 1
ATOM 2940 O O . GLY A 1 359 ? 8.370 -11.737 -4.907 1.00 91.75 359 GLY A O 1
ATOM 2941 N N . TYR A 1 360 ? 6.635 -10.336 -5.073 1.00 89.94 360 TYR A N 1
ATOM 2942 C CA . TYR A 1 360 ? 7.042 -9.539 -3.907 1.00 89.94 360 TYR A CA 1
ATOM 2943 C C . TYR A 1 360 ? 6.821 -10.288 -2.586 1.00 89.94 360 TYR A C 1
ATOM 2945 O O . TYR A 1 360 ? 7.653 -10.189 -1.683 1.00 89.94 360 TYR A O 1
ATOM 2953 N N . GLN A 1 361 ? 5.753 -11.084 -2.470 1.00 89.06 361 GLN A N 1
ATOM 2954 C CA . GLN A 1 361 ? 5.568 -11.970 -1.316 1.00 89.06 361 GLN A CA 1
ATOM 2955 C C . GLN A 1 361 ? 6.683 -13.029 -1.232 1.00 89.06 361 GLN A C 1
ATOM 2957 O O . GLN A 1 361 ? 7.195 -13.290 -0.143 1.00 89.06 361 GLN A O 1
ATOM 2962 N N . TYR A 1 362 ? 7.120 -13.577 -2.369 1.00 89.44 362 TYR A N 1
ATOM 2963 C CA . TYR A 1 362 ? 8.286 -14.458 -2.456 1.00 89.44 362 TYR A CA 1
ATOM 2964 C C . TYR A 1 362 ? 9.573 -13.734 -2.032 1.00 89.44 362 TYR A C 1
ATOM 2966 O O . TYR A 1 362 ? 10.308 -14.221 -1.174 1.00 89.44 362 TYR A O 1
ATOM 2974 N N . LEU A 1 363 ? 9.824 -12.531 -2.564 1.00 90.00 363 LEU A N 1
ATOM 2975 C CA . LEU A 1 363 ? 10.993 -11.721 -2.204 1.00 90.00 363 LEU A CA 1
ATOM 2976 C C . LEU A 1 363 ? 11.054 -11.435 -0.696 1.00 90.00 363 LEU A C 1
ATOM 2978 O O . LEU A 1 363 ? 12.144 -11.422 -0.129 1.00 90.00 363 LEU A O 1
ATOM 2982 N N . ASN A 1 364 ? 9.909 -11.252 -0.038 1.00 86.06 364 ASN A N 1
ATOM 2983 C CA . ASN A 1 364 ? 9.808 -10.982 1.399 1.00 86.06 364 ASN A CA 1
ATOM 2984 C C . ASN A 1 364 ? 9.742 -12.254 2.271 1.00 86.06 364 ASN A C 1
ATOM 2986 O O . ASN A 1 364 ? 9.476 -12.160 3.463 1.00 86.06 364 ASN A O 1
ATOM 2990 N N . ASN A 1 365 ? 10.029 -13.437 1.712 1.00 83.00 365 ASN A N 1
ATOM 2991 C CA . ASN A 1 365 ? 9.981 -14.742 2.392 1.00 83.00 365 ASN A CA 1
ATOM 2992 C C . ASN A 1 365 ? 8.583 -15.156 2.907 1.00 83.00 365 ASN A C 1
ATOM 2994 O O . ASN A 1 365 ? 8.479 -16.081 3.711 1.00 83.00 365 ASN A O 1
ATOM 2998 N N . HIS A 1 366 ? 7.505 -14.518 2.439 1.00 73.50 366 HIS A N 1
ATOM 2999 C CA . HIS A 1 366 ? 6.126 -14.925 2.743 1.00 73.50 366 HIS A CA 1
ATOM 3000 C C . HIS A 1 366 ? 5.644 -16.084 1.854 1.00 73.50 366 HIS A C 1
ATOM 3002 O O . HIS A 1 366 ? 4.647 -16.731 2.168 1.00 73.50 366 HIS A O 1
ATOM 3008 N N . LEU A 1 367 ? 6.356 -16.363 0.757 1.00 76.12 367 LEU A N 1
ATOM 3009 C CA . LEU A 1 367 ? 6.142 -17.500 -0.138 1.00 76.12 367 LEU A CA 1
ATOM 3010 C C . LEU A 1 367 ? 7.462 -18.227 -0.399 1.00 76.12 367 LEU A C 1
ATOM 3012 O O . LEU A 1 367 ? 8.516 -17.598 -0.448 1.00 76.12 367 LEU A O 1
ATOM 3016 N N . LYS A 1 368 ? 7.390 -19.545 -0.608 1.00 79.88 368 LYS A N 1
ATOM 3017 C CA . LYS A 1 368 ? 8.537 -20.407 -0.958 1.00 79.88 368 LYS A CA 1
ATOM 3018 C C . LYS A 1 368 ? 8.345 -21.152 -2.285 1.00 79.88 368 LYS A C 1
ATOM 3020 O O . LYS A 1 368 ? 9.003 -22.153 -2.533 1.00 79.88 368 LYS A O 1
ATOM 3025 N N . ASP A 1 369 ? 7.418 -20.684 -3.115 1.00 81.81 369 ASP A N 1
ATOM 3026 C CA . ASP A 1 369 ? 7.084 -21.315 -4.390 1.00 81.81 369 ASP A CA 1
ATOM 3027 C C . ASP A 1 369 ? 8.033 -20.846 -5.506 1.00 81.81 369 ASP A C 1
ATOM 3029 O O . ASP A 1 369 ? 7.912 -19.732 -6.022 1.00 81.81 369 ASP A O 1
ATOM 3033 N N . ASP A 1 370 ? 8.997 -21.695 -5.865 1.00 84.69 370 ASP A N 1
ATOM 3034 C CA . ASP A 1 370 ? 9.984 -21.400 -6.907 1.00 84.69 370 ASP A CA 1
ATOM 3035 C C . ASP A 1 370 ? 9.377 -21.334 -8.322 1.00 84.69 370 ASP A C 1
ATOM 3037 O O . ASP A 1 370 ? 9.971 -20.699 -9.202 1.00 84.69 370 ASP A O 1
ATOM 3041 N N . PHE A 1 371 ? 8.178 -21.893 -8.553 1.00 91.81 371 PHE A N 1
ATOM 3042 C CA . PHE A 1 371 ? 7.501 -21.804 -9.854 1.00 91.81 371 PHE A CA 1
ATOM 3043 C C . PHE A 1 371 ? 7.146 -20.362 -10.221 1.00 91.81 371 PHE A C 1
ATOM 3045 O O . PHE A 1 371 ? 7.081 -20.019 -11.403 1.00 91.81 371 PHE A O 1
ATOM 3052 N N . ILE A 1 372 ? 6.994 -19.477 -9.232 1.00 94.31 372 ILE A N 1
ATOM 3053 C CA . ILE A 1 372 ? 6.734 -18.055 -9.474 1.00 94.31 372 ILE A CA 1
ATOM 3054 C C . ILE A 1 372 ? 7.881 -17.399 -10.245 1.00 94.31 372 ILE A C 1
ATOM 3056 O O . ILE A 1 372 ? 7.629 -16.624 -11.164 1.00 94.31 372 ILE A O 1
ATOM 3060 N N . ILE A 1 373 ? 9.139 -17.750 -9.959 1.00 95.06 373 ILE A N 1
ATOM 3061 C CA . ILE A 1 373 ? 10.293 -17.206 -10.695 1.00 95.06 373 ILE A CA 1
ATOM 3062 C C . ILE A 1 373 ? 10.230 -17.623 -12.170 1.00 95.06 373 ILE A C 1
ATOM 3064 O O . ILE A 1 373 ? 10.508 -16.805 -13.049 1.00 95.06 373 ILE A O 1
ATOM 3068 N N . GLN A 1 374 ? 9.839 -18.872 -12.445 1.00 96.00 374 GLN A N 1
ATOM 3069 C CA . GLN A 1 374 ? 9.675 -19.373 -13.811 1.00 96.00 374 GLN A CA 1
ATOM 3070 C C . GLN A 1 374 ? 8.550 -18.631 -14.534 1.00 96.00 374 GLN A C 1
ATOM 3072 O O . GLN A 1 374 ? 8.785 -18.104 -15.616 1.00 96.00 374 GLN A O 1
ATOM 3077 N N . LYS A 1 375 ? 7.373 -18.489 -13.909 1.00 97.62 375 LYS A N 1
ATOM 3078 C CA . LYS A 1 375 ? 6.240 -17.760 -14.503 1.00 97.62 375 LYS A CA 1
ATOM 3079 C C . LYS A 1 375 ? 6.575 -16.297 -14.807 1.00 97.62 375 LYS A C 1
ATOM 3081 O O . LYS A 1 375 ? 6.230 -15.814 -15.881 1.00 97.62 375 LYS A O 1
ATOM 3086 N N . ILE A 1 376 ? 7.278 -15.604 -13.903 1.00 98.06 376 ILE A N 1
ATOM 3087 C CA . ILE A 1 376 ? 7.724 -14.223 -14.151 1.00 98.06 376 ILE A CA 1
ATOM 3088 C C . ILE A 1 376 ? 8.732 -14.176 -15.306 1.00 98.06 376 ILE A C 1
ATOM 3090 O O . ILE A 1 376 ? 8.653 -13.295 -16.159 1.00 98.06 376 ILE A O 1
ATOM 3094 N N . THR A 1 377 ? 9.661 -15.134 -15.353 1.00 97.62 377 THR A N 1
ATOM 3095 C CA . THR A 1 377 ? 10.655 -15.229 -16.432 1.00 97.62 377 THR A CA 1
ATOM 3096 C C . THR A 1 377 ? 9.971 -15.411 -17.788 1.00 97.62 377 THR A C 1
ATOM 3098 O O . THR A 1 377 ? 10.269 -14.656 -18.710 1.00 97.62 377 THR A O 1
ATOM 3101 N N . SER A 1 378 ? 9.021 -16.349 -17.888 1.00 97.75 378 SER A N 1
ATOM 3102 C CA . SER A 1 378 ? 8.232 -16.590 -19.100 1.00 97.75 378 SER A CA 1
ATOM 3103 C C . SER A 1 378 ? 7.445 -15.352 -19.522 1.00 97.75 378 SER A C 1
ATOM 3105 O O . SER A 1 378 ? 7.590 -14.919 -20.659 1.00 97.75 378 SER A O 1
ATOM 3107 N N . TYR A 1 379 ? 6.715 -14.716 -18.594 1.00 98.31 379 TYR A N 1
ATOM 3108 C CA . TYR A 1 379 ? 5.964 -13.489 -18.879 1.00 98.31 379 TYR A CA 1
ATOM 3109 C C . TYR A 1 379 ? 6.852 -12.417 -19.519 1.00 98.31 379 TYR A C 1
ATOM 3111 O O . TYR A 1 379 ? 6.529 -11.886 -20.579 1.00 98.31 379 TYR A O 1
ATOM 3119 N N . CYS A 1 380 ? 8.004 -12.115 -18.910 1.00 97.62 380 CYS A N 1
ATOM 3120 C CA . CYS A 1 380 ? 8.896 -11.091 -19.447 1.00 97.62 380 CYS A CA 1
ATOM 3121 C C . CYS A 1 380 ? 9.484 -11.478 -20.811 1.00 97.62 380 CYS A C 1
ATOM 3123 O O . CYS A 1 380 ? 9.597 -10.619 -21.679 1.00 97.62 380 CYS A O 1
ATOM 3125 N N . SER A 1 381 ? 9.861 -12.745 -21.001 1.00 96.38 381 SER A N 1
ATOM 3126 C CA . SER A 1 381 ? 10.414 -13.234 -22.269 1.00 96.38 381 SER A CA 1
ATOM 3127 C C . SER A 1 381 ? 9.401 -13.257 -23.408 1.00 96.38 381 SER A C 1
ATOM 3129 O O . SER A 1 381 ? 9.791 -13.102 -24.562 1.00 96.38 381 SER A O 1
ATOM 3131 N N . ASP A 1 382 ? 8.126 -13.471 -23.108 1.00 97.00 382 ASP A N 1
ATOM 3132 C CA . ASP A 1 382 ? 7.080 -13.524 -24.123 1.00 97.00 382 ASP A CA 1
ATOM 3133 C C . ASP A 1 382 ? 6.590 -12.117 -24.493 1.00 97.00 382 ASP A C 1
ATOM 3135 O O . ASP A 1 382 ? 6.455 -11.835 -25.679 1.00 97.00 382 ASP A O 1
ATOM 3139 N N . ILE A 1 383 ? 6.498 -11.180 -23.536 1.00 95.88 383 ILE A N 1
ATOM 3140 C CA . ILE A 1 383 ? 6.242 -9.755 -23.834 1.00 95.88 383 ILE A CA 1
ATOM 3141 C C . ILE A 1 383 ? 7.294 -9.158 -24.786 1.00 95.88 383 ILE A C 1
ATOM 3143 O O . ILE A 1 383 ? 6.954 -8.330 -25.626 1.00 95.88 383 ILE A O 1
ATOM 3147 N N . GLU A 1 384 ? 8.563 -9.571 -24.701 1.00 93.56 384 GLU A N 1
ATOM 3148 C CA . GLU A 1 384 ? 9.619 -9.113 -25.624 1.00 93.56 384 GLU A CA 1
ATOM 3149 C C . GLU A 1 384 ? 9.388 -9.543 -27.084 1.00 93.56 384 GLU A C 1
ATOM 3151 O O . GLU A 1 384 ? 9.931 -8.916 -27.993 1.00 93.56 384 GLU A O 1
ATOM 3156 N N . LYS A 1 385 ? 8.609 -10.607 -27.312 1.00 94.88 385 LYS A N 1
ATOM 3157 C CA . LYS A 1 385 ? 8.308 -11.147 -28.648 1.00 94.88 385 LYS A CA 1
ATOM 3158 C C . LYS A 1 385 ? 7.026 -10.564 -29.239 1.00 94.88 385 LYS A C 1
ATOM 3160 O O . LYS A 1 385 ? 6.775 -10.746 -30.429 1.00 94.88 385 LYS A O 1
ATOM 3165 N N . GLU A 1 386 ? 6.216 -9.894 -28.424 1.00 93.25 386 GLU A N 1
ATOM 3166 C CA . GLU A 1 386 ? 4.938 -9.344 -28.853 1.00 93.25 386 GLU A CA 1
ATOM 3167 C C . GLU A 1 386 ? 5.116 -8.161 -29.805 1.00 93.25 386 GLU A C 1
ATOM 3169 O O . GLU A 1 386 ? 5.912 -7.247 -29.581 1.00 93.25 386 GLU A O 1
ATOM 3174 N N . SER A 1 387 ? 4.318 -8.160 -30.873 1.00 89.06 387 SER A N 1
ATOM 3175 C CA . SER A 1 387 ? 4.307 -7.079 -31.867 1.00 89.06 387 SER A CA 1
ATOM 3176 C C . SER A 1 387 ? 3.620 -5.816 -31.342 1.00 89.06 387 SER A C 1
ATOM 3178 O O . SER A 1 387 ? 4.031 -4.701 -31.668 1.00 89.06 387 SER A O 1
ATOM 3180 N N . PHE A 1 388 ? 2.610 -5.985 -30.487 1.00 90.62 388 PHE A N 1
ATOM 3181 C CA . PHE A 1 388 ? 1.850 -4.902 -29.877 1.00 90.62 388 PHE A CA 1
ATOM 3182 C C . PHE A 1 388 ? 1.793 -5.101 -28.366 1.00 90.62 388 PHE A C 1
ATOM 3184 O O . PHE A 1 388 ? 1.146 -6.016 -27.867 1.00 90.62 388 PHE A O 1
ATOM 3191 N N . VAL A 1 389 ? 2.466 -4.214 -27.634 1.00 94.44 389 VAL A N 1
ATOM 3192 C CA . VAL A 1 389 ? 2.509 -4.235 -26.169 1.00 94.44 389 VAL A CA 1
ATOM 3193 C C . VAL A 1 389 ? 1.749 -3.026 -25.643 1.00 94.44 389 VAL A C 1
ATOM 3195 O O . VAL A 1 389 ? 2.116 -1.883 -25.923 1.00 94.44 389 VAL A O 1
ATOM 3198 N N . SER A 1 390 ? 0.698 -3.272 -24.864 1.00 95.94 390 SER A N 1
ATOM 3199 C CA . SER A 1 390 ? -0.056 -2.214 -24.195 1.00 95.94 390 SER A CA 1
ATOM 3200 C C . SER A 1 390 ? 0.808 -1.467 -23.165 1.00 95.94 390 SER A C 1
ATOM 3202 O O . SER A 1 390 ? 1.788 -2.007 -22.623 1.00 95.94 39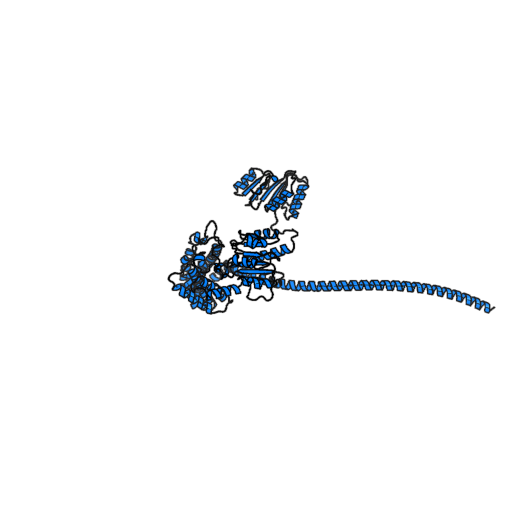0 SER A O 1
ATOM 3204 N N . PRO A 1 391 ? 0.433 -0.229 -22.817 1.00 96.88 391 PRO A N 1
ATOM 3205 C CA . PRO A 1 391 ? 1.112 0.527 -21.771 1.00 96.88 391 PRO A CA 1
ATOM 3206 C C . PRO A 1 391 ? 1.183 -0.202 -20.424 1.00 96.88 391 PRO A C 1
ATOM 3208 O O . PRO A 1 391 ? 2.240 -0.230 -19.787 1.00 96.88 391 PRO A O 1
ATOM 3211 N N . HIS A 1 392 ? 0.107 -0.871 -20.002 1.00 95.62 392 HIS A N 1
ATOM 3212 C CA . HIS A 1 392 ? 0.116 -1.632 -18.750 1.00 95.62 392 HIS A CA 1
ATOM 3213 C C . HIS A 1 392 ? 0.894 -2.953 -18.824 1.00 95.62 392 HIS A C 1
ATOM 3215 O O . HIS A 1 392 ? 1.517 -3.332 -17.830 1.00 95.62 392 HIS A O 1
ATOM 3221 N N . GLN A 1 393 ? 0.964 -3.621 -19.980 1.00 97.19 393 GLN A N 1
ATOM 3222 C CA . GLN A 1 393 ? 1.915 -4.727 -20.160 1.00 97.19 393 GLN A CA 1
ATOM 3223 C C . GLN A 1 393 ? 3.360 -4.234 -20.009 1.00 97.19 393 GLN A C 1
ATOM 3225 O O . GLN A 1 393 ? 4.155 -4.877 -19.322 1.00 97.19 393 GLN A O 1
ATOM 3230 N N . THR A 1 394 ? 3.681 -3.055 -20.560 1.00 96.75 394 THR A N 1
ATOM 3231 C CA . THR A 1 394 ? 5.004 -2.426 -20.404 1.00 96.75 394 THR A CA 1
ATOM 3232 C C . THR A 1 394 ? 5.306 -2.102 -18.936 1.00 96.75 394 THR A C 1
ATOM 3234 O O . THR A 1 394 ? 6.390 -2.420 -18.443 1.00 96.75 394 THR A O 1
ATOM 3237 N N . ARG A 1 395 ? 4.341 -1.534 -18.196 1.00 95.62 395 ARG A N 1
ATOM 3238 C CA . ARG A 1 395 ? 4.454 -1.283 -16.745 1.00 95.62 395 ARG A CA 1
ATOM 3239 C C . ARG A 1 395 ? 4.838 -2.554 -15.981 1.00 95.62 395 ARG A C 1
ATOM 3241 O O . ARG A 1 395 ? 5.749 -2.521 -15.144 1.00 95.62 395 ARG A O 1
ATOM 3248 N N . TRP A 1 396 ? 4.139 -3.661 -16.243 1.00 96.62 396 TRP A N 1
ATOM 3249 C CA . TRP A 1 396 ? 4.405 -4.929 -15.566 1.00 96.62 396 TRP A CA 1
ATOM 3250 C C . TRP A 1 396 ? 5.725 -5.546 -15.996 1.00 96.62 396 TRP A C 1
ATOM 3252 O O . TRP A 1 396 ? 6.476 -5.969 -15.126 1.00 96.62 396 TRP A O 1
ATOM 3262 N N . TYR A 1 397 ? 6.072 -5.508 -17.281 1.00 98.06 397 TYR A N 1
ATOM 3263 C CA . TYR A 1 397 ? 7.373 -5.957 -17.774 1.00 98.06 397 TYR A CA 1
ATOM 3264 C C . TYR A 1 397 ? 8.542 -5.273 -17.046 1.00 98.06 397 TYR A C 1
ATOM 3266 O O . TYR A 1 397 ? 9.442 -5.953 -16.547 1.00 98.06 397 TYR A O 1
ATOM 3274 N N . ILE A 1 398 ? 8.500 -3.942 -16.902 1.00 96.56 398 ILE A N 1
ATOM 3275 C CA . ILE A 1 398 ? 9.532 -3.186 -16.175 1.00 96.56 398 ILE A CA 1
ATOM 3276 C C . ILE A 1 398 ? 9.561 -3.612 -14.702 1.00 96.56 398 ILE A C 1
ATOM 3278 O O . ILE A 1 398 ? 10.616 -3.956 -14.171 1.00 96.56 398 ILE A O 1
ATOM 3282 N N . SER A 1 399 ? 8.396 -3.634 -14.048 1.00 95.81 399 SER A N 1
ATOM 3283 C CA . SER A 1 399 ? 8.281 -3.956 -12.618 1.00 95.81 399 SER A CA 1
ATOM 3284 C C . SER A 1 399 ? 8.750 -5.377 -12.291 1.00 95.81 399 SER A C 1
ATOM 3286 O O . SER A 1 399 ? 9.474 -5.585 -11.316 1.00 95.81 399 SER A O 1
ATOM 3288 N N . LEU A 1 400 ? 8.363 -6.350 -13.114 1.00 97.81 400 LEU A N 1
ATOM 3289 C CA . LEU A 1 400 ? 8.711 -7.760 -12.973 1.00 97.81 400 LEU A CA 1
ATOM 3290 C C . LEU A 1 400 ? 10.183 -8.023 -13.297 1.00 97.81 400 LEU A C 1
ATOM 3292 O O . LEU A 1 400 ? 10.825 -8.815 -12.608 1.00 97.81 400 LEU A O 1
ATOM 3296 N N . SER A 1 401 ? 10.752 -7.308 -14.269 1.00 98.38 401 SER A N 1
ATOM 3297 C CA . SER A 1 401 ? 12.190 -7.350 -14.549 1.00 98.38 401 SER A CA 1
ATOM 3298 C C . SER A 1 401 ? 12.999 -6.826 -13.358 1.00 98.38 401 SER A C 1
ATOM 3300 O O . SER A 1 401 ? 13.918 -7.497 -12.887 1.00 98.38 401 SER A O 1
ATOM 3302 N N . THR A 1 402 ? 12.609 -5.690 -12.768 1.00 97.81 402 THR A N 1
ATOM 3303 C CA . THR A 1 402 ? 13.231 -5.204 -11.524 1.00 97.81 402 THR A CA 1
ATOM 3304 C C . THR A 1 402 ? 13.094 -6.227 -10.392 1.00 97.81 402 THR A C 1
ATOM 3306 O O . THR A 1 402 ? 14.062 -6.492 -9.679 1.00 97.81 402 THR A O 1
ATOM 3309 N N . LEU A 1 403 ? 11.915 -6.835 -10.234 1.00 96.94 403 LEU A N 1
ATOM 3310 C CA . LEU A 1 403 ? 11.641 -7.831 -9.199 1.00 96.94 403 LEU A CA 1
ATOM 3311 C C . LEU A 1 403 ? 12.505 -9.092 -9.343 1.00 96.94 403 LEU A C 1
ATOM 3313 O O . LEU A 1 403 ? 13.097 -9.526 -8.355 1.00 96.94 403 LEU A O 1
ATOM 3317 N N . LEU A 1 404 ? 12.651 -9.647 -10.550 1.00 97.62 404 LEU A N 1
ATOM 3318 C CA . LEU A 1 404 ? 13.557 -10.775 -10.800 1.00 97.62 404 LEU A CA 1
ATOM 3319 C C . LEU A 1 404 ? 15.008 -10.414 -10.480 1.00 97.62 404 LEU A C 1
ATOM 3321 O O . LEU A 1 404 ? 15.703 -11.195 -9.825 1.00 97.62 404 LEU A O 1
ATOM 3325 N N . GLY A 1 405 ? 15.447 -9.212 -10.867 1.00 97.19 405 GLY A N 1
ATOM 3326 C CA . GLY A 1 405 ? 16.756 -8.683 -10.489 1.00 97.19 405 GLY A CA 1
ATOM 3327 C C . GLY A 1 405 ? 16.952 -8.690 -8.969 1.00 97.19 405 GLY A C 1
ATOM 3328 O O . GLY A 1 405 ? 17.955 -9.215 -8.476 1.00 97.19 405 GLY A O 1
ATOM 3329 N N . LEU A 1 406 ? 15.969 -8.191 -8.211 1.00 96.19 406 LEU A N 1
ATOM 3330 C CA . LEU A 1 406 ? 15.995 -8.177 -6.744 1.00 96.19 406 LEU A CA 1
ATOM 3331 C C . LEU A 1 406 ? 16.007 -9.589 -6.139 1.00 96.19 406 LEU A C 1
ATOM 3333 O O . LEU A 1 406 ? 16.789 -9.841 -5.221 1.00 96.19 406 LEU A O 1
ATOM 3337 N N . ILE A 1 407 ? 15.194 -10.515 -6.657 1.00 94.44 407 ILE A N 1
ATOM 3338 C CA . ILE A 1 407 ? 15.126 -11.905 -6.178 1.00 94.44 407 ILE A CA 1
ATOM 3339 C C . ILE A 1 407 ? 16.472 -12.610 -6.377 1.00 94.44 407 ILE A C 1
ATOM 3341 O O . ILE A 1 407 ? 17.018 -13.173 -5.426 1.00 94.44 407 ILE A O 1
ATOM 3345 N N . TYR A 1 408 ? 17.050 -12.552 -7.582 1.00 95.44 408 TYR A N 1
ATOM 3346 C CA . TYR A 1 408 ? 18.346 -13.182 -7.852 1.00 95.44 408 TYR A CA 1
ATOM 3347 C C . TYR A 1 408 ? 19.473 -12.561 -7.028 1.00 95.44 408 TYR A C 1
ATOM 3349 O O . TYR A 1 408 ? 20.318 -13.293 -6.514 1.00 95.44 408 TYR A O 1
ATOM 3357 N N . ARG A 1 409 ? 19.454 -11.236 -6.834 1.00 94.12 409 ARG A N 1
ATOM 3358 C CA . ARG A 1 409 ? 20.407 -10.542 -5.959 1.00 94.12 409 ARG A CA 1
ATOM 3359 C C . ARG A 1 409 ? 20.292 -11.023 -4.513 1.00 94.12 409 ARG A C 1
ATOM 3361 O O . ARG A 1 409 ? 21.314 -11.332 -3.913 1.00 94.12 409 ARG A O 1
ATOM 3368 N N . LYS A 1 410 ? 19.074 -11.138 -3.965 1.00 92.56 410 LYS A N 1
ATOM 3369 C CA . LYS A 1 410 ? 18.843 -11.639 -2.595 1.00 92.56 410 LYS A CA 1
ATOM 3370 C C . LYS A 1 410 ? 19.353 -13.074 -2.416 1.00 92.56 410 LYS A C 1
ATOM 3372 O O . LYS A 1 410 ? 19.872 -13.403 -1.357 1.00 92.56 410 LYS A O 1
ATOM 3377 N N . LYS A 1 411 ? 19.254 -13.906 -3.460 1.00 91.06 411 LYS A N 1
ATOM 3378 C CA . LYS A 1 411 ? 19.806 -15.272 -3.495 1.00 91.06 411 LYS A CA 1
ATOM 3379 C C . LYS A 1 411 ? 21.331 -15.335 -3.732 1.00 91.06 411 LYS A C 1
ATOM 3381 O O . LYS A 1 411 ? 21.878 -16.430 -3.766 1.00 91.06 411 LYS A O 1
ATOM 3386 N N . GLY A 1 412 ? 22.017 -14.205 -3.931 1.00 91.12 412 GLY A N 1
ATOM 3387 C CA . GLY A 1 412 ? 23.463 -14.149 -4.204 1.00 91.12 412 GLY A CA 1
ATOM 3388 C C . GLY A 1 412 ? 23.866 -14.389 -5.667 1.00 91.12 412 GLY A C 1
ATOM 3389 O O . GLY A 1 412 ? 25.051 -14.418 -5.989 1.00 91.12 412 GLY A O 1
ATOM 3390 N N . PHE A 1 413 ? 22.911 -14.523 -6.592 1.00 92.94 413 PHE A N 1
ATOM 3391 C CA . PHE A 1 413 ? 23.180 -14.767 -8.014 1.00 92.94 413 PHE A CA 1
ATOM 3392 C C . PHE A 1 413 ? 23.355 -13.456 -8.799 1.00 92.94 413 PHE A C 1
ATOM 3394 O O . PHE A 1 413 ? 22.524 -13.098 -9.637 1.00 92.94 413 PHE A O 1
ATOM 3401 N N . PHE A 1 414 ? 24.453 -12.734 -8.553 1.00 90.69 414 PHE A N 1
ATOM 3402 C CA . PHE A 1 414 ? 24.707 -11.407 -9.137 1.00 90.69 414 PHE A CA 1
ATOM 3403 C C . PHE A 1 414 ? 24.686 -11.388 -10.675 1.00 90.69 414 PHE A C 1
ATOM 3405 O O . PHE A 1 414 ? 23.988 -10.565 -11.263 1.00 90.69 414 PHE A O 1
ATOM 3412 N N . PHE A 1 415 ? 25.358 -12.332 -11.340 1.00 92.44 415 PHE A N 1
ATOM 3413 C CA . PHE A 1 415 ? 25.388 -12.398 -12.810 1.00 92.44 415 PHE A CA 1
ATOM 3414 C C . PHE A 1 415 ? 24.023 -12.707 -13.437 1.00 92.44 415 PHE A C 1
ATOM 3416 O O . PHE A 1 415 ? 23.745 -12.251 -14.541 1.00 92.44 415 PHE A O 1
ATOM 3423 N N . LYS A 1 416 ? 23.145 -13.435 -12.730 1.00 94.19 416 LYS A N 1
ATOM 3424 C CA . LYS A 1 416 ? 21.757 -13.648 -13.173 1.00 94.19 416 LYS A CA 1
ATOM 3425 C C . LYS A 1 416 ? 20.891 -12.416 -12.934 1.00 94.19 416 LYS A C 1
ATOM 3427 O O . LYS A 1 416 ? 19.943 -12.203 -13.672 1.00 94.19 416 LYS A O 1
ATOM 3432 N N . SER A 1 417 ? 21.206 -11.617 -11.919 1.00 96.31 417 SER A N 1
ATOM 3433 C CA . SER A 1 417 ? 20.458 -10.417 -11.540 1.00 96.31 417 SER A CA 1
ATOM 3434 C C . SER A 1 417 ? 20.665 -9.249 -12.517 1.00 96.31 417 SER A C 1
ATOM 3436 O O . SER A 1 417 ? 19.692 -8.597 -12.902 1.00 96.31 417 SER A O 1
ATOM 3438 N N . MET A 1 418 ? 21.904 -9.012 -12.971 1.00 96.19 418 MET A N 1
ATOM 3439 C CA . MET A 1 418 ? 22.241 -7.840 -13.797 1.00 96.19 418 MET A CA 1
ATOM 3440 C C . MET A 1 418 ? 21.421 -7.701 -15.094 1.00 96.19 418 MET A C 1
ATOM 3442 O O . MET A 1 418 ? 20.940 -6.592 -15.357 1.00 96.19 418 MET A O 1
ATOM 3446 N N . PRO A 1 419 ? 21.208 -8.772 -15.893 1.00 97.56 419 PRO A N 1
ATOM 3447 C CA . PRO A 1 419 ? 20.421 -8.684 -17.122 1.00 97.56 419 PRO A CA 1
ATOM 3448 C C . PRO A 1 419 ? 18.971 -8.262 -16.872 1.00 97.56 419 PRO A C 1
ATOM 3450 O O . PRO A 1 419 ? 18.420 -7.485 -17.642 1.00 97.56 419 PRO A O 1
ATOM 3453 N N . TRP A 1 420 ? 18.361 -8.703 -15.768 1.00 98.00 420 TRP A N 1
ATOM 3454 C CA . TRP A 1 420 ? 16.983 -8.337 -15.427 1.00 98.00 420 TRP A CA 1
ATOM 3455 C C . TRP A 1 420 ? 16.838 -6.857 -15.076 1.00 98.00 420 TRP A C 1
ATOM 3457 O O . TRP A 1 420 ? 15.929 -6.184 -15.557 1.00 98.00 420 TRP A O 1
ATOM 3467 N N . PHE A 1 421 ? 17.774 -6.309 -14.305 1.00 98.12 421 PHE A N 1
ATOM 3468 C CA . PHE A 1 421 ? 17.822 -4.865 -14.082 1.00 98.12 421 PHE A CA 1
ATOM 3469 C C . PHE A 1 421 ? 18.095 -4.091 -15.381 1.00 98.12 421 PHE A C 1
ATOM 3471 O O . PHE A 1 421 ? 17.557 -3.001 -15.557 1.00 98.12 421 PHE A O 1
ATOM 3478 N N . SER A 1 422 ? 18.895 -4.654 -16.294 1.00 97.50 422 SER A N 1
ATOM 3479 C CA . SER A 1 422 ? 19.166 -4.053 -17.604 1.00 97.50 422 SER A CA 1
ATOM 3480 C C . SER A 1 422 ? 17.909 -3.939 -18.460 1.00 97.50 422 SER A C 1
ATOM 3482 O O . SER A 1 422 ? 17.581 -2.843 -18.910 1.00 97.50 422 SER A O 1
ATOM 3484 N N . LYS A 1 423 ? 17.129 -5.022 -18.556 1.00 96.94 423 LYS A N 1
ATOM 3485 C CA . LYS A 1 423 ? 15.809 -5.028 -19.204 1.00 96.94 423 LYS A CA 1
ATOM 3486 C C . LYS A 1 423 ? 14.890 -3.922 -18.678 1.00 96.94 423 LYS A C 1
ATOM 3488 O O . LYS A 1 423 ? 14.255 -3.211 -19.458 1.00 96.94 423 LYS A O 1
ATOM 3493 N N . ALA A 1 424 ? 14.854 -3.736 -17.357 1.00 95.81 424 ALA A N 1
ATOM 3494 C CA . ALA A 1 424 ? 14.039 -2.698 -16.735 1.00 95.81 424 ALA A CA 1
ATOM 3495 C C . ALA A 1 424 ? 14.496 -1.284 -17.128 1.00 95.81 424 ALA A C 1
ATOM 3497 O O . ALA A 1 424 ? 13.671 -0.492 -17.576 1.00 95.81 424 ALA A O 1
ATOM 3498 N N . TYR A 1 425 ? 15.788 -0.951 -16.996 1.00 95.25 425 TYR A N 1
ATOM 3499 C CA . TYR A 1 425 ? 16.238 0.423 -17.245 1.00 95.25 425 TYR A CA 1
ATOM 3500 C C . TYR A 1 425 ? 16.379 0.797 -18.727 1.00 95.25 425 TYR A C 1
ATOM 3502 O O . TYR A 1 425 ? 16.326 1.980 -19.058 1.00 95.25 425 TYR A O 1
ATOM 3510 N N . GLN A 1 426 ? 16.544 -0.184 -19.622 1.00 93.75 426 GLN A N 1
ATOM 3511 C CA . GLN A 1 426 ? 16.574 0.038 -21.076 1.00 93.75 426 GLN A CA 1
ATOM 3512 C C . GLN A 1 426 ? 15.178 0.287 -21.660 1.00 93.75 426 GLN A C 1
ATOM 3514 O O . GLN A 1 426 ? 15.048 0.736 -22.797 1.00 93.75 426 GLN A O 1
ATOM 3519 N N . SER A 1 427 ? 14.126 0.009 -20.890 1.00 90.31 427 SER A N 1
ATOM 3520 C CA . SER A 1 427 ? 12.754 0.247 -21.317 1.00 90.31 427 SER A CA 1
ATOM 3521 C C . SER A 1 427 ? 12.438 1.741 -21.415 1.00 90.31 427 SER A C 1
ATOM 3523 O O . SER A 1 427 ? 12.882 2.563 -20.605 1.00 90.31 427 SER A O 1
ATOM 3525 N N . SER A 1 428 ? 11.613 2.099 -22.401 1.00 83.12 428 SER A N 1
ATOM 3526 C CA . SER A 1 428 ? 11.083 3.456 -22.515 1.00 83.12 428 SER A CA 1
ATOM 3527 C C . SER A 1 428 ? 9.864 3.639 -21.607 1.00 83.12 428 SER A C 1
ATOM 3529 O O . SER A 1 428 ? 8.869 2.931 -21.723 1.00 83.12 428 SER A O 1
ATOM 3531 N N . GLU A 1 429 ? 9.942 4.632 -20.731 1.00 74.06 429 GLU A N 1
ATOM 3532 C CA . GLU A 1 429 ? 8.879 5.182 -19.894 1.00 74.06 429 GLU A CA 1
ATOM 3533 C C . GLU A 1 429 ? 7.743 5.817 -20.694 1.00 74.06 429 GLU A C 1
ATOM 3535 O O . GLU A 1 429 ? 6.597 5.758 -20.257 1.00 74.06 429 GLU A O 1
ATOM 3540 N N . ARG A 1 430 ? 8.038 6.376 -21.879 1.00 80.12 430 ARG A N 1
ATOM 3541 C CA . ARG A 1 430 ? 7.034 7.020 -22.747 1.00 80.12 430 ARG A CA 1
ATOM 3542 C C . ARG A 1 430 ? 5.948 6.048 -23.210 1.00 80.12 430 ARG A C 1
ATOM 3544 O O . ARG A 1 430 ? 4.874 6.474 -23.610 1.00 80.12 430 ARG A O 1
ATOM 3551 N N . LYS A 1 431 ? 6.222 4.742 -23.139 1.00 88.50 431 LYS A N 1
ATOM 3552 C CA . LYS A 1 431 ? 5.251 3.679 -23.421 1.00 88.50 431 LYS A CA 1
ATOM 3553 C C . LYS A 1 431 ? 4.205 3.500 -22.316 1.00 88.50 431 LYS A C 1
ATOM 3555 O O . LYS A 1 431 ? 3.214 2.828 -22.558 1.00 88.50 431 LYS A O 1
ATOM 3560 N N . PHE A 1 432 ? 4.416 4.055 -21.121 1.00 93.06 432 PHE A N 1
ATOM 3561 C CA . PHE A 1 432 ? 3.465 4.007 -20.012 1.00 93.06 432 PHE A CA 1
ATOM 3562 C C . PHE A 1 432 ? 3.296 5.393 -19.385 1.00 93.06 432 PHE A C 1
ATOM 3564 O O . PHE A 1 432 ? 2.492 6.180 -19.866 1.00 93.06 432 PHE A O 1
ATOM 3571 N N . SER A 1 433 ? 4.034 5.690 -18.321 1.00 92.31 433 SER A N 1
ATOM 3572 C CA . SER A 1 433 ? 3.951 6.930 -17.555 1.00 92.31 433 SER A CA 1
ATOM 3573 C C . SER A 1 433 ? 5.288 7.146 -16.844 1.00 92.31 433 SER A C 1
ATOM 3575 O O . SER A 1 433 ? 5.903 6.156 -16.423 1.00 92.31 433 SER A O 1
ATOM 3577 N N . PRO A 1 434 ? 5.733 8.399 -16.636 1.00 92.62 434 PRO A N 1
ATOM 3578 C CA . PRO A 1 434 ? 6.956 8.696 -15.888 1.00 92.62 434 PRO A CA 1
ATOM 3579 C C . PRO A 1 434 ? 6.991 8.100 -14.477 1.00 92.62 434 PRO A C 1
ATOM 3581 O O . PRO A 1 434 ? 8.066 7.861 -13.937 1.00 92.62 434 PRO A O 1
ATOM 3584 N N . THR A 1 435 ? 5.836 7.792 -13.881 1.00 90.38 435 THR A N 1
ATOM 3585 C CA . THR A 1 435 ? 5.736 7.186 -12.543 1.00 90.38 435 THR A CA 1
ATOM 3586 C C . THR A 1 435 ? 6.473 5.841 -12.425 1.00 90.38 435 THR A C 1
ATOM 3588 O O . THR A 1 435 ? 6.936 5.471 -11.341 1.00 90.38 435 THR A O 1
ATOM 3591 N N . ILE A 1 436 ? 6.678 5.123 -13.540 1.00 92.50 436 ILE A N 1
ATOM 3592 C CA . ILE A 1 436 ? 7.461 3.874 -13.570 1.00 92.50 436 ILE A CA 1
ATOM 3593 C C . ILE A 1 436 ? 8.969 4.092 -13.375 1.00 92.50 436 ILE A C 1
ATOM 3595 O O . ILE A 1 436 ? 9.707 3.132 -13.130 1.00 92.50 436 ILE A O 1
ATOM 3599 N N . ALA A 1 437 ? 9.437 5.345 -13.418 1.00 94.50 437 ALA A N 1
ATOM 3600 C CA . ALA A 1 437 ? 10.829 5.709 -13.178 1.00 94.50 437 ALA A CA 1
ATOM 3601 C C . ALA A 1 437 ? 11.351 5.208 -11.826 1.00 94.50 437 ALA A C 1
ATOM 3603 O O . ALA A 1 437 ? 12.533 4.895 -11.713 1.00 94.50 437 ALA A O 1
ATOM 3604 N N . THR A 1 438 ? 10.482 5.030 -10.825 1.00 91.88 438 THR A N 1
ATOM 3605 C CA . THR A 1 438 ? 10.851 4.401 -9.545 1.00 91.88 438 THR A CA 1
ATOM 3606 C C . THR A 1 438 ? 11.530 3.042 -9.735 1.00 91.88 438 THR A C 1
ATOM 3608 O O . THR A 1 438 ? 12.548 2.767 -9.103 1.00 91.88 438 THR A O 1
ATOM 3611 N N . LYS A 1 439 ? 11.026 2.196 -10.644 1.00 94.19 439 LYS A N 1
ATOM 3612 C CA . LYS A 1 439 ? 11.603 0.874 -10.948 1.00 94.19 439 LYS A CA 1
ATOM 3613 C C . LYS A 1 439 ? 12.826 0.964 -11.853 1.00 94.19 439 LYS A C 1
ATOM 3615 O O . LYS A 1 439 ? 13.792 0.225 -11.652 1.00 94.19 439 LYS A O 1
ATOM 3620 N N . ILE A 1 440 ? 12.824 1.900 -12.800 1.00 97.00 440 ILE A N 1
ATOM 3621 C CA . ILE A 1 440 ? 13.960 2.147 -13.700 1.00 97.00 440 ILE A CA 1
ATOM 3622 C C . ILE A 1 440 ? 15.182 2.631 -12.908 1.00 97.00 440 ILE A C 1
ATOM 3624 O O . ILE A 1 440 ? 16.245 2.014 -12.980 1.00 97.00 440 ILE A O 1
ATOM 3628 N N . LEU A 1 441 ? 15.033 3.680 -12.096 1.00 97.12 441 LEU A N 1
ATOM 3629 C CA . LEU A 1 441 ? 16.121 4.243 -11.293 1.00 97.12 441 LEU A CA 1
ATOM 3630 C C . LEU A 1 441 ? 16.578 3.284 -10.190 1.00 97.12 441 LEU A C 1
ATOM 3632 O O . LEU A 1 441 ? 17.781 3.155 -9.960 1.00 97.12 441 LEU A O 1
ATOM 3636 N N . GLN A 1 442 ? 15.654 2.535 -9.572 1.00 96.31 442 GLN A N 1
ATOM 3637 C CA . GLN A 1 442 ? 16.015 1.432 -8.677 1.00 96.31 442 GLN A CA 1
ATOM 3638 C C . GLN A 1 442 ? 16.904 0.405 -9.394 1.00 96.31 442 GLN A C 1
ATOM 3640 O O . GLN A 1 442 ? 17.908 -0.035 -8.838 1.00 96.31 442 GLN A O 1
ATOM 3645 N N . SER A 1 443 ? 16.571 0.039 -10.633 1.00 97.81 443 SER A N 1
ATOM 3646 C CA . SER A 1 443 ? 17.341 -0.935 -11.416 1.00 97.81 443 SER A CA 1
ATOM 3647 C C . SER A 1 443 ? 18.725 -0.407 -11.799 1.00 97.81 443 SER A C 1
ATOM 3649 O O . SER A 1 443 ? 19.703 -1.148 -11.682 1.00 97.81 443 SER A O 1
ATOM 3651 N N . TYR A 1 444 ? 18.838 0.873 -12.179 1.00 98.12 444 TYR A N 1
ATOM 3652 C CA . TYR A 1 444 ? 20.131 1.544 -12.357 1.00 98.12 444 TYR A CA 1
ATOM 3653 C C . TYR A 1 444 ? 20.968 1.474 -11.081 1.00 98.12 444 TYR A C 1
ATOM 3655 O O . TYR A 1 444 ? 22.094 0.983 -11.110 1.00 98.12 444 TYR A O 1
ATOM 3663 N N . TYR A 1 445 ? 20.406 1.904 -9.949 1.00 96.56 445 TYR A N 1
ATOM 3664 C CA . TYR A 1 445 ? 21.101 1.919 -8.665 1.00 96.56 445 TYR A CA 1
ATOM 3665 C C . TYR A 1 445 ? 21.617 0.528 -8.271 1.00 96.56 445 TYR A C 1
ATOM 3667 O O . TYR A 1 445 ? 22.782 0.376 -7.896 1.00 96.56 445 TYR A O 1
ATOM 3675 N N . MET A 1 446 ? 20.778 -0.506 -8.393 1.00 96.00 446 MET A N 1
ATOM 3676 C CA . MET A 1 446 ? 21.170 -1.877 -8.054 1.00 96.00 446 MET A CA 1
ATOM 3677 C C . MET A 1 446 ? 22.297 -2.385 -8.959 1.00 96.00 446 MET A C 1
ATOM 3679 O O . MET A 1 446 ? 23.271 -2.941 -8.459 1.00 96.00 446 MET A O 1
ATOM 3683 N N . ASN A 1 447 ? 22.222 -2.143 -10.271 1.00 96.44 447 ASN A N 1
ATOM 3684 C CA . ASN A 1 447 ? 23.282 -2.557 -11.190 1.00 96.44 447 ASN A CA 1
ATOM 3685 C C . ASN A 1 447 ? 24.596 -1.797 -10.963 1.00 96.44 447 ASN A C 1
ATOM 3687 O O . ASN A 1 447 ? 25.660 -2.411 -10.937 1.00 96.44 447 ASN A O 1
ATOM 3691 N N . ILE A 1 448 ? 24.538 -0.480 -10.757 1.00 95.75 448 ILE A N 1
ATOM 3692 C CA . ILE A 1 448 ? 25.722 0.360 -10.524 1.00 95.75 448 ILE A CA 1
ATOM 3693 C C . ILE A 1 448 ? 26.424 -0.055 -9.230 1.00 95.75 448 ILE A C 1
ATOM 3695 O O . ILE A 1 448 ? 27.633 -0.274 -9.231 1.00 95.75 448 ILE A O 1
ATOM 3699 N N . THR A 1 449 ? 25.679 -0.223 -8.135 1.00 92.88 449 THR A N 1
ATOM 3700 C CA . THR A 1 449 ? 26.258 -0.664 -6.855 1.00 92.88 449 THR A CA 1
ATOM 3701 C C . THR A 1 449 ? 26.874 -2.060 -6.952 1.00 92.88 449 THR A C 1
ATOM 3703 O O . THR A 1 449 ? 27.951 -2.287 -6.402 1.00 92.88 449 THR A O 1
ATOM 3706 N N . MET A 1 450 ? 26.258 -2.973 -7.710 1.00 92.44 450 MET A N 1
ATOM 3707 C CA . MET A 1 450 ? 26.837 -4.288 -7.991 1.00 92.44 450 MET A CA 1
ATOM 3708 C C . MET A 1 450 ? 28.129 -4.192 -8.815 1.00 92.44 450 MET A C 1
ATOM 3710 O O . MET A 1 450 ? 29.120 -4.820 -8.454 1.00 92.44 450 MET A O 1
ATOM 3714 N N . LEU A 1 451 ? 28.166 -3.381 -9.876 1.00 92.88 451 LEU A N 1
ATOM 3715 C CA . LEU A 1 451 ? 29.385 -3.162 -10.667 1.00 92.88 451 LEU A CA 1
ATOM 3716 C C . LEU A 1 451 ? 30.519 -2.573 -9.821 1.00 92.88 451 LEU A C 1
ATOM 3718 O O . LEU A 1 451 ? 31.651 -3.037 -9.926 1.00 92.88 451 LEU A O 1
ATOM 3722 N N . ILE A 1 452 ? 30.211 -1.613 -8.944 1.00 91.56 452 ILE A N 1
ATOM 3723 C CA . ILE A 1 452 ? 31.181 -1.050 -7.993 1.00 91.56 452 ILE A CA 1
ATOM 3724 C C . ILE A 1 452 ? 31.704 -2.138 -7.049 1.00 91.56 452 ILE A C 1
ATOM 3726 O O . ILE A 1 452 ? 32.911 -2.226 -6.848 1.00 91.56 452 ILE A O 1
ATOM 3730 N N . SER A 1 453 ? 30.830 -2.998 -6.512 1.00 89.25 453 SER A N 1
ATOM 3731 C CA . SER A 1 453 ? 31.246 -4.102 -5.629 1.00 89.25 453 SER A CA 1
ATOM 3732 C C . SER A 1 453 ? 32.113 -5.161 -6.321 1.00 89.25 453 SER A C 1
ATOM 3734 O O . SER A 1 453 ? 32.868 -5.856 -5.655 1.00 89.25 453 SER A O 1
ATOM 3736 N N . LEU A 1 454 ? 32.019 -5.265 -7.650 1.00 90.25 454 LEU A N 1
ATOM 3737 C CA . LEU A 1 454 ? 32.845 -6.135 -8.492 1.00 90.25 454 LEU A CA 1
ATOM 3738 C C . LEU A 1 454 ? 34.073 -5.407 -9.069 1.00 90.25 454 LEU A C 1
ATOM 3740 O O . LEU A 1 454 ? 34.689 -5.901 -10.014 1.00 90.25 454 LEU A O 1
ATOM 3744 N N . GLU A 1 455 ? 34.380 -4.207 -8.567 1.00 90.06 455 GLU A N 1
ATOM 3745 C CA . GLU A 1 455 ? 35.495 -3.355 -9.007 1.00 90.06 455 GLU A CA 1
ATOM 3746 C C . GLU A 1 455 ? 35.442 -2.965 -10.500 1.00 90.06 455 GLU A C 1
ATOM 3748 O O . GLU A 1 455 ? 36.421 -2.514 -11.095 1.00 90.06 455 GLU A O 1
ATOM 3753 N N . LYS A 1 456 ? 34.267 -3.063 -11.135 1.00 92.19 456 LYS A N 1
ATOM 3754 C CA . LYS A 1 456 ? 34.023 -2.653 -12.529 1.00 92.19 456 LYS A CA 1
ATOM 3755 C C . LYS A 1 456 ? 33.649 -1.173 -12.608 1.00 92.19 456 LYS A C 1
ATOM 3757 O O . LYS A 1 456 ? 32.571 -0.808 -13.079 1.00 92.19 456 LYS A O 1
ATOM 3762 N N . ILE A 1 457 ? 34.554 -0.311 -12.143 1.00 91.19 457 ILE A N 1
ATOM 3763 C CA . ILE A 1 457 ? 34.310 1.135 -12.000 1.00 91.19 457 ILE A CA 1
ATOM 3764 C C . ILE A 1 457 ? 34.024 1.813 -13.344 1.00 91.19 457 ILE A C 1
ATOM 3766 O O . ILE A 1 457 ? 33.118 2.634 -13.429 1.00 91.19 457 ILE A O 1
ATOM 3770 N N . THR A 1 458 ? 34.731 1.446 -14.414 1.00 93.44 458 THR A N 1
ATOM 3771 C CA . THR A 1 458 ? 34.508 2.023 -15.752 1.00 93.44 458 THR A CA 1
ATOM 3772 C C . THR A 1 458 ? 33.089 1.758 -16.256 1.00 93.44 458 THR A C 1
ATOM 3774 O O . THR A 1 458 ? 32.392 2.687 -16.661 1.00 93.44 458 THR A O 1
ATOM 3777 N N . SER A 1 459 ? 32.620 0.512 -16.155 1.00 93.62 459 SER A N 1
ATOM 3778 C CA . SER A 1 459 ? 31.248 0.130 -16.505 1.00 93.62 459 SER A CA 1
ATOM 3779 C C . SER A 1 459 ? 30.213 0.821 -15.616 1.00 93.62 459 SER A C 1
ATOM 3781 O O . SER A 1 459 ? 29.182 1.269 -16.115 1.00 93.62 459 SER A O 1
ATOM 3783 N N . ALA A 1 460 ? 30.490 0.940 -14.312 1.00 94.19 460 ALA A N 1
ATOM 3784 C CA . ALA A 1 460 ? 29.618 1.645 -13.378 1.00 94.19 460 ALA A CA 1
ATOM 3785 C C . ALA A 1 460 ? 29.469 3.129 -13.749 1.00 94.19 460 ALA A C 1
ATOM 3787 O O . ALA A 1 460 ? 28.353 3.643 -13.738 1.00 94.19 460 ALA A O 1
ATOM 3788 N N . THR A 1 461 ? 30.561 3.799 -14.128 1.00 94.06 461 THR A N 1
ATOM 3789 C CA . THR A 1 461 ? 30.556 5.210 -14.538 1.00 94.06 461 THR A CA 1
ATOM 3790 C C . THR A 1 461 ? 29.741 5.433 -15.808 1.00 94.06 461 THR A C 1
ATOM 3792 O O . THR A 1 461 ? 28.885 6.314 -15.817 1.00 94.06 461 THR A O 1
ATOM 3795 N N . VAL A 1 462 ? 29.929 4.604 -16.843 1.00 95.62 462 VAL A N 1
ATOM 3796 C CA . VAL A 1 462 ? 29.148 4.697 -18.093 1.00 95.62 462 VAL A CA 1
ATOM 3797 C C . VAL A 1 462 ? 27.653 4.527 -17.818 1.00 95.62 462 VAL A C 1
ATOM 3799 O O . VAL A 1 462 ? 26.825 5.295 -18.310 1.00 95.62 462 VAL A O 1
ATOM 3802 N N . LEU A 1 463 ? 27.297 3.534 -16.998 1.00 96.31 463 LEU A N 1
ATOM 3803 C CA . LEU A 1 463 ? 25.903 3.279 -16.653 1.00 96.31 463 LEU A CA 1
ATOM 3804 C C . LEU A 1 463 ? 25.300 4.417 -15.815 1.00 96.31 463 LEU A C 1
ATOM 3806 O O . LEU A 1 463 ? 24.129 4.760 -15.978 1.00 96.31 463 LEU A O 1
ATOM 3810 N N . LEU A 1 464 ? 26.101 5.026 -14.944 1.00 96.19 464 LEU A N 1
ATOM 3811 C CA . LEU A 1 464 ? 25.694 6.160 -14.130 1.00 96.19 464 LEU A CA 1
ATOM 3812 C C . LEU A 1 464 ? 25.460 7.421 -14.969 1.00 96.19 464 LEU A C 1
ATOM 3814 O O . LEU A 1 464 ? 24.458 8.098 -14.752 1.00 96.19 464 LEU A O 1
ATOM 3818 N N . ASP A 1 465 ? 26.302 7.696 -15.964 1.00 95.56 465 ASP A N 1
ATOM 3819 C CA . ASP A 1 465 ? 26.090 8.808 -16.902 1.00 95.56 465 ASP A CA 1
ATOM 3820 C C . ASP A 1 465 ? 24.808 8.621 -17.720 1.00 95.56 465 ASP A C 1
ATOM 3822 O O . ASP A 1 465 ? 23.997 9.542 -17.830 1.00 95.56 465 ASP A O 1
ATOM 3826 N N . SER A 1 466 ? 24.551 7.396 -18.192 1.00 95.25 466 SER A N 1
ATOM 3827 C CA . SER A 1 466 ? 23.268 7.046 -18.815 1.00 95.25 466 SER A CA 1
ATOM 3828 C C . SER A 1 466 ? 22.085 7.292 -17.870 1.00 95.25 466 SER A C 1
ATOM 3830 O O . SER A 1 466 ? 21.068 7.841 -18.298 1.00 95.25 466 SER A O 1
ATOM 3832 N N . SER A 1 467 ? 22.216 6.939 -16.586 1.00 96.62 467 SER A N 1
ATOM 3833 C CA . SER A 1 467 ? 21.151 7.153 -15.603 1.00 96.62 467 SER A CA 1
ATOM 3834 C C . SER A 1 467 ? 20.858 8.637 -15.354 1.00 96.62 467 SER A C 1
ATOM 3836 O O . SER A 1 467 ? 19.697 8.995 -15.186 1.00 96.62 467 SER A O 1
ATOM 3838 N N . ILE A 1 468 ? 21.872 9.511 -15.394 1.00 95.56 468 ILE A N 1
ATOM 3839 C CA . ILE A 1 468 ? 21.701 10.963 -15.216 1.00 95.56 468 ILE A CA 1
ATOM 3840 C C . ILE A 1 468 ? 20.916 11.561 -16.384 1.00 95.56 468 ILE A C 1
ATOM 3842 O O . ILE A 1 468 ? 19.983 12.328 -16.154 1.00 95.56 468 ILE A O 1
ATOM 3846 N N . ASN A 1 469 ? 21.222 11.163 -17.621 1.00 93.50 469 ASN A N 1
ATOM 3847 C CA . ASN A 1 469 ? 20.434 11.589 -18.782 1.00 93.50 469 ASN A CA 1
ATOM 3848 C C . ASN A 1 469 ? 18.969 11.155 -18.635 1.00 93.50 469 ASN A C 1
ATOM 3850 O O . ASN A 1 469 ? 18.058 11.952 -18.839 1.00 93.50 469 ASN A O 1
ATOM 3854 N N . ARG A 1 470 ? 18.745 9.920 -18.170 1.00 93.44 470 ARG A N 1
ATOM 3855 C CA . ARG A 1 470 ? 17.400 9.397 -17.910 1.00 93.44 470 ARG A CA 1
ATOM 3856 C C . ARG A 1 470 ? 16.645 10.184 -16.838 1.00 93.44 470 ARG A C 1
ATOM 3858 O O . ARG A 1 470 ? 15.449 10.408 -16.966 1.00 93.44 470 ARG A O 1
ATOM 3865 N N . ILE A 1 471 ? 17.339 10.590 -15.775 1.00 95.25 471 ILE A N 1
ATOM 3866 C CA . ILE A 1 471 ? 16.778 11.417 -14.701 1.00 95.25 471 ILE A CA 1
ATOM 3867 C C . ILE A 1 471 ? 16.257 12.742 -15.264 1.00 95.25 471 ILE A C 1
ATOM 3869 O O . ILE A 1 471 ? 15.148 13.145 -14.923 1.00 95.25 471 ILE A O 1
ATOM 3873 N N . ILE A 1 472 ? 17.026 13.398 -16.138 1.00 93.12 472 ILE A N 1
ATOM 3874 C CA . ILE A 1 472 ? 16.620 14.662 -16.767 1.00 93.12 472 ILE A CA 1
ATOM 3875 C C . ILE A 1 472 ? 15.326 14.468 -17.567 1.00 93.12 472 ILE A C 1
ATOM 3877 O O . ILE A 1 472 ? 14.409 15.275 -17.428 1.00 93.12 472 ILE A O 1
ATOM 3881 N N . ASP A 1 473 ? 15.206 13.370 -18.320 1.00 91.06 473 ASP A N 1
ATOM 3882 C CA . ASP A 1 473 ? 13.975 13.045 -19.054 1.00 91.06 473 ASP A CA 1
ATOM 3883 C C . ASP A 1 473 ? 12.762 12.890 -18.119 1.00 91.06 473 ASP A C 1
ATOM 3885 O O . ASP A 1 473 ? 11.682 13.393 -18.423 1.00 91.06 473 ASP A O 1
ATOM 3889 N N . PHE A 1 474 ? 12.928 12.251 -16.952 1.00 91.25 474 PHE A N 1
ATOM 3890 C CA . PHE A 1 474 ? 11.837 12.049 -15.984 1.00 91.25 474 PHE A CA 1
ATOM 3891 C C . PHE A 1 474 ? 11.341 13.335 -15.318 1.00 91.25 474 PHE A C 1
ATOM 3893 O O . PHE A 1 474 ? 10.197 13.379 -14.857 1.00 91.25 474 PHE A O 1
ATOM 3900 N N . PHE A 1 475 ? 12.178 14.372 -15.260 1.00 91.50 475 PHE A N 1
ATOM 3901 C CA . PHE A 1 475 ? 11.784 15.695 -14.774 1.00 91.50 475 PHE A CA 1
ATOM 3902 C C . PHE A 1 475 ? 11.323 16.630 -15.897 1.00 91.50 475 PHE A C 1
ATOM 3904 O O . PHE A 1 475 ? 10.627 17.606 -15.624 1.00 91.50 475 PHE A O 1
ATOM 3911 N N . ASN A 1 476 ? 11.645 16.320 -17.154 1.00 92.19 476 ASN A N 1
ATOM 3912 C CA . ASN A 1 476 ? 11.224 17.081 -18.324 1.00 92.19 476 ASN A CA 1
ATOM 3913 C C . ASN A 1 476 ? 9.955 16.488 -18.960 1.00 92.19 476 ASN A C 1
ATOM 3915 O O . ASN A 1 476 ? 9.961 16.029 -20.105 1.00 92.19 476 ASN A O 1
ATOM 3919 N N . VAL A 1 477 ? 8.860 16.472 -18.197 1.00 90.19 477 VAL A N 1
ATOM 3920 C CA . VAL A 1 477 ? 7.576 15.899 -18.627 1.00 90.19 477 VAL A CA 1
ATOM 3921 C C . VAL A 1 477 ? 6.487 16.968 -18.641 1.00 90.19 477 VAL A C 1
ATOM 3923 O O . VAL A 1 477 ? 6.482 17.890 -17.829 1.00 90.19 477 VAL A O 1
ATOM 3926 N N . HIS A 1 478 ? 5.540 16.830 -19.568 1.00 91.44 478 HIS A N 1
ATOM 3927 C CA . HIS A 1 478 ? 4.353 17.669 -19.648 1.00 91.44 478 HIS A CA 1
ATOM 3928 C C . HIS A 1 478 ? 3.539 17.663 -18.338 1.00 91.44 478 HIS A C 1
ATOM 3930 O O . HIS A 1 478 ? 3.332 16.619 -17.719 1.00 91.44 478 HIS A O 1
ATOM 3936 N N . GLU A 1 479 ? 2.998 18.822 -17.955 1.00 91.31 479 GLU A N 1
ATOM 3937 C CA . GLU A 1 479 ? 2.252 19.029 -16.702 1.00 91.31 479 GLU A CA 1
ATOM 3938 C C . GLU A 1 479 ? 1.078 18.057 -16.501 1.00 91.31 479 GLU A C 1
ATOM 3940 O O . GLU A 1 479 ? 0.835 17.601 -15.387 1.00 91.31 479 GLU A O 1
ATOM 3945 N N . ASN A 1 480 ? 0.394 17.685 -17.585 1.00 92.12 480 ASN A N 1
ATOM 3946 C CA . ASN A 1 480 ? -0.712 16.724 -17.563 1.00 92.12 480 ASN A CA 1
ATOM 3947 C C . ASN A 1 480 ? -0.278 15.304 -17.159 1.00 92.12 480 ASN A C 1
ATOM 3949 O O . ASN A 1 480 ? -1.063 14.586 -16.550 1.00 92.12 480 ASN A O 1
ATOM 3953 N N . GLU A 1 481 ? 0.952 14.896 -17.472 1.00 90.31 481 GLU A N 1
ATOM 3954 C CA . GLU A 1 481 ? 1.498 13.599 -17.047 1.00 90.31 481 GLU A CA 1
ATOM 3955 C C . GLU A 1 481 ? 2.002 13.644 -15.597 1.00 90.31 481 GLU A C 1
ATOM 3957 O O . GLU A 1 481 ? 1.989 12.630 -14.901 1.00 90.31 481 GLU A O 1
ATOM 3962 N N . LEU A 1 482 ? 2.420 14.827 -15.132 1.00 89.75 482 LEU A N 1
ATOM 3963 C CA . LEU A 1 482 ? 2.933 15.046 -13.780 1.00 89.75 482 LEU A CA 1
ATOM 3964 C C . LEU A 1 482 ? 1.819 15.227 -12.736 1.00 89.75 482 LEU A C 1
ATOM 3966 O O . LEU A 1 482 ? 1.919 14.705 -11.632 1.00 89.75 482 LEU A O 1
ATOM 3970 N N . LEU A 1 483 ? 0.777 15.996 -13.056 1.00 89.50 483 LEU A N 1
ATOM 3971 C CA . LEU A 1 483 ? -0.266 16.402 -12.103 1.00 89.50 483 LEU A CA 1
ATOM 3972 C C . LEU A 1 483 ? -1.668 15.921 -12.489 1.00 89.50 483 LEU A C 1
ATOM 3974 O O . LEU A 1 483 ? -2.584 16.005 -11.670 1.00 89.50 483 LEU A O 1
ATOM 3978 N N . GLY A 1 484 ? -1.866 15.448 -13.719 1.00 91.00 484 GLY A N 1
ATOM 3979 C CA . GLY A 1 484 ? -3.200 15.261 -14.276 1.00 91.00 484 GLY A CA 1
ATOM 3980 C C . GLY A 1 484 ? -3.895 16.599 -14.541 1.00 91.00 484 GLY A C 1
ATOM 3981 O O . GLY A 1 484 ? -3.290 17.560 -15.021 1.00 91.00 484 GLY A O 1
ATOM 3982 N N . ARG A 1 485 ? -5.194 16.687 -14.244 1.00 91.00 485 ARG A N 1
ATOM 3983 C CA . ARG A 1 485 ? -5.982 17.911 -14.466 1.00 91.00 485 ARG A CA 1
ATOM 3984 C C . ARG A 1 485 ? -5.671 18.963 -13.402 1.00 91.00 485 ARG A C 1
ATOM 3986 O O . ARG A 1 485 ? -5.958 18.748 -12.235 1.00 91.00 485 ARG A O 1
ATOM 3993 N N . LYS A 1 486 ? -5.257 20.172 -13.799 1.00 88.69 486 LYS A N 1
ATOM 3994 C CA . LYS A 1 486 ? -5.019 21.303 -12.866 1.00 88.69 486 LYS A CA 1
ATOM 3995 C C . LYS A 1 486 ? -6.186 21.607 -11.915 1.00 88.69 486 LYS A C 1
ATOM 3997 O O . LYS A 1 486 ? -5.957 21.958 -10.767 1.00 88.69 486 LYS A O 1
ATOM 4002 N N . LYS A 1 487 ? -7.434 21.469 -12.385 1.00 88.69 487 LYS A N 1
ATOM 4003 C CA . LYS A 1 487 ? -8.642 21.685 -11.561 1.00 88.69 487 LYS A CA 1
ATOM 4004 C C . LYS A 1 487 ? -8.886 20.575 -10.529 1.00 88.69 487 LYS A C 1
ATOM 4006 O O . LYS A 1 487 ? -9.613 20.809 -9.575 1.00 88.69 487 LYS A O 1
ATOM 4011 N N . ASN A 1 488 ? -8.340 19.381 -10.754 1.00 85.44 488 ASN A N 1
ATOM 4012 C CA . ASN A 1 488 ? -8.478 18.217 -9.881 1.00 85.44 488 ASN A CA 1
ATOM 4013 C C . ASN A 1 488 ? -7.191 17.363 -9.954 1.00 85.44 488 ASN A C 1
ATOM 4015 O O . ASN A 1 488 ? -7.152 16.384 -10.709 1.00 85.44 488 ASN A O 1
ATOM 4019 N N . PRO A 1 489 ? -6.104 17.788 -9.285 1.00 89.69 489 PRO A N 1
ATOM 4020 C CA . PRO A 1 489 ? -4.791 17.171 -9.439 1.00 89.69 489 PRO A CA 1
ATOM 4021 C C . PRO A 1 489 ? -4.710 15.788 -8.780 1.00 89.69 489 PRO A C 1
ATOM 4023 O O . PRO A 1 489 ? -5.291 15.546 -7.723 1.00 89.69 489 PRO A O 1
ATOM 4026 N N . LEU A 1 490 ? -3.918 14.891 -9.370 1.00 87.19 490 LEU A N 1
ATOM 4027 C CA . LEU A 1 490 ? -3.634 13.564 -8.817 1.00 87.19 490 LEU A CA 1
ATOM 4028 C C . LEU A 1 490 ? -2.483 13.637 -7.807 1.00 87.19 490 LEU A C 1
ATOM 4030 O O . LEU A 1 490 ? -1.313 13.479 -8.157 1.00 87.19 490 LEU A O 1
ATOM 4034 N N . ASN A 1 491 ? -2.805 13.842 -6.531 1.00 84.94 491 ASN A N 1
ATOM 4035 C CA . ASN A 1 491 ? -1.803 13.950 -5.463 1.00 84.94 491 ASN A CA 1
ATOM 4036 C C . ASN A 1 491 ? -0.856 12.733 -5.366 1.00 84.94 491 ASN A C 1
ATOM 4038 O O . ASN A 1 491 ? 0.328 12.902 -5.076 1.00 84.94 491 ASN A O 1
ATOM 4042 N N . PHE A 1 492 ? -1.334 11.519 -5.656 1.00 83.00 492 PHE A N 1
ATOM 4043 C CA . PHE A 1 492 ? -0.529 10.302 -5.553 1.00 83.00 492 PHE A CA 1
ATOM 4044 C C . PHE A 1 492 ? 0.650 10.277 -6.535 1.00 83.00 492 PHE A C 1
ATOM 4046 O O . PHE A 1 492 ? 1.675 9.664 -6.239 1.00 83.00 492 PHE A O 1
ATOM 4053 N N . VAL A 1 493 ? 0.547 10.972 -7.673 1.00 88.00 493 VAL A N 1
ATOM 4054 C CA . VAL A 1 493 ? 1.653 11.083 -8.633 1.00 88.00 493 VAL A CA 1
ATOM 4055 C C . VAL A 1 493 ? 2.828 11.822 -7.993 1.00 88.00 493 VAL A C 1
ATOM 4057 O O . VAL A 1 493 ? 3.975 11.408 -8.159 1.00 88.00 493 VAL A O 1
ATOM 4060 N N . MET A 1 494 ? 2.554 12.831 -7.160 1.00 89.06 494 MET A N 1
ATOM 4061 C CA . MET A 1 494 ? 3.589 13.555 -6.419 1.00 89.06 494 MET A CA 1
ATOM 4062 C C . MET A 1 494 ? 4.266 12.689 -5.357 1.00 89.06 494 MET A C 1
ATOM 4064 O O . MET A 1 494 ? 5.477 12.802 -5.174 1.00 89.06 494 MET A O 1
ATOM 4068 N N . TYR A 1 495 ? 3.533 11.780 -4.705 1.00 86.12 495 TYR A N 1
ATOM 4069 C CA . TYR A 1 495 ? 4.149 10.794 -3.809 1.00 86.12 495 TYR A CA 1
ATOM 4070 C C . TYR A 1 495 ? 5.099 9.857 -4.564 1.00 86.12 495 TYR A C 1
ATOM 4072 O O . TYR A 1 495 ? 6.168 9.526 -4.060 1.00 86.12 495 TYR A O 1
ATOM 4080 N N . ILE A 1 496 ? 4.771 9.487 -5.803 1.00 87.94 496 ILE A N 1
ATOM 4081 C CA . ILE A 1 496 ? 5.676 8.684 -6.632 1.00 87.94 496 ILE A CA 1
ATOM 4082 C C . ILE A 1 496 ? 6.893 9.511 -7.077 1.00 87.94 496 ILE A C 1
ATOM 4084 O O . ILE A 1 496 ? 8.017 9.013 -7.060 1.00 87.94 496 ILE A O 1
ATOM 4088 N N . TYR A 1 497 ? 6.707 10.783 -7.437 1.00 92.75 497 TYR A N 1
ATOM 4089 C CA . TYR A 1 497 ? 7.813 11.678 -7.795 1.00 92.75 497 TYR A CA 1
ATOM 4090 C C . TYR A 1 497 ? 8.754 11.965 -6.629 1.00 92.75 497 TYR A C 1
ATOM 4092 O O . TYR A 1 497 ? 9.963 12.073 -6.832 1.00 92.75 497 TYR A O 1
ATO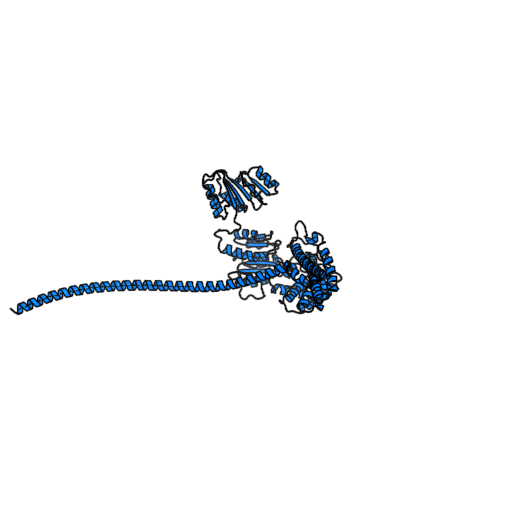M 4100 N N . HIS A 1 498 ? 8.232 12.008 -5.407 1.00 91.31 498 HIS A N 1
ATOM 4101 C CA . HIS A 1 498 ? 9.053 12.023 -4.207 1.00 91.31 498 HIS A CA 1
ATOM 4102 C C . HIS A 1 498 ? 10.021 10.817 -4.178 1.00 91.31 498 HIS A C 1
ATOM 4104 O O . HIS A 1 498 ? 11.223 10.995 -3.973 1.00 91.31 498 HIS A O 1
ATOM 4110 N N . ASP A 1 499 ? 9.547 9.604 -4.484 1.00 88.62 499 ASP A N 1
ATOM 4111 C CA . ASP A 1 499 ? 10.411 8.415 -4.557 1.00 88.62 499 ASP A CA 1
ATOM 4112 C C . ASP A 1 499 ? 11.409 8.474 -5.728 1.00 88.62 499 ASP A C 1
ATOM 4114 O O . ASP A 1 499 ? 12.549 8.020 -5.604 1.00 88.62 499 ASP A O 1
ATOM 4118 N N . ILE A 1 500 ? 11.018 9.052 -6.868 1.00 94.06 500 ILE A N 1
ATOM 4119 C CA . ILE A 1 500 ? 11.917 9.293 -8.014 1.00 94.06 500 ILE A CA 1
ATOM 4120 C C . ILE A 1 500 ? 13.059 10.238 -7.611 1.00 94.06 500 ILE A C 1
ATOM 4122 O O . ILE A 1 500 ? 14.220 9.991 -7.956 1.00 94.06 500 ILE A O 1
ATOM 4126 N N . ILE A 1 501 ? 12.756 11.296 -6.853 1.00 94.81 501 ILE A N 1
ATOM 4127 C CA . ILE A 1 501 ? 13.753 12.230 -6.315 1.00 94.81 501 ILE A CA 1
ATOM 4128 C C . ILE A 1 501 ? 14.691 11.506 -5.345 1.00 94.81 501 ILE A C 1
ATOM 4130 O O . ILE A 1 501 ? 15.906 11.671 -5.437 1.00 94.81 501 ILE A O 1
ATOM 4134 N N . ASP A 1 502 ? 14.172 10.652 -4.463 1.00 93.38 502 ASP A N 1
ATOM 4135 C CA . ASP A 1 502 ? 14.999 9.876 -3.534 1.00 93.38 502 ASP A CA 1
ATOM 4136 C C . ASP A 1 502 ? 15.990 8.949 -4.275 1.00 93.38 502 ASP A C 1
ATOM 4138 O O . ASP A 1 502 ? 17.189 8.941 -3.972 1.00 93.38 502 ASP A O 1
ATOM 4142 N N . TRP A 1 503 ? 15.544 8.245 -5.325 1.00 95.00 503 TRP A N 1
ATOM 4143 C CA . TRP A 1 503 ? 16.442 7.468 -6.193 1.00 95.00 503 TRP A CA 1
ATOM 4144 C C . TRP A 1 503 ? 17.454 8.337 -6.946 1.00 95.00 503 TRP A C 1
ATOM 4146 O O . TRP A 1 503 ? 18.616 7.948 -7.091 1.00 95.00 503 TRP A O 1
ATOM 4156 N N . THR A 1 504 ? 17.034 9.519 -7.391 1.00 96.31 504 THR A N 1
ATOM 4157 C CA . THR A 1 504 ? 17.904 10.503 -8.042 1.00 96.31 504 THR A CA 1
ATOM 4158 C C . THR A 1 504 ? 19.029 10.938 -7.104 1.00 96.31 504 THR A C 1
ATOM 4160 O O . THR A 1 504 ? 20.200 10.880 -7.482 1.00 96.31 504 THR A O 1
ATOM 4163 N N . ILE A 1 505 ? 18.708 11.275 -5.851 1.00 94.88 505 ILE A N 1
ATOM 4164 C CA . ILE A 1 505 ? 19.696 11.631 -4.821 1.00 94.88 505 ILE A CA 1
ATOM 4165 C C . ILE A 1 505 ? 20.691 10.483 -4.620 1.00 94.88 505 ILE A C 1
ATOM 4167 O O . ILE A 1 505 ? 21.902 10.714 -4.594 1.00 94.88 505 ILE A O 1
ATOM 4171 N N . LYS A 1 506 ? 20.207 9.236 -4.544 1.00 94.25 506 LYS A N 1
ATOM 4172 C CA . LYS A 1 506 ? 21.069 8.054 -4.380 1.00 94.25 506 LYS A CA 1
ATOM 4173 C C . LYS A 1 506 ? 22.086 7.893 -5.510 1.00 94.25 506 LYS A C 1
ATOM 4175 O O . LYS A 1 506 ? 23.247 7.576 -5.242 1.00 94.25 506 LYS A O 1
ATOM 4180 N N . LEU A 1 507 ? 21.666 8.110 -6.756 1.00 95.75 507 LEU A N 1
ATOM 4181 C CA . LEU A 1 507 ? 22.531 8.034 -7.937 1.00 95.75 507 LEU A CA 1
ATOM 4182 C C . LEU A 1 507 ? 23.521 9.209 -7.993 1.00 95.75 507 LEU A C 1
ATOM 4184 O O . LEU A 1 507 ? 24.713 8.997 -8.222 1.00 95.75 507 LEU A O 1
ATOM 4188 N N . ILE A 1 508 ? 23.074 10.431 -7.695 1.00 94.56 508 ILE A N 1
ATOM 4189 C CA . ILE A 1 508 ? 23.938 11.623 -7.640 1.00 94.56 508 ILE A CA 1
ATOM 4190 C C . ILE A 1 508 ? 25.024 11.471 -6.567 1.00 94.56 508 ILE A C 1
ATOM 4192 O O . ILE A 1 508 ? 26.190 11.787 -6.818 1.00 94.56 508 ILE A O 1
ATOM 4196 N N . ASN A 1 509 ? 24.678 10.935 -5.393 1.00 93.94 509 ASN A N 1
ATOM 4197 C CA . ASN A 1 509 ? 25.644 10.653 -4.332 1.00 93.94 509 ASN A CA 1
ATOM 4198 C C . ASN A 1 509 ? 26.732 9.680 -4.801 1.00 93.94 509 ASN A C 1
ATOM 4200 O O . ASN A 1 509 ? 27.912 9.928 -4.552 1.00 93.94 509 ASN A O 1
ATOM 4204 N N . ILE A 1 510 ? 26.365 8.621 -5.537 1.00 93.94 510 ILE A N 1
ATOM 4205 C CA . ILE A 1 510 ? 27.347 7.715 -6.151 1.00 93.94 510 ILE A CA 1
ATOM 4206 C C . ILE A 1 510 ? 28.243 8.493 -7.121 1.00 93.94 510 ILE A C 1
ATOM 4208 O O . ILE A 1 510 ? 29.463 8.396 -7.010 1.00 93.94 510 ILE A O 1
ATOM 4212 N N . LYS A 1 511 ? 27.676 9.312 -8.021 1.00 93.19 511 LYS A N 1
ATOM 4213 C CA . LYS A 1 511 ? 28.457 10.068 -9.023 1.00 93.19 511 LYS A CA 1
ATOM 4214 C C . LYS A 1 511 ? 29.481 10.979 -8.362 1.00 93.19 511 LYS A C 1
ATOM 4216 O O . LYS A 1 511 ? 30.652 10.980 -8.738 1.00 93.19 511 LYS A O 1
ATOM 4221 N N . ARG A 1 512 ? 29.059 11.712 -7.334 1.00 91.94 512 ARG A N 1
ATOM 4222 C CA . ARG A 1 512 ? 29.935 12.592 -6.559 1.00 91.94 512 ARG A CA 1
ATOM 4223 C C . ARG A 1 512 ? 31.049 11.812 -5.857 1.00 91.94 512 ARG A C 1
ATOM 4225 O O . ARG A 1 512 ? 32.196 12.252 -5.875 1.00 91.94 512 ARG A O 1
ATOM 4232 N N . SER A 1 513 ? 30.739 10.662 -5.261 1.00 90.12 513 SER A N 1
ATOM 4233 C CA . SER A 1 513 ? 31.738 9.820 -4.596 1.00 90.12 513 SER A CA 1
ATOM 4234 C C . SER A 1 513 ? 32.738 9.191 -5.568 1.00 90.12 513 SER A C 1
ATOM 4236 O O . SER A 1 513 ? 33.919 9.121 -5.224 1.00 90.12 513 SER A O 1
ATOM 4238 N N . LEU A 1 514 ? 32.298 8.789 -6.769 1.00 87.25 514 LEU A N 1
ATOM 4239 C CA . LEU A 1 514 ? 33.183 8.318 -7.842 1.00 87.25 514 LEU A CA 1
ATOM 4240 C C . LEU A 1 514 ? 34.147 9.431 -8.278 1.00 87.25 514 LEU A C 1
ATOM 4242 O O . LEU A 1 514 ? 35.349 9.202 -8.324 1.00 87.25 514 LEU A O 1
ATOM 4246 N N . ASN A 1 515 ? 33.644 10.648 -8.510 1.00 85.56 515 ASN A N 1
ATOM 4247 C CA . ASN A 1 515 ? 34.461 11.777 -8.973 1.00 85.56 515 ASN A CA 1
ATOM 4248 C C . ASN A 1 515 ? 35.556 12.198 -7.974 1.00 85.56 515 ASN A C 1
ATOM 4250 O O . ASN A 1 515 ? 36.590 12.715 -8.381 1.00 85.56 515 ASN A O 1
ATOM 4254 N N . ILE A 1 516 ? 35.332 12.000 -6.671 1.00 85.88 516 ILE A N 1
ATOM 4255 C CA . ILE A 1 516 ? 36.282 12.371 -5.604 1.00 85.88 516 ILE A CA 1
ATOM 4256 C C . ILE A 1 516 ? 37.096 11.140 -5.138 1.00 85.88 516 ILE A C 1
ATOM 4258 O O . ILE A 1 516 ? 37.821 11.209 -4.150 1.00 85.88 516 ILE A O 1
ATOM 4262 N N . ASN A 1 517 ? 36.987 9.992 -5.824 1.00 80.19 517 ASN A N 1
ATOM 4263 C CA . ASN A 1 517 ? 37.653 8.728 -5.472 1.00 80.19 517 ASN A CA 1
ATOM 4264 C C . ASN A 1 517 ? 37.399 8.260 -4.021 1.00 80.19 517 ASN A C 1
ATOM 4266 O O . ASN A 1 517 ? 38.248 7.631 -3.391 1.00 80.19 517 ASN A O 1
ATOM 4270 N N . ARG A 1 518 ? 36.210 8.541 -3.469 1.00 79.69 518 ARG A N 1
ATOM 4271 C CA . ARG A 1 518 ? 35.811 8.158 -2.100 1.00 79.69 518 ARG A CA 1
ATOM 4272 C C . ARG A 1 518 ? 34.678 7.139 -2.127 1.00 79.69 518 ARG A C 1
ATOM 4274 O O . ARG A 1 518 ? 33.555 7.438 -1.721 1.00 79.69 518 ARG A O 1
ATOM 4281 N N . MET A 1 519 ? 34.980 5.920 -2.566 1.00 68.81 519 MET A N 1
ATOM 4282 C CA . MET A 1 519 ? 33.988 4.861 -2.808 1.00 68.81 519 MET A CA 1
ATOM 4283 C C . MET A 1 519 ? 33.126 4.520 -1.581 1.00 68.81 519 MET A C 1
ATOM 4285 O O . MET A 1 519 ? 31.932 4.309 -1.720 1.00 68.81 519 MET A O 1
ATOM 4289 N N . GLY A 1 520 ? 33.669 4.544 -0.360 1.00 70.38 520 GLY A N 1
ATOM 4290 C CA . GLY A 1 520 ? 32.879 4.261 0.850 1.00 70.38 520 GLY A CA 1
ATOM 4291 C C . GLY A 1 520 ? 31.871 5.356 1.236 1.00 70.38 520 GLY A C 1
ATOM 4292 O O . GLY A 1 520 ? 30.918 5.096 1.968 1.00 70.38 520 GLY A O 1
ATOM 4293 N N . SER A 1 521 ? 32.053 6.587 0.742 1.00 77.56 521 SER A N 1
ATOM 4294 C CA . SER A 1 521 ? 31.300 7.757 1.218 1.00 77.56 521 SER A CA 1
ATOM 4295 C C . SER A 1 521 ? 29.845 7.807 0.745 1.00 77.56 521 SER A C 1
ATOM 4297 O O . SER A 1 521 ? 28.999 8.333 1.470 1.00 77.56 521 SER A O 1
ATOM 4299 N N . PHE A 1 522 ? 29.517 7.223 -0.415 1.00 82.81 522 PHE A N 1
ATOM 4300 C CA . PHE A 1 522 ? 28.137 7.257 -0.913 1.00 82.81 522 PHE A CA 1
ATOM 4301 C C . PHE A 1 522 ? 27.203 6.386 -0.071 1.00 82.81 522 PHE A C 1
ATOM 4303 O O . PHE A 1 522 ? 26.022 6.701 0.022 1.00 82.81 522 PHE A O 1
ATOM 4310 N N . TYR A 1 523 ? 27.698 5.310 0.557 1.00 81.81 523 TYR A N 1
ATOM 4311 C CA . TYR A 1 523 ? 26.878 4.485 1.449 1.00 81.81 523 TYR A CA 1
ATOM 4312 C C . TYR A 1 523 ? 26.395 5.299 2.650 1.00 81.81 523 TYR A C 1
ATOM 4314 O O . TYR A 1 523 ? 25.219 5.235 2.995 1.00 81.81 523 TYR A O 1
ATOM 4322 N N . LEU A 1 524 ? 27.278 6.110 3.241 1.00 80.62 524 LEU A N 1
ATOM 4323 C CA . LEU A 1 524 ? 26.926 7.020 4.332 1.00 80.62 524 LEU A CA 1
ATOM 4324 C C . LEU A 1 524 ? 25.979 8.126 3.857 1.00 80.62 524 LEU A C 1
ATOM 4326 O O . LEU A 1 524 ? 24.960 8.368 4.494 1.00 80.62 524 LEU A O 1
ATOM 4330 N N . ALA A 1 525 ? 26.262 8.749 2.710 1.00 81.69 525 ALA A N 1
ATOM 4331 C CA . ALA A 1 525 ? 25.379 9.770 2.144 1.00 81.69 525 ALA A CA 1
ATOM 4332 C C . ALA A 1 525 ? 23.974 9.217 1.846 1.00 81.69 525 ALA A C 1
ATOM 4334 O O . ALA A 1 525 ? 22.972 9.873 2.115 1.00 81.69 525 ALA A O 1
ATOM 4335 N N . ASN A 1 526 ? 23.891 7.979 1.353 1.00 86.38 526 ASN A N 1
ATOM 4336 C CA . ASN A 1 526 ? 22.625 7.324 1.040 1.00 86.38 526 ASN A CA 1
ATOM 4337 C C . ASN A 1 526 ? 21.854 6.873 2.283 1.00 86.38 526 ASN A C 1
ATOM 4339 O O . ASN A 1 526 ? 20.627 6.828 2.222 1.00 86.38 526 ASN A O 1
ATOM 4343 N N . LYS A 1 527 ? 22.522 6.618 3.416 1.00 80.88 527 LYS A N 1
ATOM 4344 C CA . LYS A 1 527 ? 21.838 6.408 4.704 1.00 80.88 527 LYS A CA 1
ATOM 4345 C C . LYS A 1 527 ? 21.072 7.647 5.184 1.00 80.88 527 LYS A C 1
ATOM 4347 O O . LYS A 1 527 ? 20.082 7.504 5.886 1.00 80.88 527 LYS A O 1
ATOM 4352 N N . ASN A 1 528 ? 21.473 8.839 4.744 1.00 81.75 528 ASN A N 1
ATOM 4353 C CA . ASN A 1 528 ? 20.811 10.100 5.092 1.00 81.75 528 ASN A CA 1
ATOM 4354 C C . ASN A 1 528 ? 19.686 10.491 4.115 1.00 81.75 528 ASN A C 1
ATOM 4356 O O . ASN A 1 528 ? 19.163 11.600 4.190 1.00 81.75 528 ASN A O 1
ATOM 4360 N N . THR A 1 529 ? 19.328 9.618 3.168 1.00 84.88 529 THR A N 1
ATOM 4361 C CA . THR A 1 529 ? 18.188 9.859 2.267 1.00 84.88 529 THR A CA 1
ATOM 4362 C C . THR A 1 529 ? 16.866 9.723 3.015 1.00 84.88 529 THR A C 1
ATOM 4364 O O . THR A 1 529 ? 16.789 9.010 4.018 1.00 84.88 529 THR A O 1
ATOM 4367 N N . TRP A 1 530 ? 15.816 10.401 2.540 1.00 75.12 530 TRP A N 1
ATOM 4368 C CA . TRP A 1 530 ? 14.532 10.440 3.243 1.00 75.12 530 TRP A CA 1
ATOM 4369 C C . TRP A 1 530 ? 13.936 9.045 3.409 1.00 75.12 530 TRP A C 1
ATOM 4371 O O . TRP A 1 530 ? 13.498 8.708 4.502 1.00 75.12 530 TRP A O 1
ATOM 4381 N N . SER A 1 531 ? 14.007 8.197 2.377 1.00 78.56 531 SER A N 1
ATOM 4382 C CA . SER A 1 531 ? 13.545 6.806 2.477 1.00 78.56 531 SER A CA 1
ATOM 4383 C C . SER A 1 531 ? 14.300 5.997 3.539 1.00 78.56 531 SER A C 1
ATOM 4385 O O . SER A 1 531 ? 13.687 5.222 4.270 1.00 78.56 531 SER A O 1
ATOM 4387 N N . SER A 1 532 ? 15.616 6.195 3.659 1.00 74.81 532 SER A N 1
ATOM 4388 C CA . SER A 1 532 ? 16.448 5.506 4.651 1.00 74.81 532 SER A CA 1
ATOM 4389 C C . SER A 1 532 ? 16.126 5.973 6.073 1.00 74.81 532 SER A C 1
ATOM 4391 O O . SER A 1 532 ? 15.909 5.145 6.953 1.00 74.81 532 SER A O 1
ATOM 4393 N N . LEU A 1 533 ? 16.007 7.288 6.282 1.00 72.94 533 LEU A N 1
ATOM 4394 C CA . LEU A 1 533 ? 15.631 7.872 7.574 1.00 72.94 533 LEU A CA 1
ATOM 4395 C C . LEU A 1 533 ? 14.201 7.499 7.983 1.00 72.94 533 LEU A C 1
ATOM 4397 O O . LEU A 1 533 ? 13.935 7.237 9.154 1.00 72.94 533 LEU A O 1
ATOM 4401 N N . LEU A 1 534 ? 13.267 7.472 7.029 1.00 75.00 534 LEU A N 1
ATOM 4402 C CA . LEU A 1 534 ? 11.891 7.046 7.268 1.00 75.00 534 LEU A CA 1
ATOM 4403 C C . LEU A 1 534 ? 11.843 5.566 7.664 1.00 75.00 534 LEU A C 1
ATOM 4405 O O . LEU A 1 534 ? 11.144 5.231 8.615 1.00 75.00 534 LEU A O 1
ATOM 4409 N N . SER A 1 535 ? 12.597 4.699 6.978 1.00 76.62 535 SER A N 1
ATOM 4410 C CA . SER A 1 535 ? 12.694 3.273 7.316 1.00 76.62 535 SER A CA 1
ATOM 4411 C C . SER A 1 535 ? 13.219 3.073 8.736 1.00 76.62 535 SER A C 1
ATOM 4413 O O . SER A 1 535 ? 12.591 2.367 9.517 1.00 76.62 535 SER A O 1
ATOM 4415 N N . GLU A 1 536 ? 14.311 3.749 9.098 1.00 70.50 536 GLU A N 1
ATOM 4416 C CA . GLU A 1 536 ? 14.893 3.693 10.446 1.00 70.50 536 GLU A CA 1
ATOM 4417 C C . GLU A 1 536 ? 13.896 4.166 11.516 1.00 70.50 536 GLU A C 1
ATOM 4419 O O . GLU A 1 536 ? 13.691 3.503 12.533 1.00 70.50 536 GLU A O 1
ATOM 4424 N N . ARG A 1 537 ? 13.203 5.284 11.268 1.00 66.31 537 ARG A N 1
ATOM 4425 C CA . ARG A 1 537 ? 12.160 5.784 12.175 1.00 66.31 537 ARG A CA 1
ATOM 4426 C C . ARG A 1 537 ? 10.977 4.826 12.278 1.00 66.31 537 ARG A C 1
ATOM 4428 O O . ARG A 1 537 ? 10.452 4.647 13.370 1.00 66.31 537 ARG A O 1
ATOM 4435 N N . MET A 1 538 ? 10.556 4.212 11.175 1.00 72.56 538 MET A N 1
ATOM 4436 C CA . MET A 1 538 ? 9.460 3.243 11.165 1.00 72.56 538 MET A CA 1
ATOM 4437 C C . MET A 1 538 ? 9.832 1.974 11.937 1.00 72.56 538 MET A C 1
ATOM 4439 O O . MET A 1 538 ? 9.020 1.466 12.704 1.00 72.56 538 MET A O 1
ATOM 4443 N N . GLU A 1 539 ? 11.063 1.483 11.790 1.00 69.50 539 GLU A N 1
ATOM 4444 C CA . GLU A 1 539 ? 11.593 0.377 12.593 1.00 69.50 539 GLU A CA 1
ATOM 4445 C C . GLU A 1 539 ? 11.605 0.730 14.085 1.00 69.50 539 GLU A C 1
ATOM 4447 O O . GLU A 1 539 ? 11.132 -0.064 14.900 1.00 69.50 539 GLU A O 1
ATOM 4452 N N . ALA A 1 540 ? 12.039 1.942 14.444 1.00 63.28 540 ALA A N 1
ATOM 4453 C CA . ALA A 1 540 ? 11.994 2.425 15.822 1.00 63.28 540 ALA A CA 1
ATOM 4454 C C . ALA A 1 540 ? 10.555 2.526 16.366 1.00 63.28 540 ALA A C 1
ATOM 4456 O O . ALA A 1 540 ? 10.303 2.113 17.497 1.00 63.28 540 ALA A O 1
ATOM 4457 N N . ILE A 1 541 ? 9.600 3.018 15.567 1.00 69.38 541 ILE A N 1
ATOM 4458 C CA . ILE A 1 541 ? 8.174 3.083 15.932 1.00 69.38 541 ILE A CA 1
ATOM 4459 C C . ILE A 1 541 ? 7.598 1.675 16.121 1.00 69.38 541 ILE A C 1
ATOM 4461 O O . ILE A 1 541 ? 6.912 1.421 17.109 1.00 69.38 541 ILE A O 1
ATOM 4465 N N . ASN A 1 542 ? 7.894 0.743 15.214 1.00 60.12 542 ASN A N 1
ATOM 4466 C CA . ASN A 1 542 ? 7.446 -0.645 15.326 1.00 60.12 542 ASN A CA 1
ATOM 4467 C C . ASN A 1 542 ? 8.016 -1.311 16.583 1.00 60.12 542 ASN A C 1
ATOM 4469 O O . ASN A 1 542 ? 7.285 -1.980 17.311 1.00 60.12 542 ASN A O 1
ATOM 4473 N N . PHE A 1 543 ? 9.297 -1.083 16.880 1.00 57.97 543 PHE A N 1
ATOM 4474 C CA . PHE A 1 543 ? 9.931 -1.565 18.105 1.00 57.97 543 PHE A CA 1
ATOM 4475 C C . PHE A 1 543 ? 9.277 -0.970 19.361 1.00 57.97 543 PHE A C 1
ATOM 4477 O O . PHE A 1 543 ? 8.958 -1.696 20.300 1.00 57.97 543 PHE A O 1
ATOM 4484 N N . GLN A 1 544 ? 8.992 0.334 19.363 1.00 59.56 544 GLN A N 1
ATOM 4485 C CA . GLN A 1 544 ? 8.257 0.979 20.453 1.00 59.56 544 GLN A CA 1
ATOM 4486 C C . GLN A 1 544 ? 6.841 0.411 20.608 1.00 59.56 544 GLN A C 1
ATOM 4488 O O . GLN A 1 544 ? 6.400 0.180 21.730 1.00 59.56 544 GLN A O 1
ATOM 4493 N N . SER A 1 545 ? 6.141 0.131 19.506 1.00 60.62 545 SER A N 1
ATOM 4494 C CA . SER A 1 545 ? 4.817 -0.494 19.538 1.00 60.62 545 SER A CA 1
ATOM 4495 C C . SER A 1 545 ? 4.857 -1.899 20.148 1.00 60.62 545 SER A C 1
ATOM 4497 O O . SER A 1 545 ? 3.973 -2.240 20.932 1.00 60.62 545 SER A O 1
ATOM 4499 N N . LEU A 1 546 ? 5.895 -2.695 19.861 1.00 62.75 546 LEU A N 1
ATOM 4500 C CA . LEU A 1 546 ? 6.105 -3.994 20.512 1.00 62.75 546 LEU A CA 1
ATOM 4501 C C . LEU A 1 546 ? 6.289 -3.844 22.027 1.00 62.75 546 LEU A C 1
ATOM 4503 O O . LEU A 1 546 ? 5.596 -4.519 22.784 1.00 62.75 546 LEU A O 1
ATOM 4507 N N . LEU A 1 547 ? 7.135 -2.909 22.470 1.00 62.53 547 LEU A N 1
ATOM 4508 C CA . LEU A 1 547 ? 7.342 -2.637 23.898 1.00 62.53 547 LEU A CA 1
ATOM 4509 C C . LEU A 1 547 ? 6.063 -2.158 24.605 1.00 62.53 547 LEU A C 1
ATOM 4511 O O . LEU A 1 547 ? 5.830 -2.503 25.761 1.00 62.53 547 LEU A O 1
ATOM 4515 N N . ILE A 1 548 ? 5.225 -1.365 23.930 1.00 66.94 548 ILE A N 1
ATOM 4516 C CA . ILE A 1 548 ? 3.918 -0.947 24.460 1.00 66.94 548 ILE A CA 1
ATOM 4517 C C . ILE A 1 548 ? 2.997 -2.161 24.622 1.00 66.94 548 ILE A C 1
ATOM 4519 O O . ILE A 1 548 ? 2.414 -2.329 25.687 1.00 66.94 548 ILE A O 1
ATOM 4523 N N . ASN A 1 549 ? 2.927 -3.050 23.626 1.00 56.88 549 ASN A N 1
ATOM 4524 C CA . ASN A 1 549 ? 2.118 -4.267 23.724 1.00 56.88 549 ASN A CA 1
ATOM 4525 C C . ASN A 1 549 ? 2.562 -5.167 24.896 1.00 56.88 549 ASN A C 1
ATOM 4527 O O . ASN A 1 549 ? 1.717 -5.711 25.603 1.00 56.88 549 ASN A O 1
ATOM 4531 N N . GLU A 1 550 ? 3.870 -5.320 25.129 1.00 61.91 550 GLU A N 1
ATOM 4532 C CA . GLU A 1 550 ? 4.400 -6.073 26.280 1.00 61.91 550 GLU A CA 1
ATOM 4533 C C . GLU A 1 550 ? 4.033 -5.423 27.623 1.00 61.91 550 GLU A C 1
ATOM 4535 O O . GLU A 1 550 ? 3.666 -6.113 28.582 1.00 61.91 550 GLU A O 1
ATOM 4540 N N . ARG A 1 551 ? 4.076 -4.087 27.697 1.00 64.75 551 ARG A N 1
ATOM 4541 C CA . ARG A 1 551 ? 3.620 -3.344 28.880 1.00 64.75 551 ARG A CA 1
ATOM 4542 C C . ARG A 1 551 ? 2.127 -3.524 29.119 1.00 64.75 551 ARG A C 1
ATOM 4544 O O . ARG A 1 551 ? 1.745 -3.757 30.259 1.00 64.75 551 ARG A O 1
ATOM 4551 N N . ASP A 1 552 ? 1.306 -3.481 28.075 1.00 64.62 552 ASP A N 1
ATOM 4552 C CA . ASP A 1 552 ? -0.143 -3.681 28.186 1.00 64.62 552 ASP A CA 1
ATOM 4553 C C . ASP A 1 552 ? -0.487 -5.078 28.724 1.00 64.62 552 ASP A C 1
ATOM 4555 O O . ASP A 1 552 ? -1.380 -5.217 29.562 1.00 64.62 552 ASP A O 1
ATOM 4559 N N . ILE A 1 553 ? 0.247 -6.114 28.292 1.00 66.88 553 ILE A N 1
ATOM 4560 C CA . ILE A 1 553 ? 0.124 -7.472 28.849 1.00 66.88 553 ILE A CA 1
ATOM 4561 C C . ILE A 1 553 ? 0.455 -7.460 30.346 1.00 66.88 553 ILE A C 1
ATOM 4563 O O . ILE A 1 553 ? -0.321 -7.963 31.154 1.00 66.88 553 ILE A O 1
ATOM 4567 N N . THR A 1 554 ? 1.564 -6.825 30.724 1.00 70.50 554 THR A N 1
ATOM 4568 C CA . THR A 1 554 ? 1.985 -6.731 32.129 1.00 70.50 554 THR A CA 1
ATOM 4569 C C . THR A 1 554 ? 0.959 -5.989 32.995 1.00 70.50 554 THR A C 1
ATOM 4571 O O . THR A 1 554 ? 0.646 -6.426 34.101 1.00 70.50 554 THR A O 1
ATOM 4574 N N . ILE A 1 555 ? 0.399 -4.884 32.493 1.00 73.75 555 ILE A N 1
ATOM 4575 C CA . ILE A 1 555 ? -0.651 -4.119 33.180 1.00 73.75 555 ILE A CA 1
ATOM 4576 C C . ILE A 1 555 ? -1.893 -4.992 33.378 1.00 73.75 555 ILE A C 1
ATOM 4578 O O . ILE A 1 555 ? -2.462 -4.990 34.465 1.00 73.75 555 ILE A O 1
ATOM 4582 N N . LYS A 1 556 ? -2.283 -5.788 32.374 1.00 66.56 556 LYS A N 1
ATOM 4583 C CA . LYS A 1 556 ? -3.425 -6.708 32.477 1.00 66.56 556 LYS A CA 1
ATOM 4584 C C . LYS A 1 556 ? -3.233 -7.743 33.585 1.00 66.56 556 LYS A C 1
ATOM 4586 O O . LYS A 1 556 ? -4.157 -7.980 34.364 1.00 66.56 556 LYS A O 1
ATOM 4591 N N . ASP A 1 557 ? -2.049 -8.340 33.665 1.00 73.56 557 ASP A N 1
ATOM 4592 C CA . ASP A 1 557 ? -1.742 -9.312 34.715 1.00 73.56 557 ASP A CA 1
ATOM 4593 C C . ASP A 1 557 ? -1.792 -8.657 36.103 1.00 73.56 557 ASP A C 1
ATOM 4595 O O . ASP A 1 557 ? -2.335 -9.233 37.046 1.00 73.56 557 ASP A O 1
ATOM 4599 N N . GLN A 1 558 ? -1.323 -7.412 36.220 1.00 78.75 558 GLN A N 1
ATOM 4600 C CA . GLN A 1 558 ? -1.439 -6.635 37.455 1.00 78.75 558 GLN A CA 1
ATOM 4601 C C . GLN A 1 558 ? -2.892 -6.295 37.811 1.00 78.75 558 GLN A C 1
ATOM 4603 O O . GLN A 1 558 ? -3.259 -6.415 38.978 1.00 78.75 558 GLN A O 1
ATOM 4608 N N . THR A 1 559 ? -3.734 -5.918 36.842 1.00 81.06 559 THR A N 1
ATOM 4609 C CA . THR A 1 559 ? -5.167 -5.667 37.077 1.00 81.06 559 THR A CA 1
ATOM 4610 C C . THR A 1 559 ? -5.852 -6.905 37.641 1.00 81.06 559 THR A C 1
ATOM 4612 O O . THR A 1 559 ? -6.551 -6.805 38.642 1.00 81.06 559 THR A O 1
ATOM 4615 N N . LYS A 1 560 ? -5.574 -8.087 37.079 1.00 77.69 560 LYS A N 1
ATOM 4616 C CA . LYS A 1 560 ? -6.137 -9.344 37.582 1.00 77.69 560 LYS A CA 1
ATOM 4617 C C . LYS A 1 560 ? -5.742 -9.615 39.039 1.00 77.69 560 LYS A C 1
ATOM 4619 O O . LYS A 1 560 ? -6.586 -9.983 39.844 1.00 77.69 560 LYS A O 1
ATOM 4624 N N . ILE A 1 561 ? -4.477 -9.376 39.394 1.00 85.31 561 ILE A N 1
ATOM 4625 C CA . ILE A 1 561 ? -4.003 -9.512 40.782 1.00 85.31 561 ILE A CA 1
ATOM 4626 C C . ILE A 1 561 ? -4.722 -8.527 41.719 1.00 85.31 561 ILE A C 1
ATOM 4628 O O . ILE A 1 561 ? -4.993 -8.860 42.873 1.00 85.31 561 ILE A O 1
ATOM 4632 N N . ILE A 1 562 ? -5.011 -7.310 41.253 1.00 84.31 562 ILE A N 1
ATOM 4633 C CA . ILE A 1 562 ? -5.750 -6.307 42.030 1.00 84.31 562 ILE A CA 1
ATOM 4634 C C . ILE A 1 562 ? -7.202 -6.746 42.242 1.00 84.31 562 ILE A C 1
ATOM 4636 O O . ILE A 1 562 ? -7.681 -6.663 43.371 1.00 84.31 562 ILE A O 1
ATOM 4640 N N . ASP A 1 563 ? -7.870 -7.256 41.208 1.00 81.56 563 ASP A N 1
ATOM 4641 C CA . ASP A 1 563 ? -9.247 -7.754 41.305 1.00 81.56 563 ASP A CA 1
ATOM 4642 C C . ASP A 1 563 ? -9.343 -8.940 42.280 1.00 81.56 563 ASP A C 1
ATOM 4644 O O . ASP A 1 563 ? -10.187 -8.941 43.179 1.00 81.56 563 ASP A O 1
ATOM 4648 N N . ASP A 1 564 ? -8.416 -9.901 42.179 1.00 83.81 564 ASP A N 1
ATOM 4649 C CA . ASP A 1 564 ? -8.330 -11.048 43.092 1.00 83.81 564 ASP A CA 1
ATOM 4650 C C . ASP A 1 564 ? -8.114 -10.590 44.550 1.00 83.81 564 ASP A C 1
ATOM 4652 O O . ASP A 1 564 ? -8.711 -11.130 45.486 1.00 83.81 564 ASP A O 1
ATOM 4656 N N . ARG A 1 565 ? -7.294 -9.549 44.762 1.00 85.31 565 ARG A N 1
ATOM 4657 C CA . ARG A 1 565 ? -7.123 -8.920 46.082 1.00 85.31 565 ARG A CA 1
ATOM 4658 C C . ARG A 1 565 ? -8.388 -8.213 46.558 1.00 85.31 565 ARG A C 1
ATOM 4660 O O . ARG A 1 565 ? -8.682 -8.283 47.747 1.00 85.31 565 ARG A O 1
ATOM 4667 N N . GLY A 1 566 ? -9.126 -7.556 45.666 1.00 86.06 566 GLY A N 1
ATOM 4668 C CA . GLY A 1 566 ? -10.403 -6.916 45.980 1.00 86.06 566 GLY A CA 1
ATOM 4669 C C . GLY A 1 566 ? -11.422 -7.916 46.525 1.00 86.06 566 GLY A C 1
ATOM 4670 O O . GLY A 1 566 ? -11.977 -7.695 47.598 1.00 86.06 566 GLY A O 1
ATOM 4671 N N . LEU A 1 567 ? -11.576 -9.062 45.853 1.00 85.31 567 LEU A N 1
ATOM 4672 C CA . LEU A 1 567 ? -12.449 -10.153 46.305 1.00 85.31 567 LEU A CA 1
ATOM 4673 C C . LEU A 1 567 ? -12.015 -10.722 47.663 1.00 85.31 567 LEU A C 1
ATOM 4675 O O . LEU A 1 567 ? -12.848 -11.003 48.525 1.00 85.31 567 LEU A O 1
ATOM 4679 N N . ALA A 1 568 ? -10.706 -10.873 47.881 1.00 85.69 568 ALA A N 1
ATOM 4680 C CA . ALA A 1 568 ? -10.185 -11.331 49.166 1.00 85.69 568 ALA A CA 1
ATOM 4681 C C . ALA A 1 568 ? -10.483 -10.335 50.302 1.00 85.69 568 ALA A C 1
ATOM 4683 O O . ALA A 1 568 ? -10.834 -10.757 51.403 1.00 85.69 568 ALA A O 1
ATOM 4684 N N . ILE A 1 569 ? -10.376 -9.028 50.042 1.00 90.00 569 ILE A N 1
ATOM 4685 C CA . ILE A 1 569 ? -10.707 -7.972 51.011 1.00 90.00 569 ILE A CA 1
ATOM 4686 C C . ILE A 1 569 ? -12.207 -7.972 51.324 1.00 90.00 569 ILE A C 1
ATOM 4688 O O . ILE A 1 569 ? -12.578 -7.890 52.492 1.00 90.00 569 ILE A O 1
ATOM 4692 N N . GLU A 1 570 ? -13.068 -8.111 50.315 1.00 85.81 570 GLU A N 1
ATOM 4693 C CA . GLU A 1 570 ? -14.521 -8.197 50.508 1.00 85.81 570 GLU A CA 1
ATOM 4694 C C . GLU A 1 570 ? -14.896 -9.402 51.381 1.00 85.81 570 GLU A C 1
ATOM 4696 O O . GLU A 1 570 ? -15.617 -9.262 52.369 1.00 85.81 570 GLU A O 1
ATOM 4701 N N . SER A 1 571 ? -14.318 -10.572 51.096 1.00 87.31 571 SER A N 1
ATOM 4702 C CA . SER A 1 571 ? -14.504 -11.769 51.922 1.00 87.31 571 SER A CA 1
ATOM 4703 C C . SER A 1 571 ? -14.010 -11.574 53.360 1.00 87.31 571 SER A C 1
ATOM 4705 O O . SER A 1 571 ? -14.664 -12.024 54.303 1.00 87.31 571 SER A O 1
ATOM 4707 N N . GLN A 1 572 ? -12.882 -10.885 53.551 1.00 90.50 572 GLN A N 1
ATOM 4708 C CA . GLN A 1 572 ? -12.383 -10.552 54.886 1.00 90.50 572 GLN A CA 1
ATOM 4709 C C . GLN A 1 572 ? -13.308 -9.587 55.632 1.00 90.50 572 GLN A C 1
ATOM 4711 O O . GLN A 1 572 ? -13.513 -9.781 56.827 1.00 90.50 572 GLN A O 1
ATOM 4716 N N . SER A 1 573 ? -13.898 -8.602 54.948 1.00 90.88 573 SER A N 1
ATOM 4717 C CA . SER A 1 573 ? -14.872 -7.680 55.546 1.00 90.88 573 SER A CA 1
ATOM 4718 C C . SER A 1 573 ? -16.089 -8.431 56.087 1.00 90.88 573 SER A C 1
ATOM 4720 O O . SER A 1 573 ? -16.464 -8.223 57.234 1.00 90.88 573 SER A O 1
ATOM 4722 N N . ILE A 1 574 ? -16.635 -9.374 55.310 1.00 90.81 574 ILE A N 1
ATOM 4723 C CA . ILE A 1 574 ? -17.773 -10.206 55.735 1.00 90.81 574 ILE A CA 1
ATOM 4724 C C . ILE A 1 574 ? -17.422 -11.016 56.994 1.00 90.81 574 ILE A C 1
ATOM 4726 O O . ILE A 1 574 ? -18.186 -11.029 57.955 1.00 90.81 574 ILE A O 1
ATOM 4730 N N . MET A 1 575 ? -16.244 -11.651 57.033 1.00 90.25 575 MET A N 1
ATOM 4731 C CA . MET A 1 575 ? -15.802 -12.405 58.216 1.00 90.25 575 MET A CA 1
ATOM 4732 C C . MET A 1 575 ? -15.599 -11.520 59.457 1.00 90.25 575 MET A C 1
ATOM 4734 O O . MET A 1 575 ? -15.764 -11.994 60.584 1.00 90.25 575 MET A O 1
ATOM 4738 N N . ILE A 1 576 ? -15.203 -10.256 59.277 1.00 92.19 576 ILE A N 1
ATOM 4739 C CA . ILE A 1 576 ? -15.086 -9.288 60.376 1.00 92.19 576 ILE A CA 1
ATOM 4740 C C . ILE A 1 576 ? -16.477 -8.914 60.892 1.00 92.19 576 ILE A C 1
ATOM 4742 O O . ILE A 1 576 ? -16.690 -8.979 62.099 1.00 92.19 576 ILE A O 1
ATOM 4746 N N . ASP A 1 577 ? -17.434 -8.627 60.007 1.00 89.88 577 ASP A N 1
ATOM 4747 C CA . ASP A 1 577 ? -18.812 -8.303 60.395 1.00 89.88 577 ASP A CA 1
ATOM 4748 C C . ASP A 1 577 ? -19.478 -9.461 61.165 1.00 89.88 577 ASP A C 1
ATOM 4750 O O . ASP A 1 577 ? -20.149 -9.252 62.180 1.00 89.88 577 ASP A O 1
ATOM 4754 N N . GLU A 1 578 ? -19.260 -10.705 60.726 1.00 91.50 578 GLU A N 1
ATOM 4755 C CA . GLU A 1 578 ? -19.713 -11.904 61.441 1.00 91.50 578 GLU A CA 1
ATOM 4756 C C . GLU A 1 578 ? -19.086 -12.005 62.838 1.00 91.50 578 GLU A C 1
ATOM 4758 O O . GLU A 1 578 ? -19.793 -12.242 63.823 1.00 91.50 578 GLU A O 1
ATOM 4763 N N . ARG A 1 579 ? -17.771 -11.774 62.949 1.00 90.06 579 ARG A N 1
ATOM 4764 C CA . ARG A 1 579 ? -17.075 -11.755 64.242 1.00 90.06 579 ARG A CA 1
ATOM 4765 C C . ARG A 1 579 ? -17.605 -10.661 65.160 1.00 90.06 579 ARG A C 1
ATOM 4767 O O . ARG A 1 579 ? -17.886 -10.953 66.321 1.00 90.06 579 ARG A O 1
ATOM 4774 N N . ASP A 1 580 ? -17.801 -9.448 64.665 1.00 93.31 580 ASP A N 1
ATOM 4775 C CA . ASP A 1 580 ? -18.310 -8.329 65.460 1.00 93.31 580 ASP A CA 1
ATOM 4776 C C . ASP A 1 580 ? -19.715 -8.608 66.003 1.00 93.31 580 ASP A C 1
ATOM 4778 O O . ASP A 1 580 ? -20.013 -8.287 67.157 1.00 93.31 580 ASP A O 1
ATOM 4782 N N . ASN A 1 581 ? -20.569 -9.270 65.217 1.00 91.62 581 ASN A N 1
ATOM 4783 C CA . ASN A 1 581 ? -21.874 -9.723 65.693 1.00 91.62 581 ASN A CA 1
ATOM 4784 C C . ASN A 1 581 ? -21.741 -10.773 66.803 1.00 91.62 581 ASN A C 1
ATOM 4786 O O . ASN A 1 581 ? -22.367 -10.628 67.853 1.00 91.62 581 ASN A O 1
ATOM 4790 N N . THR A 1 582 ? -20.868 -11.774 66.639 1.00 92.12 582 THR A N 1
ATOM 4791 C CA . THR A 1 582 ? -20.641 -12.769 67.702 1.00 92.12 582 THR A CA 1
ATOM 4792 C C . THR A 1 582 ? -20.077 -12.153 68.984 1.00 92.12 582 THR A C 1
ATOM 4794 O O . THR A 1 582 ? -20.479 -12.549 70.075 1.00 92.12 582 THR A O 1
ATOM 4797 N N . ILE A 1 583 ? -19.199 -11.149 68.877 1.00 92.94 583 ILE A N 1
ATOM 4798 C CA . ILE A 1 583 ? -18.656 -10.420 70.031 1.00 92.94 583 ILE A CA 1
ATOM 4799 C C . ILE A 1 583 ? -19.767 -9.641 70.743 1.00 92.94 583 ILE A C 1
ATOM 4801 O O . ILE A 1 583 ? -19.841 -9.675 71.970 1.00 92.94 583 ILE A O 1
ATOM 4805 N N . LYS A 1 584 ? -20.666 -8.978 70.001 1.00 92.50 584 LYS A N 1
ATOM 4806 C CA . LYS A 1 584 ? -21.828 -8.286 70.588 1.00 92.50 584 LYS A CA 1
ATOM 4807 C C . LYS A 1 584 ? -22.750 -9.240 71.342 1.00 92.50 584 LYS A C 1
ATOM 4809 O O . LYS A 1 584 ? -23.226 -8.893 72.420 1.00 92.50 584 LYS A O 1
ATOM 4814 N N . ASP A 1 585 ? -23.000 -10.425 70.796 1.00 91.81 585 ASP A N 1
ATOM 4815 C CA . ASP A 1 585 ? -23.848 -11.418 71.457 1.00 91.81 585 ASP A CA 1
ATOM 4816 C C . ASP A 1 585 ? -23.171 -12.006 72.702 1.00 91.81 585 ASP A C 1
ATOM 4818 O O . ASP A 1 585 ? -23.813 -12.160 73.740 1.00 91.81 585 ASP A O 1
ATOM 4822 N N . GLN A 1 586 ? -21.857 -12.250 72.653 1.00 91.75 586 GLN A N 1
ATOM 4823 C CA . GLN A 1 586 ? -21.086 -12.654 73.832 1.00 91.75 586 GLN A CA 1
ATOM 4824 C C . GLN A 1 586 ? -21.084 -11.578 74.925 1.00 91.75 586 GLN A C 1
ATOM 4826 O O . GLN A 1 586 ? -21.218 -11.920 76.097 1.00 91.75 586 GLN A O 1
ATOM 4831 N N . ALA A 1 587 ? -20.982 -10.295 74.562 1.00 92.12 587 ALA A N 1
ATOM 4832 C CA . ALA A 1 587 ? -21.053 -9.192 75.519 1.00 92.12 587 ALA A CA 1
ATOM 4833 C C . ALA A 1 587 ? -22.399 -9.169 76.264 1.00 92.12 587 ALA A C 1
ATOM 4835 O O . ALA A 1 587 ? -22.409 -9.094 77.489 1.00 92.12 587 ALA A O 1
ATOM 4836 N N . LYS A 1 588 ? -23.524 -9.354 75.556 1.00 92.00 588 LYS A N 1
ATOM 4837 C CA . LYS A 1 588 ? -24.853 -9.457 76.191 1.00 92.00 588 LYS A CA 1
ATOM 4838 C C . LYS A 1 588 ? -24.945 -10.620 77.177 1.00 92.00 588 LYS A C 1
ATOM 4840 O O . LYS A 1 588 ? -25.473 -10.453 78.270 1.00 92.00 588 LYS A O 1
ATOM 4845 N N . LEU A 1 589 ? -24.423 -11.791 76.807 1.00 92.62 589 LEU A N 1
ATOM 4846 C CA . LEU A 1 589 ? -24.422 -12.959 77.693 1.00 92.62 589 LEU A CA 1
ATOM 4847 C C . LEU A 1 589 ? -23.579 -12.727 78.956 1.00 92.62 589 LEU A C 1
ATOM 4849 O O . LEU A 1 589 ? -23.924 -13.230 80.026 1.00 92.62 589 LEU A O 1
ATOM 4853 N N . ILE A 1 590 ? -22.476 -11.982 78.846 1.00 92.62 590 ILE A N 1
ATOM 4854 C CA . ILE A 1 590 ? -21.664 -11.582 80.002 1.00 92.62 590 ILE A CA 1
ATOM 4855 C C . ILE A 1 590 ? -22.456 -10.620 80.894 1.00 92.62 590 ILE A C 1
ATOM 4857 O O . ILE A 1 590 ? -22.544 -10.875 82.091 1.00 92.62 590 ILE A O 1
ATOM 4861 N N . ASP A 1 591 ? -23.108 -9.602 80.326 1.00 91.50 591 ASP A N 1
ATOM 4862 C CA . ASP A 1 591 ? -23.932 -8.654 81.090 1.00 91.50 591 ASP A CA 1
ATOM 4863 C C . ASP A 1 591 ? -25.076 -9.359 81.850 1.00 91.50 591 ASP A C 1
ATOM 4865 O O . ASP A 1 591 ? -25.338 -9.077 83.023 1.00 91.50 591 ASP A O 1
ATOM 4869 N N . GLU A 1 592 ? -25.758 -10.314 81.210 1.00 92.12 592 GLU A N 1
ATOM 4870 C CA . GLU A 1 592 ? -26.790 -11.145 81.850 1.00 92.12 592 GLU A CA 1
ATOM 4871 C C . GLU A 1 592 ? -26.217 -11.981 83.002 1.00 92.12 592 GLU A C 1
ATOM 4873 O O . GLU A 1 592 ? -26.812 -12.074 84.084 1.00 92.12 592 GLU A O 1
ATOM 4878 N N . ARG A 1 593 ? -25.035 -12.568 82.799 1.00 90.38 593 ARG A N 1
ATOM 4879 C CA . ARG A 1 593 ? -24.352 -13.360 83.822 1.00 90.38 593 ARG A CA 1
ATOM 4880 C C . ARG A 1 593 ? -23.917 -12.500 85.007 1.00 90.38 593 ARG A C 1
ATOM 4882 O O . ARG A 1 593 ? -24.123 -12.921 86.143 1.00 90.38 593 ARG A O 1
ATOM 4889 N N . ASP A 1 594 ? -23.382 -11.310 84.763 1.00 93.00 594 ASP A N 1
ATOM 4890 C CA . ASP A 1 594 ? -22.960 -10.372 85.806 1.00 93.00 594 ASP A CA 1
ATOM 4891 C C . ASP A 1 594 ? -24.151 -9.880 86.637 1.00 93.00 594 ASP A C 1
ATOM 4893 O O . ASP A 1 594 ? -24.071 -9.819 87.867 1.00 93.00 594 ASP A O 1
ATOM 4897 N N . ASN A 1 595 ? -25.297 -9.621 85.999 1.00 91.88 595 ASN A N 1
ATOM 4898 C CA . ASN A 1 595 ? -26.545 -9.333 86.710 1.00 91.88 595 ASN A CA 1
ATOM 4899 C C . ASN A 1 595 ? -26.969 -10.497 87.610 1.00 91.88 595 ASN A C 1
ATOM 4901 O O . ASN A 1 595 ? -27.266 -10.292 88.784 1.00 91.88 595 ASN A O 1
ATOM 4905 N N . THR A 1 596 ? -26.914 -11.724 87.093 1.00 92.25 596 THR A N 1
ATOM 4906 C CA . THR A 1 596 ? -27.263 -12.923 87.867 1.00 92.25 596 THR A CA 1
ATOM 4907 C C . THR A 1 596 ? -26.330 -13.113 89.068 1.00 92.25 596 THR A C 1
ATOM 4909 O O . THR A 1 596 ? -26.781 -13.465 90.157 1.00 92.25 596 THR A O 1
ATOM 4912 N N . ILE A 1 597 ? -25.027 -12.864 88.896 1.00 92.69 597 ILE A N 1
ATOM 4913 C CA . ILE A 1 597 ? -24.039 -12.932 89.982 1.00 92.69 597 ILE A CA 1
ATOM 4914 C C . ILE A 1 597 ? -24.344 -11.878 91.048 1.00 92.69 597 ILE A C 1
ATOM 4916 O O . ILE A 1 597 ? -24.287 -12.178 92.240 1.00 92.69 597 ILE A O 1
ATOM 4920 N N . ARG A 1 598 ? -24.697 -10.656 90.640 1.00 91.00 598 ARG A N 1
ATOM 4921 C CA . ARG A 1 598 ? -25.070 -9.572 91.556 1.00 91.00 598 ARG A CA 1
ATOM 4922 C C . ARG A 1 598 ? -26.311 -9.922 92.379 1.00 91.00 598 ARG A C 1
ATOM 4924 O O . ARG A 1 598 ? -26.272 -9.783 93.600 1.00 91.00 598 ARG A O 1
ATOM 4931 N N . ASP A 1 599 ? -27.347 -10.463 91.744 1.00 91.50 599 ASP A N 1
ATOM 4932 C CA . ASP A 1 599 ? -28.559 -10.927 92.432 1.00 91.50 599 ASP A CA 1
ATOM 4933 C C . ASP A 1 599 ? -28.250 -12.072 93.413 1.00 91.50 599 ASP A C 1
ATOM 4935 O O . ASP A 1 599 ? -28.722 -12.083 94.551 1.00 91.50 599 ASP A O 1
ATOM 4939 N N . GLN A 1 600 ? -27.403 -13.027 93.010 1.00 91.38 600 GLN A N 1
ATOM 4940 C CA . GLN A 1 600 ? -26.951 -14.108 93.891 1.00 91.38 600 GLN A CA 1
ATOM 4941 C C . GLN A 1 600 ? -26.139 -13.588 95.080 1.00 91.38 600 GLN A C 1
ATOM 4943 O O . GLN A 1 600 ? -26.287 -14.105 96.185 1.00 91.38 600 GLN A O 1
ATOM 4948 N N . THR A 1 601 ? -25.309 -12.567 94.868 1.00 92.50 601 THR A N 1
ATOM 4949 C CA . THR A 1 601 ? -24.497 -11.947 95.922 1.00 92.50 601 THR A CA 1
ATOM 4950 C C . THR A 1 601 ? -25.402 -11.284 96.957 1.00 92.50 601 THR A C 1
ATOM 4952 O O . THR A 1 601 ? -25.253 -11.546 98.147 1.00 92.50 601 THR A O 1
ATOM 4955 N N . GLN A 1 602 ? -26.418 -10.538 96.512 1.00 91.62 602 GLN A N 1
ATOM 4956 C CA . GLN A 1 602 ? -27.412 -9.940 97.404 1.00 91.62 602 GLN A CA 1
ATOM 4957 C C . GLN A 1 602 ? -28.174 -11.002 98.217 1.00 91.62 602 GLN A C 1
ATOM 4959 O O . GLN A 1 602 ? -28.332 -10.866 99.429 1.00 91.62 602 GLN A O 1
ATOM 4964 N N . LEU A 1 603 ? -28.604 -12.099 97.583 1.00 91.75 603 LEU A N 1
ATOM 4965 C CA . LEU A 1 603 ? -29.269 -13.202 98.289 1.00 91.75 603 LEU A CA 1
ATOM 4966 C C . LEU A 1 603 ? -28.365 -13.867 99.339 1.00 91.75 603 LEU A C 1
ATOM 4968 O O . LEU A 1 603 ? -28.859 -14.330 100.371 1.00 91.75 603 LEU A O 1
ATOM 4972 N N . ILE A 1 604 ? -27.057 -13.951 99.086 1.00 91.88 604 ILE A N 1
ATOM 4973 C CA . ILE A 1 604 ? -26.084 -14.467 100.057 1.00 91.88 604 ILE A CA 1
ATOM 4974 C C . ILE A 1 604 ? -25.964 -13.507 101.242 1.00 91.88 604 ILE A C 1
ATOM 4976 O O . ILE A 1 604 ? -26.073 -13.965 102.377 1.00 91.88 604 ILE A O 1
ATOM 4980 N N . GLU A 1 605 ? -25.828 -12.201 101.002 1.00 90.38 605 GLU A N 1
ATOM 4981 C CA . GLU A 1 605 ? -25.772 -11.183 102.063 1.00 90.38 605 GLU A CA 1
ATOM 4982 C C . GLU A 1 605 ? -27.035 -11.201 102.944 1.00 90.38 605 GLU A C 1
ATOM 4984 O O . GLU A 1 605 ? -26.955 -11.176 104.177 1.00 90.38 605 GLU A O 1
ATOM 4989 N N . GLU A 1 606 ? -28.219 -11.316 102.333 1.00 90.44 606 GLU A N 1
ATOM 4990 C CA . GLU A 1 606 ? -29.490 -11.460 103.053 1.00 90.44 606 GLU A CA 1
ATOM 4991 C C . GLU A 1 606 ? -29.512 -12.732 103.915 1.00 90.44 606 GLU A C 1
ATOM 4993 O O . GLU A 1 606 ? -29.922 -12.697 105.082 1.00 90.44 606 GLU A O 1
ATOM 4998 N N . ARG A 1 607 ? -29.022 -13.858 103.381 1.00 88.81 607 ARG A N 1
ATOM 4999 C CA . ARG A 1 607 ? -28.911 -15.112 104.139 1.00 88.81 607 ARG A CA 1
ATOM 5000 C C . ARG A 1 607 ? -27.918 -15.001 105.291 1.00 88.81 607 ARG A C 1
ATOM 5002 O O . ARG A 1 607 ? -28.257 -15.422 106.395 1.00 88.81 607 ARG A O 1
ATOM 5009 N N . GLU A 1 608 ? -26.744 -14.416 105.086 1.00 90.38 608 GLU A N 1
ATOM 5010 C CA . GLU A 1 608 ? -25.758 -14.193 106.151 1.00 90.38 608 GLU A CA 1
ATOM 5011 C C . GLU A 1 608 ? -26.334 -13.333 107.282 1.00 90.38 608 GLU A C 1
ATOM 5013 O O . GLU A 1 608 ? -26.214 -13.686 108.457 1.00 90.38 608 GLU A O 1
ATOM 5018 N N . SER A 1 609 ? -27.056 -12.262 106.939 1.00 87.94 609 SER A N 1
ATOM 5019 C CA . SER A 1 609 ? -27.822 -11.447 107.889 1.00 87.94 609 SER A CA 1
ATOM 5020 C C . SER A 1 609 ? -28.811 -12.289 108.709 1.00 87.94 609 SER A C 1
ATOM 5022 O O . SER A 1 609 ? -28.830 -12.215 109.946 1.00 87.94 609 SER A O 1
ATOM 5024 N N . THR A 1 610 ? -29.603 -13.145 108.049 1.00 87.75 610 THR A N 1
ATOM 5025 C CA . THR A 1 610 ? -30.542 -14.025 108.760 1.00 87.75 610 THR A CA 1
ATOM 5026 C C . THR A 1 610 ? -29.830 -15.034 109.660 1.00 87.75 610 THR A C 1
ATOM 5028 O O . THR A 1 610 ? -30.271 -15.224 110.794 1.00 87.75 610 THR A O 1
ATOM 5031 N N . ILE A 1 611 ? -28.708 -15.613 109.228 1.00 90.31 611 ILE A N 1
ATOM 5032 C CA . ILE A 1 611 ? -27.905 -16.538 110.039 1.00 90.31 611 ILE A CA 1
ATOM 5033 C C . ILE A 1 611 ? -27.373 -15.825 111.283 1.00 90.31 611 ILE A C 1
ATOM 5035 O O . ILE A 1 611 ? -27.603 -16.303 112.390 1.00 90.31 611 ILE A O 1
ATOM 5039 N N . LEU A 1 612 ? -26.774 -14.637 111.143 1.00 87.81 612 LEU A N 1
ATOM 5040 C CA . LEU A 1 612 ? -26.307 -13.834 112.282 1.00 87.81 612 LEU A CA 1
ATOM 5041 C C . LEU A 1 612 ? -27.441 -13.512 113.268 1.00 87.81 612 LEU A C 1
ATOM 5043 O O . LEU A 1 612 ? -27.242 -13.489 114.487 1.00 87.81 612 LEU A O 1
ATOM 5047 N N . SER A 1 613 ? -28.651 -13.256 112.759 1.00 85.38 613 SER A N 1
ATOM 5048 C CA . SER A 1 613 ? -29.830 -13.043 113.604 1.00 85.38 613 SER A CA 1
ATOM 5049 C C . SER A 1 613 ? -30.234 -14.315 114.363 1.00 85.38 613 SER A C 1
ATOM 5051 O O . SER A 1 613 ? -30.500 -14.252 115.566 1.00 85.38 613 SER A O 1
ATOM 5053 N N . GLN A 1 614 ? -30.210 -15.474 113.698 1.00 85.00 614 GLN A N 1
ATOM 5054 C CA . GLN A 1 614 ? -30.512 -16.774 114.293 1.00 85.00 614 GLN A CA 1
ATOM 5055 C C . GLN A 1 614 ? -29.453 -17.176 115.323 1.00 85.00 614 GLN A C 1
ATOM 5057 O O . GLN A 1 614 ? -29.814 -17.603 116.416 1.00 85.00 614 GLN A O 1
ATOM 5062 N N . GLU A 1 615 ? -28.167 -16.962 115.046 1.00 87.00 615 GLU A N 1
ATOM 5063 C CA . GLU A 1 615 ? -27.070 -17.194 115.990 1.00 87.00 615 GLU A CA 1
ATOM 5064 C C . GLU A 1 615 ? -27.234 -16.364 117.268 1.00 87.00 615 GLU A C 1
ATOM 5066 O O . GLU A 1 615 ? -27.082 -16.890 118.372 1.00 87.00 615 GLU A O 1
ATOM 5071 N N . LYS A 1 616 ? -27.616 -15.082 117.152 1.00 85.44 616 LYS A N 1
ATOM 5072 C CA . LYS A 1 616 ? -27.937 -14.242 118.321 1.00 85.44 616 LYS A CA 1
ATOM 5073 C C . LYS A 1 616 ? -29.102 -14.806 119.135 1.00 85.44 616 LYS A C 1
ATOM 5075 O O . LYS A 1 616 ? -29.051 -14.760 120.364 1.00 85.44 616 LYS A O 1
ATOM 5080 N N . ILE A 1 617 ? -30.147 -15.309 118.477 1.00 84.06 617 ILE A N 1
ATOM 5081 C CA . ILE A 1 617 ? -31.301 -15.931 119.147 1.00 84.06 617 ILE A CA 1
ATOM 5082 C C . ILE A 1 617 ? -30.875 -17.221 119.854 1.00 84.06 617 ILE A C 1
ATOM 5084 O O . ILE A 1 617 ? -31.186 -17.395 121.029 1.00 84.06 617 ILE A O 1
ATOM 5088 N N . ILE A 1 618 ? -30.118 -18.091 119.182 1.00 83.69 618 ILE A N 1
ATOM 5089 C CA . ILE A 1 618 ? -29.598 -19.339 119.754 1.00 83.69 618 ILE A CA 1
ATOM 5090 C C . ILE A 1 618 ? -28.731 -19.044 120.978 1.00 83.69 618 ILE A C 1
ATOM 5092 O O . ILE A 1 618 ? -28.909 -19.681 122.011 1.00 83.69 618 ILE A O 1
ATOM 5096 N N . LYS A 1 619 ? -27.846 -18.044 120.902 1.00 82.31 619 LYS A N 1
ATOM 5097 C CA . LYS A 1 619 ? -26.996 -17.644 122.027 1.00 82.31 619 LYS A CA 1
ATOM 5098 C C . LYS A 1 619 ? -27.822 -17.170 123.228 1.00 82.31 619 LYS A C 1
ATOM 5100 O O . LYS A 1 619 ? -27.600 -17.647 124.332 1.00 82.31 619 LYS A O 1
ATOM 5105 N N . LYS A 1 620 ? -28.845 -16.333 123.003 1.00 79.31 620 LYS A N 1
ATOM 5106 C CA . LYS A 1 620 ? -29.797 -15.934 124.059 1.00 79.31 620 LYS A CA 1
ATOM 5107 C C . LYS A 1 620 ? -30.515 -17.132 124.688 1.00 79.31 620 LYS A C 1
ATOM 5109 O O . LYS A 1 620 ? -30.671 -17.170 125.902 1.00 79.31 620 LYS A O 1
ATOM 5114 N N . LEU A 1 621 ? -30.955 -18.098 123.879 1.00 76.50 621 LEU A N 1
ATOM 5115 C CA . LEU A 1 621 ? -31.608 -19.315 124.373 1.00 76.50 621 LEU A CA 1
ATOM 5116 C C . LEU A 1 621 ? -30.643 -20.214 125.164 1.00 76.50 621 LEU A C 1
ATOM 5118 O O . LEU A 1 621 ? -31.050 -20.819 126.149 1.00 76.50 621 LEU A O 1
ATOM 5122 N N . GLN A 1 622 ? -29.372 -20.289 124.762 1.00 76.31 622 GLN A N 1
ATOM 5123 C CA . GLN A 1 622 ? -28.331 -21.019 125.493 1.00 76.31 622 GLN A CA 1
ATOM 5124 C C . GLN A 1 622 ? -27.971 -20.354 126.825 1.00 76.31 622 GLN A C 1
ATOM 5126 O O . GLN A 1 622 ? -27.713 -21.065 127.794 1.00 76.31 622 GLN A O 1
ATOM 5131 N N . ASP A 1 623 ? -27.956 -19.021 126.881 1.00 75.44 623 ASP A N 1
ATOM 5132 C CA . ASP A 1 623 ? -27.717 -18.271 128.118 1.00 75.44 623 ASP A CA 1
ATOM 5133 C C . ASP A 1 623 ? -28.882 -18.462 129.111 1.00 75.44 623 ASP A C 1
ATOM 5135 O O . ASP A 1 623 ? -28.640 -18.723 130.284 1.00 75.44 623 ASP A O 1
ATOM 5139 N N . LEU A 1 624 ? -30.134 -18.470 128.630 1.00 71.00 624 LEU A N 1
ATOM 5140 C CA . LEU A 1 624 ? -31.338 -18.773 129.429 1.00 71.00 624 LEU A CA 1
ATOM 5141 C C . LEU A 1 624 ? -31.402 -20.218 129.955 1.00 71.00 624 LEU A C 1
ATOM 5143 O O . LEU A 1 624 ? -32.104 -20.479 130.922 1.00 71.00 624 LEU A O 1
ATOM 5147 N N . ALA A 1 625 ? -30.714 -21.166 129.315 1.00 67.31 625 ALA A N 1
ATOM 5148 C CA . ALA A 1 625 ? -30.668 -22.566 129.747 1.00 67.31 625 ALA A CA 1
ATOM 5149 C C . ALA A 1 625 ? -29.559 -22.850 130.784 1.00 67.31 625 ALA A C 1
ATOM 5151 O O . ALA A 1 625 ? -29.418 -23.991 131.228 1.00 67.31 625 ALA A O 1
ATOM 5152 N N . LYS A 1 626 ? -28.732 -21.846 131.113 1.00 61.97 626 LYS A N 1
ATOM 5153 C CA . LYS A 1 626 ? -27.657 -21.917 132.118 1.00 61.97 626 LYS A CA 1
ATOM 5154 C C . LYS A 1 626 ? -27.997 -21.202 133.435 1.00 61.97 626 LYS A C 1
ATOM 5156 O O . LYS A 1 626 ? -27.214 -21.328 134.376 1.00 61.97 626 LYS A O 1
ATOM 5161 N N . GLU A 1 627 ? -29.112 -20.472 133.484 1.00 49.22 627 GLU A N 1
ATOM 5162 C CA . GLU A 1 627 ? -29.794 -20.027 134.714 1.00 49.22 627 GLU A CA 1
ATOM 5163 C C . GLU A 1 627 ? -30.744 -21.122 135.211 1.00 49.22 627 GLU A C 1
ATOM 5165 O O . GLU A 1 627 ? -30.848 -21.278 136.451 1.00 49.22 627 GLU A O 1
#

Secondary structure (DSSP, 8-state):
--SSSS---SSEEEEES--HHHHHHHHHTT-EEEEESSGGG--TTTS-S--SEEEEEE-S--S-HHHHHHHHHHHT-SEEEEEESS--HHHHHHHHHHHHTTEEE---S---TT--SEEEEEEE-SS----S---HHHHHHHHHHHHHGGG--TT--EEEE-SS-HHHHHHHHHH---S-EEEE-GGGHHHH-TT--EEEEEE--TT----HHHHHHHHHHEEEEEEEEEEEE-THHHHHHGGGTEEEEEEEETTSSS--EEE--S--S---EEEEEEEE-TT--TT------SSS-S-SSTTTT-HHHH-SSTTHIIIIISTTTS-S-HHHHHHHHHHHHHHS-TTSHHHHHHHHHHHHHHHTTS---THHHHHHHHHHHHHTT-SS--HHHHHHHHHHHHHHHHHHHHTT-HHHHHHHHHHHHHS-GGGS-GGGHHHHHHHHHHHHHHHHHTT-HHHHHHHHHHHHHHHHHHHS--HHHHHEETTEE-HHHHHHHHHHHHHHHHHHHHHHHHHTT-TTHHHHHHHTSHHHHHHHHHHHHHHHHHHHHHHHHHHHHHHHHHHHHHHHHHHHHHHHHHHHHHHHHHHHHHHHHHHHHHHHHHHHHHHHHHHHHHHHHHHHHHHHT--

pLDDT: mean 80.07, std 14.73, range [28.33, 98.38]

Foldseek 3Di:
DDDPPPDDDAWEEEEECDDPVVQVVCVVVVHHYHYDPDLVPDDPVVDDAAGAEYEYEDEPDDPPLPSVVVVCVVRVYFKYKYWYQFDDPVNVVSVVVVVVQQKDWPDPDDDDGGDGTDIIIIGRPPDPPPPPPPPPVLVVLLLVVLLCLQQAAQLWQEEEEDADDPPVVVVCVVSHNHPRYDYDHPVCLCPPCPQAAGQEYEYRDPPDDPDPVVLVSCLRHYAALGKYKYFFDDPVVVVVNVVSQWDWQWFFDPPDPPRHIGGDAPDDPDPRTRMTMITRHQVPHPSHDDDPRRLPDQDVVPFANCLVPQAPRSSVCQQQPDPPSHRNHPVSNLVSLVVCCVPPDLLGLSVLSSLLRVLVCVLVVVDDDPVSLVSLVVNLVVLVVDPDAAQSSLLSNLSSLLSNLSSCVVVVNNVSNLVSLVSNQVDDCVRHALLSLLSNLSSLLSNLVSCVVVVVLVVSQVSLVVVVVVLVVSVPDDPCRQFNDPVRTDVVSVVSVLSSVLSVQLSVLCNVCSVVVNNVVSVVVNCPGPVNVVVVVVVVVVVVVVVVVVVSVVVVVVVVVVVVVVVVVVVVVVVVVVVVVVVVVVVVVVVVVVVVVVVVVVVVVVVVVVVVVVVVVVVVVVVVVVD